Protein AF-0000000086526278 (afdb_homodimer)

Sequence (624 aa):
MSFQPAASYTIRLLAPSGYPHDPDAINRALERLSTAQHRIENIEATQRRFQRFGGTDGERAGDLNRLADPERPLPDIALAVRGGYGAARILHGLDYRGLERRLRDQPVALVGHSDFTALQLALYAKARIKTFGGPMLSADFGAETPSDFTMQHFWQTLTQPSTTIIAEAPQVQSVNVTGTLWGGNLAILTSLVGTPYMPDIEGGILFIEDVNEQPFRIERMIYQLHLSGLLARQQALVLGQFTGARPFEYDNGYDMQAMIDQVRAVIGIPVVTGLQFGHVPDLLTLPFGAQAQLVANAHGFRLTLSDYPHLGMSFQPAASYTIRLLAPSGYPHDPDAINRALERLSTAQHRIENIEATQRRFQRFGGTDGERAGDLNRLADPERPLPDIALAVRGGYGAARILHGLDYRGLERRLRDQPVALVGHSDFTALQLALYAKARIKTFGGPMLSADFGAETPSDFTMQHFWQTLTQPSTTIIAEAPQVQSVNVTGTLWGGNLAILTSLVGTPYMPDIEGGILFIEDVNEQPFRIERMIYQLHLSGLLARQQALVLGQFTGARPFEYDNGYDMQAMIDQVRAVIGIPVVTGLQFGHVPDLLTLPFGAQAQLVANAHGFRLTLSDYPHLG

Nearest PDB structures (foldseek):
  5z01-assembly1_A-2  TM=9.716E-01  e=5.808E-39  Escherichia coli K-12
  6uuk-assembly1_B  TM=9.639E-01  e=5.398E-36  Oxalobacter formigenes OXCC13
  6uuk-assembly1_A  TM=9.532E-01  e=1.422E-34  Oxalobacter formigenes OXCC13
  5z03-assembly1_B  TM=9.608E-01  e=5.449E-34  Escherichia coli K-12
  3g23-assembly1_B  TM=8.086E-01  e=6.237E-18  Novosphingobium aromaticivorans DSM 12444

pLDDT: mean 96.48, std 7.81, range [30.31, 98.94]

InterPro domains:
  IPR003507 Peptidase family S66 [PIRSF028757] (10-305)
  IPR003507 Peptidase family S66 [PTHR30237] (10-304)
  IPR027461 LD-carboxypeptidase A, C-terminal domain superfamily [G3DSA:3.50.30.60] (166-300)
  IPR027461 LD-carboxypeptidase A, C-terminal domain superfamily [SSF141986] (146-299)
  IPR027478 Murein tetrapeptide carboxypeptidase, N-terminal [G3DSA:3.40.50.10740] (6-161)
  IPR029062 Class I glutamine amidotransferase-like [SSF52317] (9-167)
  IPR040449 LD-carboxypeptidase, N-terminal [PF02016] (11-134)
  IPR040921 LD-carboxypeptidase, C-terminal [PF17676] (178-294)

Structure (mmCIF, N/CA/C/O backbone):
data_AF-0000000086526278-model_v1
#
loop_
_entity.id
_entity.type
_entity.pdbx_description
1 polymer 'Muramoyltetrapeptide carboxypeptidase'
#
loop_
_atom_site.group_PDB
_atom_site.id
_atom_site.type_symbol
_atom_site.label_atom_id
_atom_site.label_alt_id
_atom_site.label_comp_id
_atom_site.label_asym_id
_atom_site.label_entity_id
_atom_site.label_seq_id
_atom_site.pdbx_PDB_ins_code
_atom_site.Cartn_x
_atom_site.Cartn_y
_atom_site.Cartn_z
_atom_site.occupancy
_atom_site.B_iso_or_equiv
_atom_site.auth_seq_id
_atom_site.auth_comp_id
_atom_site.auth_asym_id
_atom_site.auth_atom_id
_atom_site.pdbx_PDB_model_num
ATOM 1 N N . MET A 1 1 ? -16.078 49.938 17.578 1 30.31 1 MET A N 1
ATOM 2 C CA . MET A 1 1 ? -16.031 48.5 17.531 1 30.31 1 MET A CA 1
ATOM 3 C C . MET A 1 1 ? -14.586 48 17.469 1 30.31 1 MET A C 1
ATOM 5 O O . MET A 1 1 ? -13.891 48.25 16.484 1 30.31 1 MET A O 1
ATOM 9 N N . SER A 1 2 ? -13.812 48.031 18.469 1 32.47 2 SER A N 1
ATOM 10 C CA . SER A 1 2 ? -12.375 47.812 18.594 1 32.47 2 SER A CA 1
ATOM 11 C C . SER A 1 2 ? -11.945 46.531 17.906 1 32.47 2 SER A C 1
ATOM 13 O O . SER A 1 2 ? -12.469 45.469 18.203 1 32.47 2 SER A O 1
ATOM 15 N N . PHE A 1 3 ? -11.711 46.562 16.578 1 41.97 3 PHE A N 1
ATOM 16 C CA . PHE A 1 3 ? -11.188 45.438 15.812 1 41.97 3 PHE A CA 1
ATOM 17 C C . PHE A 1 3 ? -10.07 44.719 16.578 1 41.97 3 PHE A C 1
ATOM 19 O O . PHE A 1 3 ? -9.023 45.312 16.844 1 41.97 3 PHE A O 1
ATOM 26 N N . GLN A 1 4 ? -10.383 44.094 17.594 1 44.22 4 GLN A N 1
ATOM 27 C CA . GLN A 1 4 ? -9.32 43.344 18.234 1 44.22 4 GLN A CA 1
ATOM 28 C C . GLN A 1 4 ? -8.328 42.781 17.203 1 44.22 4 GLN A C 1
ATOM 30 O O . GLN A 1 4 ? -8.727 42.125 16.25 1 44.22 4 GLN A O 1
ATOM 35 N N . PRO A 1 5 ? -7.18 43.469 17.141 1 53.28 5 PRO A N 1
ATOM 36 C CA . PRO A 1 5 ? -6.156 43.125 16.156 1 53.28 5 PRO A CA 1
ATOM 37 C C . PRO A 1 5 ? -6.008 41.625 15.938 1 53.28 5 PRO A C 1
ATOM 39 O O . PRO A 1 5 ? -6.203 40.844 16.875 1 53.28 5 PRO A O 1
ATOM 42 N N . ALA A 1 6 ? -6.445 41.156 14.766 1 64.81 6 ALA A N 1
ATOM 43 C CA . ALA A 1 6 ? -6.277 39.75 14.445 1 64.81 6 ALA A CA 1
ATOM 44 C C . ALA A 1 6 ? -4.953 39.219 14.992 1 64.81 6 ALA A C 1
ATOM 46 O O . ALA A 1 6 ? -3.924 39.875 14.898 1 64.81 6 ALA A O 1
ATOM 47 N N . ALA A 1 7 ? -4.949 38.344 16.016 1 84.88 7 ALA A N 1
ATOM 48 C CA . ALA A 1 7 ? -3.75 37.75 16.594 1 84.88 7 ALA A CA 1
ATOM 49 C C . ALA A 1 7 ? -2.723 37.438 15.508 1 84.88 7 ALA A C 1
ATOM 51 O O . ALA A 1 7 ? -3.082 37.062 14.391 1 84.88 7 ALA A O 1
ATOM 52 N N . SER A 1 8 ? -1.518 37.906 15.656 1 93.94 8 SER A N 1
ATOM 53 C CA . SER A 1 8 ? -0.375 37.625 14.797 1 93.94 8 SER A CA 1
ATOM 54 C C . SER A 1 8 ? 0.368 36.375 15.289 1 93.94 8 SER A C 1
ATOM 56 O O . SER A 1 8 ? 0.602 36.219 16.484 1 93.94 8 SER A O 1
ATOM 58 N N . TYR A 1 9 ? 0.594 35.469 14.398 1 97 9 TYR A N 1
ATOM 59 C CA . TYR A 1 9 ? 1.257 34.219 14.734 1 97 9 TYR A CA 1
ATOM 60 C C . TYR A 1 9 ? 2.562 34.062 13.961 1 97 9 TYR A C 1
ATOM 62 O O . TYR A 1 9 ? 2.717 34.625 12.875 1 97 9 TYR A O 1
ATOM 70 N N . THR A 1 10 ? 3.492 33.344 14.578 1 98.06 10 THR A N 1
ATOM 71 C CA . THR A 1 10 ? 4.691 32.875 13.875 1 98.06 10 THR A CA 1
ATOM 72 C C . THR A 1 10 ? 4.453 31.547 13.203 1 98.06 10 THR A C 1
ATOM 74 O O . THR A 1 10 ? 4.086 30.562 13.867 1 98.06 10 THR A O 1
ATOM 77 N N . ILE A 1 11 ? 4.641 31.516 11.859 1 98.56 11 ILE A N 1
ATOM 78 C CA . ILE A 1 11 ? 4.426 30.312 11.055 1 98.56 11 ILE A CA 1
ATOM 79 C C . ILE A 1 11 ? 5.754 29.859 10.453 1 98.56 11 ILE A C 1
ATOM 81 O O . ILE A 1 11 ? 6.379 30.594 9.688 1 98.56 11 ILE A O 1
ATOM 85 N N . ARG A 1 12 ? 6.199 28.719 10.828 1 98.75 12 ARG A N 1
ATOM 86 C CA . ARG A 1 12 ? 7.395 28.141 10.219 1 98.75 12 ARG A CA 1
ATOM 87 C C . ARG A 1 12 ? 7.023 27.109 9.156 1 98.75 12 ARG A C 1
ATOM 89 O O . ARG A 1 12 ? 6.25 26.188 9.414 1 98.75 12 ARG A O 1
ATOM 96 N N . LEU A 1 13 ? 7.582 27.219 7.953 1 98.81 13 LEU A N 1
ATOM 97 C CA . LEU A 1 13 ? 7.258 26.344 6.836 1 98.81 13 LEU A CA 1
ATOM 98 C C . LEU A 1 13 ? 8.109 25.078 6.871 1 98.81 13 LEU A C 1
ATOM 100 O O . LEU A 1 13 ? 9.305 25.141 7.191 1 98.81 13 LEU A O 1
ATOM 104 N N . LEU A 1 14 ? 7.52 23.953 6.613 1 98.62 14 LEU A N 1
ATOM 105 C CA . LEU A 1 14 ? 8.156 22.656 6.5 1 98.62 14 LEU A CA 1
ATOM 106 C C . LEU A 1 14 ? 7.949 22.062 5.105 1 98.62 14 LEU A C 1
ATOM 108 O O . LEU A 1 14 ? 6.848 22.125 4.559 1 98.62 14 LEU A O 1
ATOM 112 N N . ALA A 1 15 ? 8.992 21.453 4.504 1 98.56 15 ALA A N 1
ATOM 113 C CA . ALA A 1 15 ? 8.852 20.797 3.211 1 98.56 15 ALA A CA 1
ATOM 114 C C . ALA A 1 15 ? 9.32 19.344 3.291 1 98.56 15 ALA A C 1
ATOM 116 O O . ALA A 1 15 ? 10.312 18.969 2.654 1 98.56 15 ALA A O 1
ATOM 117 N N . PRO A 1 16 ? 8.578 18.531 3.975 1 98.38 16 PRO A N 1
ATOM 118 C CA . PRO A 1 16 ? 9.039 17.156 4.227 1 98.38 16 PRO A CA 1
ATOM 119 C C . PRO A 1 16 ? 8.883 16.25 3.008 1 98.38 16 PRO A C 1
ATOM 121 O O . PRO A 1 16 ? 9.414 15.133 2.994 1 98.38 16 PRO A O 1
ATOM 124 N N . SER A 1 17 ? 8.195 16.625 1.959 1 98.31 17 SER A N 1
ATOM 125 C CA . SER A 1 17 ? 7.832 15.75 0.851 1 98.31 17 SER A CA 1
ATOM 126 C C . SER A 1 17 ? 8.266 16.344 -0.486 1 98.31 17 SER A C 1
ATOM 128 O O . SER A 1 17 ? 9.461 16.562 -0.712 1 98.31 17 SER A O 1
ATOM 130 N N . GLY A 1 18 ? 7.352 16.609 -1.406 1 97.38 18 GLY A N 1
ATOM 131 C CA . GLY A 1 18 ? 7.68 17.109 -2.73 1 97.38 18 GLY A CA 1
ATOM 132 C C . GLY A 1 18 ? 7.918 18.609 -2.754 1 97.38 18 GLY A C 1
ATOM 133 O O . GLY A 1 18 ? 7.512 19.328 -1.835 1 97.38 18 GLY A O 1
ATOM 134 N N . TYR A 1 19 ? 8.609 19.062 -3.746 1 97.19 19 TYR A N 1
ATOM 135 C CA . TYR A 1 19 ? 8.781 20.5 -3.934 1 97.19 19 TYR A CA 1
ATOM 136 C C . TYR A 1 19 ? 7.516 21.125 -4.496 1 97.19 19 TYR A C 1
ATOM 138 O O . TYR A 1 19 ? 6.754 20.484 -5.219 1 97.19 19 TYR A O 1
ATOM 146 N N . PRO A 1 20 ? 7.207 22.406 -4.074 1 95.69 20 PRO A N 1
ATOM 147 C CA . PRO A 1 20 ? 6.059 23.078 -4.68 1 95.69 20 PRO A CA 1
ATOM 148 C C . PRO A 1 20 ? 6.273 23.406 -6.156 1 95.69 20 PRO A C 1
ATOM 150 O O . PRO A 1 20 ? 7.293 23.984 -6.523 1 95.69 20 PRO A O 1
ATOM 153 N N . HIS A 1 21 ? 5.367 23.047 -6.98 1 91.31 21 HIS A N 1
ATOM 154 C CA . HIS A 1 21 ? 5.59 23.141 -8.422 1 91.31 21 HIS A CA 1
ATOM 155 C C . HIS A 1 21 ? 5.07 24.453 -8.984 1 91.31 21 HIS A C 1
ATOM 157 O O . HIS A 1 21 ? 5.402 24.828 -10.109 1 91.31 21 HIS A O 1
ATOM 163 N N . ASP A 1 22 ? 4.266 25.25 -8.266 1 94.31 22 ASP A N 1
ATOM 164 C CA . ASP A 1 22 ? 3.676 26.5 -8.734 1 94.31 22 ASP A CA 1
ATOM 165 C C . ASP A 1 22 ? 4.18 27.688 -7.906 1 94.31 22 ASP A C 1
ATOM 167 O O . ASP A 1 22 ? 3.596 28.016 -6.879 1 94.31 22 ASP A O 1
ATOM 171 N N . PRO A 1 23 ? 5.141 28.359 -8.414 1 95.19 23 PRO A N 1
ATOM 172 C CA . PRO A 1 23 ? 5.68 29.5 -7.664 1 95.19 23 PRO A CA 1
ATOM 173 C C . PRO A 1 23 ? 4.633 30.578 -7.398 1 95.19 23 PRO A C 1
ATOM 175 O O . PRO A 1 23 ? 4.695 31.266 -6.375 1 95.19 23 PRO A O 1
ATOM 178 N N . ASP A 1 24 ? 3.686 30.688 -8.305 1 97.81 24 ASP A N 1
ATOM 179 C CA . ASP A 1 24 ? 2.643 31.688 -8.117 1 97.81 24 ASP A CA 1
ATOM 180 C C . ASP A 1 24 ? 1.773 31.359 -6.91 1 97.81 24 ASP A C 1
ATOM 182 O O . ASP A 1 24 ? 1.344 32.25 -6.184 1 97.81 24 ASP A O 1
ATOM 186 N N . ALA A 1 25 ? 1.492 30.125 -6.734 1 98.12 25 ALA A N 1
ATOM 187 C CA . ALA A 1 25 ? 0.732 29.703 -5.559 1 98.12 25 ALA A CA 1
ATOM 188 C C . ALA A 1 25 ? 1.486 30.031 -4.273 1 98.12 25 ALA A C 1
ATOM 190 O O . ALA A 1 25 ? 0.887 30.453 -3.289 1 98.12 25 ALA A O 1
ATOM 191 N N . ILE A 1 26 ? 2.781 29.781 -4.297 1 98.44 26 ILE A N 1
ATOM 192 C CA . ILE A 1 26 ? 3.613 30.078 -3.133 1 98.44 26 ILE A CA 1
ATOM 193 C C . ILE A 1 26 ? 3.58 31.578 -2.838 1 98.44 26 ILE A C 1
ATOM 195 O O . ILE A 1 26 ? 3.381 31.984 -1.692 1 98.44 26 ILE A O 1
ATOM 199 N N . ASN A 1 27 ? 3.76 32.344 -3.873 1 98.19 27 ASN A N 1
ATOM 200 C CA . ASN A 1 27 ? 3.762 33.781 -3.707 1 98.19 27 ASN A CA 1
ATOM 201 C C . ASN A 1 27 ? 2.428 34.281 -3.164 1 98.19 27 ASN A C 1
ATOM 203 O O . ASN A 1 27 ? 2.396 35.156 -2.289 1 98.19 27 ASN A O 1
ATOM 207 N N . ARG A 1 28 ? 1.338 33.781 -3.691 1 98.5 28 ARG A N 1
ATOM 208 C CA . ARG A 1 28 ? 0.019 34.156 -3.197 1 98.5 28 ARG A CA 1
ATOM 209 C C . ARG A 1 28 ? -0.125 33.812 -1.715 1 98.5 28 ARG A C 1
ATOM 211 O O . ARG A 1 28 ? -0.642 34.625 -0.941 1 98.5 28 ARG A O 1
ATOM 218 N N . ALA A 1 29 ? 0.323 32.688 -1.343 1 98.62 29 ALA A N 1
ATOM 219 C CA . ALA A 1 29 ? 0.213 32.25 0.044 1 98.62 29 ALA A CA 1
ATOM 220 C C . ALA A 1 29 ? 1.011 33.156 0.976 1 98.62 29 ALA A C 1
ATOM 222 O O . ALA A 1 29 ? 0.511 33.562 2.023 1 98.62 29 ALA A O 1
ATOM 223 N N . LEU A 1 30 ? 2.281 33.375 0.621 1 98.25 30 LEU A N 1
ATOM 224 C CA . LEU A 1 30 ? 3.148 34.219 1.441 1 98.25 30 LEU A CA 1
ATOM 225 C C . LEU A 1 30 ? 2.572 35.625 1.581 1 98.25 30 LEU A C 1
ATOM 227 O O . LEU A 1 30 ? 2.6 36.219 2.668 1 98.25 30 LEU A O 1
ATOM 231 N N . GLU A 1 31 ? 2.057 36.125 0.499 1 97.81 31 GLU A N 1
ATOM 232 C CA . GLU A 1 31 ? 1.439 37.469 0.522 1 97.81 31 GLU A CA 1
ATOM 233 C C . GLU A 1 31 ? 0.219 37.469 1.438 1 97.81 31 GLU A C 1
ATOM 235 O O . GLU A 1 31 ? 0.055 38.406 2.24 1 97.81 31 GLU A O 1
ATOM 240 N N . ARG A 1 32 ? -0.638 36.5 1.312 1 97.5 32 ARG A N 1
ATOM 241 C CA . ARG A 1 32 ? -1.854 36.438 2.113 1 97.5 32 ARG A CA 1
ATOM 242 C C . ARG A 1 32 ? -1.527 36.344 3.6 1 97.5 32 ARG A C 1
ATOM 244 O O . ARG A 1 32 ? -2.133 37.062 4.41 1 97.5 32 ARG A O 1
ATOM 251 N N . LEU A 1 33 ? -0.589 35.5 3.953 1 97.31 33 LEU A N 1
ATOM 252 C CA . LEU A 1 33 ? -0.225 35.312 5.352 1 97.31 33 LEU A CA 1
ATOM 253 C C . LEU A 1 33 ? 0.474 36.531 5.91 1 97.31 33 LEU A C 1
ATOM 255 O O . LEU A 1 33 ? 0.259 36.906 7.062 1 97.31 33 LEU A O 1
ATOM 259 N N . SER A 1 34 ? 1.279 37.156 5.062 1 95.94 34 SER A N 1
ATOM 260 C CA . SER A 1 34 ? 1.963 38.375 5.48 1 95.94 34 SER A CA 1
ATOM 261 C C . SER A 1 34 ? 0.977 39.531 5.668 1 95.94 34 SER A C 1
ATOM 263 O O . SER A 1 34 ? 1.103 40.312 6.609 1 95.94 34 SER A O 1
ATOM 265 N N . THR A 1 35 ? 0.074 39.656 4.77 1 95.56 35 THR A N 1
ATOM 266 C CA . THR A 1 35 ? -0.944 40.688 4.852 1 95.56 35 THR A CA 1
ATOM 267 C C . THR A 1 35 ? -1.772 40.531 6.125 1 95.56 35 THR A C 1
ATOM 269 O O . THR A 1 35 ? -2.189 41.531 6.727 1 95.56 35 THR A O 1
ATOM 272 N N . ALA A 1 36 ? -1.971 39.312 6.531 1 95.38 36 ALA A N 1
ATOM 273 C CA . ALA A 1 36 ? -2.688 39.031 7.773 1 95.38 36 ALA A CA 1
ATOM 274 C C . ALA A 1 36 ? -1.782 39.25 8.984 1 95.38 36 ALA A C 1
ATOM 276 O O . ALA A 1 36 ? -2.152 38.875 10.109 1 95.38 36 ALA A O 1
ATOM 277 N N . GLN A 1 37 ? -0.53 39.688 8.797 1 96.12 37 GLN A N 1
ATOM 278 C CA . GLN A 1 37 ? 0.428 40.125 9.805 1 96.12 37 GLN A CA 1
ATOM 279 C C . GLN A 1 37 ? 1.066 38.938 10.508 1 96.12 37 GLN A C 1
ATOM 281 O O . GLN A 1 37 ? 1.541 39.031 11.641 1 96.12 37 GLN A O 1
ATOM 286 N N . HIS A 1 38 ? 0.961 37.75 9.914 1 97.25 38 HIS A N 1
ATOM 287 C CA . HIS A 1 38 ? 1.716 36.594 10.422 1 97.25 38 HIS A CA 1
ATOM 288 C C . HIS A 1 38 ? 3.188 36.719 10.039 1 97.25 38 HIS A C 1
ATOM 290 O O . HIS A 1 38 ? 3.523 37.25 8.984 1 97.25 38 HIS A O 1
ATOM 296 N N . ARG A 1 39 ? 4.02 36.281 10.93 1 97.75 39 ARG A N 1
ATOM 297 C CA . ARG A 1 39 ? 5.445 36.188 10.641 1 97.75 39 ARG A CA 1
ATOM 298 C C . ARG A 1 39 ? 5.785 34.812 10.055 1 97.75 39 ARG A C 1
ATOM 300 O O . ARG A 1 39 ? 5.52 33.781 10.672 1 97.75 39 ARG A O 1
ATOM 307 N N . ILE A 1 40 ? 6.414 34.812 8.891 1 98.38 40 ILE A N 1
ATOM 308 C CA . ILE A 1 40 ? 6.699 33.562 8.203 1 98.38 40 ILE A CA 1
ATOM 309 C C . ILE A 1 40 ? 8.188 33.25 8.312 1 98.38 40 ILE A C 1
ATOM 311 O O . ILE A 1 40 ? 9.039 34.094 8.023 1 98.38 40 ILE A O 1
ATOM 315 N N . GLU A 1 41 ? 8.453 32.062 8.75 1 98.31 41 GLU A N 1
ATOM 316 C CA . GLU A 1 41 ? 9.828 31.578 8.891 1 98.31 41 GLU A CA 1
ATOM 317 C C . GLU A 1 41 ? 10.109 30.422 7.938 1 98.31 41 GLU A C 1
ATOM 319 O O . GLU A 1 41 ? 9.195 29.719 7.516 1 98.31 41 GLU A O 1
ATOM 324 N N . ASN A 1 42 ? 11.453 30.203 7.57 1 98.31 42 ASN A N 1
ATOM 325 C CA . ASN A 1 42 ? 11.977 29.125 6.754 1 98.31 42 ASN A CA 1
ATOM 326 C C . ASN A 1 42 ? 11.391 29.141 5.344 1 98.31 42 ASN A C 1
ATOM 328 O O . ASN A 1 42 ? 10.938 28.125 4.832 1 98.31 42 ASN A O 1
ATOM 332 N N . ILE A 1 43 ? 11.352 30.297 4.754 1 98.19 43 ILE A N 1
ATOM 333 C CA . ILE A 1 43 ? 10.852 30.516 3.402 1 98.19 43 ILE A CA 1
ATOM 334 C C . ILE A 1 43 ? 11.664 29.688 2.414 1 98.19 43 ILE A C 1
ATOM 336 O O . ILE A 1 43 ? 11.148 29.25 1.381 1 98.19 43 ILE A O 1
ATOM 340 N N . GLU A 1 44 ? 12.883 29.359 2.748 1 97.38 44 GLU A N 1
ATOM 341 C CA . GLU A 1 44 ? 13.773 28.562 1.904 1 97.38 44 GLU A CA 1
ATOM 342 C C . GLU A 1 44 ? 13.188 27.188 1.613 1 97.38 44 GLU A C 1
ATOM 344 O O . GLU A 1 44 ? 13.453 26.609 0.564 1 97.38 44 GLU A O 1
ATOM 349 N N . ALA A 1 45 ? 12.367 26.688 2.502 1 97.88 45 ALA A N 1
ATOM 350 C CA . ALA A 1 45 ? 11.719 25.406 2.316 1 97.88 45 ALA A CA 1
ATOM 351 C C . ALA A 1 45 ? 10.828 25.406 1.076 1 97.88 45 ALA A C 1
ATOM 353 O O . ALA A 1 45 ? 10.531 24.344 0.511 1 97.88 45 ALA A O 1
ATOM 354 N N . THR A 1 46 ? 10.391 26.562 0.622 1 97.94 46 THR A N 1
ATOM 355 C CA . THR A 1 46 ? 9.539 26.688 -0.558 1 97.94 46 THR A CA 1
ATOM 356 C C . THR A 1 46 ? 10.383 26.797 -1.825 1 97.94 46 THR A C 1
ATOM 358 O O . THR A 1 46 ? 9.859 26.703 -2.938 1 97.94 46 THR A O 1
ATOM 361 N N . GLN A 1 47 ? 11.734 26.891 -1.644 1 96.62 47 GLN A N 1
ATOM 362 C CA . GLN A 1 47 ? 12.594 27.203 -2.777 1 96.62 47 GLN A CA 1
ATOM 363 C C . GLN A 1 47 ? 13.516 26.031 -3.113 1 96.62 47 GLN A C 1
ATOM 365 O O . GLN A 1 47 ? 13.992 25.922 -4.242 1 96.62 47 GLN A O 1
ATOM 370 N N . ARG A 1 48 ? 13.758 25.172 -2.168 1 95.94 48 ARG A N 1
ATOM 371 C CA . ARG A 1 48 ? 14.664 24.047 -2.354 1 95.94 48 ARG A CA 1
ATOM 372 C C . ARG A 1 48 ? 14.039 22.984 -3.252 1 95.94 48 ARG A C 1
ATOM 374 O O . ARG A 1 48 ? 12.828 22.75 -3.191 1 95.94 48 ARG A O 1
ATOM 381 N N . ARG A 1 49 ? 14.906 22.391 -3.99 1 95.88 49 ARG A N 1
ATOM 382 C CA . ARG A 1 49 ? 14.5 21.281 -4.84 1 95.88 49 ARG A CA 1
ATOM 383 C C . ARG A 1 49 ? 15.617 20.25 -4.98 1 95.88 49 ARG A C 1
ATOM 385 O O . ARG A 1 49 ? 16.797 20.625 -5.117 1 95.88 49 ARG A O 1
ATOM 392 N N . PHE A 1 50 ? 15.336 19.078 -4.895 1 97.38 50 PHE A N 1
ATOM 393 C CA . PHE A 1 50 ? 16.188 17.938 -5.219 1 97.38 50 PHE A CA 1
ATOM 394 C C . PHE A 1 50 ? 15.367 16.828 -5.898 1 97.38 50 PHE A C 1
ATOM 396 O O . PHE A 1 50 ? 14.656 16.078 -5.23 1 97.38 50 PHE A O 1
ATOM 403 N N . GLN A 1 51 ? 15.484 16.75 -7.23 1 96.44 51 GLN A N 1
ATOM 404 C CA . GLN A 1 51 ? 14.578 15.914 -8.008 1 96.44 51 GLN A CA 1
ATOM 405 C C . GLN A 1 51 ? 13.125 16.297 -7.75 1 96.44 51 GLN A C 1
ATOM 407 O O . GLN A 1 51 ? 12.734 17.453 -7.918 1 96.44 51 GLN A O 1
ATOM 412 N N . ARG A 1 52 ? 12.328 15.352 -7.215 1 96.88 52 ARG A N 1
ATOM 413 C CA . ARG A 1 52 ? 10.914 15.648 -7.004 1 96.88 52 ARG A CA 1
ATOM 414 C C . ARG A 1 52 ? 10.664 16.109 -5.57 1 96.88 52 ARG A C 1
ATOM 416 O O . ARG A 1 52 ? 9.516 16.297 -5.168 1 96.88 52 ARG A O 1
ATOM 423 N N . PHE A 1 53 ? 11.688 16.297 -4.816 1 98.12 53 PHE A N 1
ATOM 424 C CA . PHE A 1 53 ? 11.57 16.531 -3.385 1 98.12 53 PHE A CA 1
ATOM 425 C C . PHE A 1 53 ? 11.867 18 -3.055 1 98.12 53 PHE A C 1
ATOM 427 O O . PHE A 1 53 ? 12.609 18.656 -3.775 1 98.12 53 PHE A O 1
ATOM 434 N N . GLY A 1 54 ? 11.219 18.422 -1.932 1 97.94 54 GLY A N 1
ATOM 435 C CA . GLY A 1 54 ? 11.461 19.781 -1.454 1 97.94 54 GLY A CA 1
ATOM 436 C C . GLY A 1 54 ? 12.859 19.984 -0.905 1 97.94 54 GLY A C 1
ATOM 437 O O . GLY A 1 54 ? 13.07 20.797 -0.011 1 97.94 54 GLY A O 1
ATOM 438 N N . GLY A 1 55 ? 13.859 19.281 -1.271 1 98.06 55 GLY A N 1
ATOM 439 C CA . GLY A 1 55 ? 15.25 19.281 -0.846 1 98.06 55 GLY A CA 1
ATOM 440 C C . GLY A 1 55 ? 15.805 17.891 -0.625 1 98.06 55 GLY A C 1
ATOM 441 O O . GLY A 1 55 ? 15.125 16.891 -0.872 1 98.06 55 GLY A O 1
ATOM 442 N N . THR A 1 56 ? 17.094 17.812 -0.239 1 97.88 56 THR A N 1
ATOM 443 C CA . THR A 1 56 ? 17.688 16.531 0.116 1 97.88 56 THR A CA 1
ATOM 444 C C . THR A 1 56 ? 17.016 15.945 1.345 1 97.88 56 THR A C 1
ATOM 446 O O . THR A 1 56 ? 16.297 16.641 2.066 1 97.88 56 THR A O 1
ATOM 449 N N . ASP A 1 57 ? 17.219 14.656 1.525 1 98.12 57 ASP A N 1
ATOM 450 C CA . ASP A 1 57 ? 16.641 14.016 2.701 1 98.12 57 ASP A CA 1
ATOM 451 C C . ASP A 1 57 ? 17.078 14.719 3.984 1 98.12 57 ASP A C 1
ATOM 453 O O . ASP A 1 57 ? 16.266 14.922 4.895 1 98.12 57 ASP A O 1
ATOM 457 N N . GLY A 1 58 ? 18.328 15.109 4.035 1 98.31 58 GLY A N 1
ATOM 458 C CA . GLY A 1 58 ? 18.859 15.812 5.195 1 98.31 58 GLY A CA 1
ATOM 459 C C . GLY A 1 58 ? 18.219 17.172 5.418 1 98.31 58 GLY A C 1
ATOM 460 O O . GLY A 1 58 ? 17.891 17.531 6.551 1 98.31 58 GLY A O 1
ATOM 461 N N . GLU A 1 59 ? 18.047 17.953 4.34 1 98.44 59 GLU A N 1
ATOM 462 C CA . GLU A 1 59 ? 17.406 19.25 4.426 1 98.44 59 GLU A CA 1
ATOM 463 C C . GLU A 1 59 ? 15.961 19.141 4.902 1 98.44 59 GLU A C 1
ATOM 465 O O . GLU A 1 59 ? 15.516 19.906 5.754 1 98.44 59 GLU A O 1
ATOM 470 N N . ARG A 1 60 ? 15.289 18.188 4.348 1 98.62 60 ARG A N 1
ATOM 471 C CA . ARG A 1 60 ? 13.875 18.016 4.684 1 98.62 60 ARG A CA 1
ATOM 472 C C . ARG A 1 60 ? 13.719 17.531 6.125 1 98.62 60 ARG A C 1
ATOM 474 O O . ARG A 1 60 ? 12.867 18.047 6.859 1 98.62 60 ARG A O 1
ATOM 481 N N . ALA A 1 61 ? 14.531 16.562 6.566 1 98.62 61 ALA A N 1
ATOM 482 C CA . ALA A 1 61 ? 14.531 16.156 7.973 1 98.62 61 ALA A CA 1
ATOM 483 C C . ALA A 1 61 ? 14.906 17.328 8.875 1 98.62 61 ALA A C 1
ATOM 485 O O . ALA A 1 61 ? 14.367 17.469 9.977 1 98.62 61 ALA A O 1
ATOM 486 N N . GLY A 1 62 ? 15.828 18.125 8.391 1 98.38 62 GLY A N 1
ATOM 487 C CA . GLY A 1 62 ? 16.297 19.281 9.133 1 98.38 62 GLY A CA 1
ATOM 488 C C . GLY A 1 62 ? 15.188 20.281 9.438 1 98.38 62 GLY A C 1
ATOM 489 O O . GLY A 1 62 ? 15.172 20.891 10.508 1 98.38 62 GLY A O 1
ATOM 490 N N . ASP A 1 63 ? 14.297 20.484 8.5 1 98.25 63 ASP A N 1
ATOM 491 C CA . ASP A 1 63 ? 13.164 21.375 8.727 1 98.25 63 ASP A CA 1
ATOM 492 C C . ASP A 1 63 ? 12.438 21.016 10.023 1 98.25 63 ASP A C 1
ATOM 494 O O . ASP A 1 63 ? 12.023 21.891 10.773 1 98.25 63 ASP A O 1
ATOM 498 N N . LEU A 1 64 ? 12.234 19.703 10.305 1 98.44 64 LEU A N 1
ATOM 499 C CA . LEU A 1 64 ? 11.523 19.234 11.484 1 98.44 64 LEU A CA 1
ATOM 500 C C . LEU A 1 64 ? 12.445 19.219 12.703 1 98.44 64 LEU A C 1
ATOM 502 O O . LEU A 1 64 ? 12.055 19.672 13.781 1 98.44 64 LEU A O 1
ATOM 506 N N . ASN A 1 65 ? 13.625 18.75 12.492 1 98.62 65 ASN A N 1
ATOM 507 C CA . ASN A 1 65 ? 14.555 18.578 13.609 1 98.62 65 ASN A CA 1
ATOM 508 C C . ASN A 1 65 ? 14.93 19.922 14.242 1 98.62 65 ASN A C 1
ATOM 510 O O . ASN A 1 65 ? 15.25 19.984 15.43 1 98.62 65 ASN A O 1
ATOM 514 N N . ARG A 1 66 ? 14.875 20.953 13.516 1 98.19 66 ARG A N 1
ATOM 515 C CA . ARG A 1 66 ? 15.172 22.266 14.055 1 98.19 66 ARG A CA 1
ATOM 516 C C . ARG A 1 66 ? 14.164 22.656 15.125 1 98.19 66 ARG A C 1
ATOM 518 O O . ARG A 1 66 ? 14.461 23.484 15.992 1 98.19 66 ARG A O 1
ATOM 525 N N . LEU A 1 67 ? 12.992 22.109 15.102 1 98.44 67 LEU A N 1
ATOM 526 C CA . LEU A 1 67 ? 12 22.359 16.141 1 98.44 67 LEU A CA 1
ATOM 527 C C . LEU A 1 67 ? 12.438 21.781 17.469 1 98.44 67 LEU A C 1
ATOM 529 O O . LEU A 1 67 ? 11.914 22.156 18.531 1 98.44 67 LEU A O 1
ATOM 533 N N . ALA A 1 68 ? 13.352 20.844 17.469 1 98.31 68 ALA A N 1
ATOM 534 C CA . ALA A 1 68 ? 13.844 20.203 18.688 1 98.31 68 ALA A CA 1
ATOM 535 C C . ALA A 1 68 ? 14.945 21.031 19.344 1 98.31 68 ALA A C 1
ATOM 537 O O . ALA A 1 68 ? 15.344 20.75 20.469 1 98.31 68 ALA A O 1
ATOM 538 N N . ASP A 1 69 ? 15.422 22.031 18.656 1 97.5 69 ASP A N 1
ATOM 539 C CA . ASP A 1 69 ? 16.516 22.859 19.141 1 97.5 69 ASP A CA 1
ATOM 540 C C . ASP A 1 69 ? 16.062 23.75 20.297 1 97.5 69 ASP A C 1
ATOM 542 O O . ASP A 1 69 ? 15.289 24.688 20.078 1 97.5 69 ASP A O 1
ATOM 546 N N . PRO A 1 70 ? 16.594 23.562 21.469 1 95.31 70 PRO A N 1
ATOM 547 C CA . PRO A 1 70 ? 16.125 24.328 22.625 1 95.31 70 PRO A CA 1
ATOM 548 C C . PRO A 1 70 ? 16.547 25.797 22.562 1 95.31 70 PRO A C 1
ATOM 550 O O . PRO A 1 70 ? 16 26.641 23.281 1 95.31 70 PRO A O 1
ATOM 553 N N . GLU A 1 71 ? 17.484 26.047 21.734 1 96.62 71 GLU A N 1
ATOM 554 C CA . GLU A 1 71 ? 17.984 27.422 21.641 1 96.62 71 GLU A CA 1
ATOM 555 C C . GLU A 1 71 ? 17.109 28.266 20.734 1 96.62 71 GLU A C 1
ATOM 557 O O . GLU A 1 71 ? 17.219 29.5 20.719 1 96.62 71 GLU A O 1
ATOM 562 N N . ARG A 1 72 ? 16.203 27.688 20.047 1 95.25 72 ARG A N 1
ATOM 563 C CA . ARG A 1 72 ? 15.344 28.406 19.109 1 95.25 72 ARG A CA 1
ATOM 564 C C . ARG A 1 72 ? 13.914 28.484 19.641 1 95.25 72 ARG A C 1
ATOM 566 O O . ARG A 1 72 ? 13.391 27.5 20.188 1 95.25 72 ARG A O 1
ATOM 573 N N . PRO A 1 73 ? 13.398 29.688 19.5 1 96.5 73 PRO A N 1
ATOM 574 C CA . PRO A 1 73 ? 11.992 29.766 19.891 1 96.5 73 PRO A CA 1
ATOM 575 C C . PRO A 1 73 ? 11.102 28.875 19.031 1 96.5 73 PRO A C 1
ATOM 577 O O . PRO A 1 73 ? 11.352 28.703 17.828 1 96.5 73 PRO A O 1
ATOM 580 N N . LEU A 1 74 ? 10.047 28.344 19.688 1 97.56 74 LEU A N 1
ATOM 581 C CA . LEU A 1 74 ? 9.062 27.562 18.938 1 97.56 74 LEU A CA 1
ATOM 582 C C . LEU A 1 74 ? 8.117 28.469 18.156 1 97.56 74 LEU A C 1
ATOM 584 O O . LEU A 1 74 ? 7.727 29.531 18.656 1 97.56 74 LEU A O 1
ATOM 588 N N . PRO A 1 75 ? 7.781 28.125 16.969 1 98.31 75 PRO A N 1
ATOM 589 C CA . PRO A 1 75 ? 6.691 28.828 16.281 1 98.31 75 PRO A CA 1
ATOM 590 C C . PRO A 1 75 ? 5.32 28.484 16.859 1 98.31 75 PRO A C 1
ATOM 592 O O . PRO A 1 75 ? 5.195 27.578 17.672 1 98.31 75 PRO A O 1
ATOM 595 N N . ASP A 1 76 ? 4.367 29.312 16.484 1 98.19 76 ASP A N 1
ATOM 596 C CA . ASP A 1 76 ? 2.988 28.953 16.812 1 98.19 76 ASP A CA 1
ATOM 597 C C . ASP A 1 76 ? 2.477 27.828 15.922 1 98.19 76 ASP A C 1
ATOM 599 O O . ASP A 1 76 ? 1.736 26.953 16.375 1 98.19 76 ASP A O 1
ATOM 603 N N . ILE A 1 77 ? 2.838 27.906 14.633 1 98.62 77 ILE A N 1
ATOM 604 C CA . ILE A 1 77 ? 2.377 26.953 13.625 1 98.62 77 ILE A CA 1
ATOM 605 C C . ILE A 1 77 ? 3.562 26.469 12.797 1 98.62 77 ILE A C 1
ATOM 607 O O . ILE A 1 77 ? 4.387 27.266 12.352 1 98.62 77 ILE A O 1
ATOM 611 N N . ALA A 1 78 ? 3.748 25.234 12.703 1 98.81 78 ALA A N 1
ATOM 612 C CA . ALA A 1 78 ? 4.594 24.625 11.688 1 98.81 78 ALA A CA 1
ATOM 613 C C . ALA A 1 78 ? 3.76 24.062 10.539 1 98.81 78 ALA A C 1
ATOM 615 O O . ALA A 1 78 ? 3.025 23.078 10.711 1 98.81 78 ALA A O 1
ATOM 616 N N . LEU A 1 79 ? 3.873 24.656 9.344 1 98.88 79 LEU A N 1
ATOM 617 C CA . LEU A 1 79 ? 2.949 24.438 8.234 1 98.88 79 LEU A CA 1
ATOM 618 C C . LEU A 1 79 ? 3.65 23.75 7.066 1 98.88 79 LEU A C 1
ATOM 620 O O . LEU A 1 79 ? 4.668 24.25 6.574 1 98.88 79 LEU A O 1
ATOM 624 N N . ALA A 1 80 ? 3.068 22.625 6.648 1 98.88 80 ALA A N 1
ATOM 625 C CA . ALA A 1 80 ? 3.627 21.922 5.492 1 98.88 80 ALA A CA 1
ATOM 626 C C . ALA A 1 80 ? 3.426 22.75 4.215 1 98.88 80 ALA A C 1
ATOM 628 O O . ALA A 1 80 ? 2.35 23.297 3.992 1 98.88 80 ALA A O 1
ATOM 629 N N . VAL A 1 81 ? 4.426 22.75 3.402 1 98.62 81 VAL A N 1
ATOM 630 C CA . VAL A 1 81 ? 4.395 23.5 2.152 1 98.62 81 VAL A CA 1
ATOM 631 C C . VAL A 1 81 ? 3.539 22.766 1.126 1 98.62 81 VAL A C 1
ATOM 633 O O . VAL A 1 81 ? 2.697 23.375 0.46 1 98.62 81 VAL A O 1
ATOM 636 N N . ARG A 1 82 ? 3.807 21.531 1.062 1 97 82 ARG A N 1
ATOM 637 C CA . ARG A 1 82 ? 3.135 20.672 0.087 1 97 82 ARG A CA 1
ATOM 638 C C . ARG A 1 82 ? 3.266 19.203 0.466 1 97 82 ARG A C 1
ATOM 640 O O . ARG A 1 82 ? 4.184 18.828 1.194 1 97 82 ARG A O 1
ATOM 647 N N . GLY A 1 83 ? 2.326 18.344 -0.061 1 96.12 83 GLY A N 1
ATOM 648 C CA . GLY A 1 83 ? 2.445 16.906 0.082 1 96.12 83 GLY A CA 1
ATOM 649 C C . GLY A 1 83 ? 3.293 16.266 -1.003 1 96.12 83 GLY A C 1
ATOM 650 O O . GLY A 1 83 ? 4.379 16.75 -1.316 1 96.12 83 GLY A O 1
ATOM 651 N N . GLY A 1 84 ? 2.73 15.203 -1.599 1 95.31 84 GLY A N 1
ATOM 652 C CA . GLY A 1 84 ? 3.461 14.438 -2.592 1 95.31 84 GLY A CA 1
ATOM 653 C C . GLY A 1 84 ? 4 13.125 -2.053 1 95.31 84 GLY A C 1
ATOM 654 O O . GLY A 1 84 ? 3.236 12.289 -1.567 1 95.31 84 GLY A O 1
ATOM 655 N N . TYR A 1 85 ? 5.293 13.062 -2.221 1 96.56 85 TYR A N 1
ATOM 656 C CA . TYR A 1 85 ? 6.008 11.891 -1.73 1 96.56 85 TYR A CA 1
ATOM 657 C C . TYR A 1 85 ? 7.383 12.273 -1.199 1 96.56 85 TYR A C 1
ATOM 659 O O . TYR A 1 85 ? 8.023 13.188 -1.727 1 96.56 85 TYR A O 1
ATOM 667 N N . GLY A 1 86 ? 7.707 11.562 -0.143 1 98.06 86 GLY A N 1
ATOM 668 C CA . GLY A 1 86 ? 9.078 11.719 0.318 1 98.06 86 GLY A CA 1
ATOM 669 C C . GLY A 1 86 ? 9.211 11.641 1.827 1 98.06 86 GLY A C 1
ATOM 670 O O . GLY A 1 86 ? 10.312 11.453 2.35 1 98.06 86 GLY A O 1
ATOM 671 N N . ALA A 1 87 ? 8.156 11.773 2.52 1 98.62 87 ALA A N 1
ATOM 672 C CA . ALA A 1 87 ? 8.195 11.82 3.98 1 98.62 87 ALA A CA 1
ATOM 673 C C . ALA A 1 87 ? 8.758 10.516 4.555 1 98.62 87 ALA A C 1
ATOM 675 O O . ALA A 1 87 ? 9.5 10.539 5.535 1 98.62 87 ALA A O 1
ATOM 676 N N . ALA A 1 88 ? 8.43 9.422 3.955 1 98 88 ALA A N 1
ATOM 677 C CA . ALA A 1 88 ? 8.875 8.125 4.441 1 98 88 ALA A CA 1
ATOM 678 C C . ALA A 1 88 ? 10.398 8.047 4.488 1 98 88 ALA A C 1
ATOM 680 O O . ALA A 1 88 ? 10.969 7.383 5.359 1 98 88 ALA A O 1
ATOM 681 N N . ARG A 1 89 ? 11.102 8.773 3.633 1 97.88 89 ARG A N 1
ATOM 682 C CA . ARG A 1 89 ? 12.555 8.742 3.488 1 97.88 89 ARG A CA 1
ATOM 683 C C . ARG A 1 89 ? 13.234 9.344 4.711 1 97.88 89 ARG A C 1
ATOM 685 O O . ARG A 1 89 ? 14.406 9.07 4.977 1 97.88 89 ARG A O 1
ATOM 692 N N . ILE A 1 90 ? 12.484 10.172 5.406 1 98.5 90 ILE A N 1
ATOM 693 C CA . ILE A 1 90 ? 13.203 10.969 6.395 1 98.5 90 ILE A CA 1
ATOM 694 C C . ILE A 1 90 ? 12.781 10.555 7.801 1 98.5 90 ILE A C 1
ATOM 696 O O . ILE A 1 90 ? 13.32 11.055 8.789 1 98.5 90 ILE A O 1
ATOM 700 N N . LEU A 1 91 ? 11.859 9.594 7.938 1 98.75 91 LEU A N 1
ATOM 701 C CA . LEU A 1 91 ? 11.32 9.211 9.242 1 98.75 91 LEU A CA 1
ATOM 702 C C . LEU A 1 91 ? 12.43 8.75 10.172 1 98.75 91 LEU A C 1
ATOM 704 O O . LEU A 1 91 ? 12.453 9.117 11.352 1 98.75 91 LEU A O 1
ATOM 708 N N . HIS A 1 92 ? 13.367 7.988 9.672 1 97.44 92 HIS A N 1
ATOM 709 C CA . HIS A 1 92 ? 14.422 7.41 10.5 1 97.44 92 HIS A CA 1
ATOM 710 C C . HIS A 1 92 ? 15.391 8.484 10.984 1 97.44 92 HIS A C 1
ATOM 712 O O . HIS A 1 92 ? 16.141 8.266 11.945 1 97.44 92 HIS A O 1
ATOM 718 N N . GLY A 1 93 ? 15.367 9.602 10.344 1 97.56 93 GLY A N 1
ATOM 719 C CA . GLY A 1 93 ? 16.344 10.641 10.641 1 97.56 93 GLY A CA 1
ATOM 720 C C . GLY A 1 93 ? 15.812 11.727 11.555 1 97.56 93 GLY A C 1
ATOM 721 O O . GLY A 1 93 ? 16.516 12.703 11.836 1 97.56 93 GLY A O 1
ATOM 722 N N . LEU A 1 94 ? 14.641 11.578 12.055 1 98.69 94 LEU A N 1
ATOM 723 C CA . LEU A 1 94 ? 14.062 12.617 12.891 1 98.69 94 LEU A CA 1
ATOM 724 C C . LEU A 1 94 ? 14.508 12.469 14.344 1 98.69 94 LEU A C 1
ATOM 726 O O . LEU A 1 94 ? 14.633 11.344 14.844 1 98.69 94 LEU A O 1
ATOM 730 N N . ASP A 1 95 ? 14.711 13.547 15.039 1 98.69 95 ASP A N 1
ATOM 731 C CA . ASP A 1 95 ? 15.07 13.586 16.453 1 98.69 95 ASP A CA 1
ATOM 732 C C . ASP A 1 95 ? 13.836 13.477 17.344 1 98.69 95 ASP A C 1
ATOM 734 O O . ASP A 1 95 ? 13.477 14.43 18.031 1 98.69 95 ASP A O 1
ATOM 738 N N . TYR A 1 96 ? 13.312 12.266 17.469 1 98.75 96 TYR A N 1
ATOM 739 C CA . TYR A 1 96 ? 12.039 12.055 18.141 1 98.75 96 TYR A CA 1
ATOM 740 C C . TYR A 1 96 ? 12.133 12.445 19.609 1 98.75 96 TYR A C 1
ATOM 742 O O . TYR A 1 96 ? 11.195 13.008 20.172 1 98.75 96 TYR A O 1
ATOM 750 N N . ARG A 1 97 ? 13.258 12.125 20.25 1 98.5 97 ARG A N 1
ATOM 751 C CA . ARG A 1 97 ? 13.422 12.492 21.656 1 98.5 97 ARG A CA 1
ATOM 752 C C . ARG A 1 97 ? 13.445 14 21.828 1 98.5 97 ARG A C 1
ATOM 754 O O . ARG A 1 97 ? 12.789 14.531 22.734 1 98.5 97 ARG A O 1
ATOM 761 N N . GLY A 1 98 ? 14.219 14.656 20.984 1 98.75 98 GLY A N 1
ATOM 762 C CA . GLY A 1 98 ? 14.234 16.109 21.031 1 98.75 98 GLY A CA 1
ATOM 763 C C . GLY A 1 98 ? 12.891 16.734 20.719 1 98.75 98 GLY A C 1
ATOM 764 O O . GLY A 1 98 ? 12.461 17.688 21.375 1 98.75 98 GLY A O 1
ATOM 765 N N . LEU A 1 99 ? 12.25 16.219 19.688 1 98.81 99 LEU A N 1
ATOM 766 C CA . LEU A 1 99 ? 10.938 16.719 19.312 1 98.81 99 LEU A CA 1
ATOM 767 C C . LEU A 1 99 ? 9.922 16.516 20.422 1 98.81 99 LEU A C 1
ATOM 769 O O . LEU A 1 99 ? 9.102 17.391 20.703 1 98.81 99 LEU A O 1
ATOM 773 N N . GLU A 1 100 ? 10 15.352 21.047 1 98.62 100 GLU A N 1
ATOM 774 C CA . GLU A 1 100 ? 9.109 15.07 22.172 1 98.62 100 GLU A CA 1
ATOM 775 C C . GLU A 1 100 ? 9.289 16.094 23.281 1 98.62 100 GLU A C 1
ATOM 777 O O . GLU A 1 100 ? 8.312 16.672 23.766 1 98.62 100 GLU A O 1
ATOM 782 N N . ARG A 1 101 ? 10.492 16.328 23.609 1 97.94 101 ARG A N 1
ATOM 783 C CA . ARG A 1 101 ? 10.82 17.25 24.703 1 97.94 101 ARG A CA 1
ATOM 784 C C . ARG A 1 101 ? 10.328 18.656 24.391 1 97.94 101 ARG A C 1
ATOM 786 O O . ARG A 1 101 ? 9.852 19.359 25.281 1 97.94 101 ARG A O 1
ATOM 793 N N . ARG A 1 102 ? 10.359 19 23.188 1 97.75 102 ARG A N 1
ATOM 794 C CA . ARG A 1 102 ? 10.133 20.391 22.797 1 97.75 102 ARG A CA 1
ATOM 795 C C . ARG A 1 102 ? 8.672 20.625 22.453 1 97.75 102 ARG A C 1
ATOM 797 O O . ARG A 1 102 ? 8.164 21.734 22.641 1 97.75 102 ARG A O 1
ATOM 804 N N . LEU A 1 103 ? 8.023 19.578 21.953 1 97.81 103 LEU A N 1
ATOM 805 C CA . LEU A 1 103 ? 6.746 19.844 21.297 1 97.81 103 LEU A CA 1
ATOM 806 C C . LEU A 1 103 ? 5.602 19.203 22.094 1 97.81 103 LEU A C 1
ATOM 808 O O . LEU A 1 103 ? 4.457 19.656 22 1 97.81 103 LEU A O 1
ATOM 812 N N . ARG A 1 104 ? 5.879 18.141 22.812 1 94.81 104 ARG A N 1
ATOM 813 C CA . ARG A 1 104 ? 4.785 17.453 23.5 1 94.81 104 ARG A CA 1
ATOM 814 C C . ARG A 1 104 ? 4.102 18.391 24.5 1 94.81 104 ARG A C 1
ATOM 816 O O . ARG A 1 104 ? 4.766 19.016 25.312 1 94.81 104 ARG A O 1
ATOM 823 N N . ASP A 1 105 ? 2.746 18.594 24.406 1 87.31 105 ASP A N 1
ATOM 824 C CA . ASP A 1 105 ? 1.897 19.375 25.297 1 87.31 105 ASP A CA 1
ATOM 825 C C . ASP A 1 105 ? 2.193 20.859 25.156 1 87.31 105 ASP A C 1
ATOM 827 O O . ASP A 1 105 ? 1.949 21.641 26.094 1 87.31 105 ASP A O 1
ATOM 831 N N . GLN A 1 106 ? 2.867 21.25 24.141 1 94.31 106 GLN A N 1
ATOM 832 C CA . GLN A 1 106 ? 3.07 22.656 23.812 1 94.31 106 GLN A CA 1
ATOM 833 C C . GLN A 1 106 ? 2.023 23.141 22.828 1 94.31 106 GLN A C 1
ATOM 835 O O . GLN A 1 106 ? 1.486 22.359 22.031 1 94.31 106 GLN A O 1
ATOM 840 N N . PRO A 1 107 ? 1.703 24.422 22.953 1 96 107 PRO A N 1
ATOM 841 C CA . PRO A 1 107 ? 0.706 24.984 22.047 1 96 107 PRO A CA 1
ATOM 842 C C . PRO A 1 107 ? 1.278 25.312 20.656 1 96 107 PRO A C 1
ATOM 844 O O . PRO A 1 107 ? 1.216 26.453 20.203 1 96 107 PRO A O 1
ATOM 847 N N . VAL A 1 108 ? 1.863 24.359 20 1 97.75 108 VAL A N 1
ATOM 848 C CA . VAL A 1 108 ? 2.395 24.438 18.641 1 97.75 108 VAL A CA 1
ATOM 849 C C . VAL A 1 108 ? 1.575 23.547 17.719 1 97.75 108 VAL A C 1
ATOM 851 O O . VAL A 1 108 ? 1.365 22.359 18 1 97.75 108 VAL A O 1
ATOM 854 N N . ALA A 1 109 ? 1.09 24.141 16.672 1 98.31 109 ALA A N 1
ATOM 855 C CA . ALA A 1 109 ? 0.287 23.375 15.711 1 98.31 109 ALA A CA 1
ATOM 856 C C . ALA A 1 109 ? 1.132 22.906 14.531 1 98.31 109 ALA A C 1
ATOM 858 O O . ALA A 1 109 ? 1.586 23.734 13.727 1 98.31 109 ALA A O 1
ATOM 859 N N . LEU A 1 110 ? 1.416 21.625 14.43 1 98.75 110 LEU A N 1
ATOM 860 C CA . LEU A 1 110 ? 1.987 21.062 13.219 1 98.75 110 LEU A CA 1
ATOM 861 C C . LEU A 1 110 ? 0.889 20.641 12.242 1 98.75 110 LEU A C 1
ATOM 863 O O . LEU A 1 110 ? 0.066 19.781 12.562 1 98.75 110 LEU A O 1
ATOM 867 N N . VAL A 1 111 ? 0.888 21.203 11.023 1 98.81 111 VAL A N 1
ATOM 868 C CA . VAL A 1 111 ? -0.291 21.094 10.164 1 98.81 111 VAL A CA 1
ATOM 869 C C . VAL A 1 111 ? 0.119 20.609 8.781 1 98.81 111 VAL A C 1
ATOM 871 O O . VAL A 1 111 ? 1.083 21.125 8.195 1 98.81 111 VAL A O 1
ATOM 874 N N . GLY A 1 112 ? -0.567 19.703 8.273 1 98.69 112 GLY A N 1
ATOM 875 C CA . GLY A 1 112 ? -0.455 19.203 6.914 1 98.69 112 GLY A CA 1
ATOM 876 C C . GLY A 1 112 ? -1.436 18.078 6.605 1 98.69 112 GLY A C 1
ATOM 877 O O . GLY A 1 112 ? -2.277 17.734 7.438 1 98.69 112 GLY A O 1
ATOM 878 N N . HIS A 1 113 ? -1.443 17.547 5.469 1 98.44 113 HIS A N 1
ATOM 879 C CA . HIS A 1 113 ? -2.201 16.359 5.09 1 98.44 113 HIS A CA 1
ATOM 880 C C . HIS A 1 113 ? -1.502 15.594 3.971 1 98.44 113 HIS A C 1
ATOM 882 O O . HIS A 1 113 ? -0.359 15.898 3.623 1 98.44 113 HIS A O 1
ATOM 888 N N . SER A 1 114 ? -2.152 14.602 3.389 1 98.44 114 SER A N 1
ATOM 889 C CA . SER A 1 114 ? -1.566 13.797 2.324 1 98.44 114 SER A CA 1
ATOM 890 C C . SER A 1 114 ? -0.317 13.062 2.807 1 98.44 114 SER A C 1
ATOM 892 O O . SER A 1 114 ? -0.36 12.344 3.805 1 98.44 114 SER A O 1
ATOM 894 N N . ASP A 1 115 ? 0.847 13.383 2.131 1 98.69 115 ASP A N 1
ATOM 895 C CA . ASP A 1 115 ? 2.076 12.688 2.498 1 98.69 115 ASP A CA 1
ATOM 896 C C . ASP A 1 115 ? 2.48 13.008 3.936 1 98.69 115 ASP A C 1
ATOM 898 O O . ASP A 1 115 ? 3.203 12.234 4.566 1 98.69 115 ASP A O 1
ATOM 902 N N . PHE A 1 116 ? 2.008 14.195 4.473 1 98.75 116 PHE A N 1
ATOM 903 C CA . PHE A 1 116 ? 2.283 14.625 5.84 1 98.75 116 PHE A CA 1
ATOM 904 C C . PHE A 1 116 ? 1.767 13.602 6.844 1 98.75 116 PHE A C 1
ATOM 906 O O . PHE A 1 116 ? 2.244 13.539 7.98 1 98.75 116 PHE A O 1
ATOM 913 N N . THR A 1 117 ? 0.845 12.727 6.445 1 98.94 117 THR A N 1
ATOM 914 C CA . THR A 1 117 ? 0.288 11.672 7.277 1 98.94 117 THR A CA 1
ATOM 915 C C . THR A 1 117 ? 1.396 10.781 7.84 1 98.94 117 THR A C 1
ATOM 917 O O . THR A 1 117 ? 1.313 10.328 8.984 1 98.94 117 THR A O 1
ATOM 920 N N . ALA A 1 118 ? 2.412 10.547 7.066 1 98.94 118 ALA A N 1
ATOM 921 C CA . ALA A 1 118 ? 3.525 9.727 7.531 1 98.94 118 ALA A CA 1
ATOM 922 C C . ALA A 1 118 ? 4.18 10.336 8.766 1 98.94 118 ALA A C 1
ATOM 924 O O . ALA A 1 118 ? 4.496 9.625 9.727 1 98.94 118 ALA A O 1
ATOM 925 N N . LEU A 1 119 ? 4.371 11.641 8.727 1 98.88 119 LEU A N 1
ATOM 926 C CA . LEU A 1 119 ? 4.969 12.352 9.852 1 98.88 119 LEU A CA 1
ATOM 927 C C . LEU A 1 119 ? 4.031 12.344 11.055 1 98.88 119 LEU A C 1
ATOM 929 O O . LEU A 1 119 ? 4.477 12.188 12.195 1 98.88 119 LEU A O 1
ATOM 933 N N . GLN A 1 120 ? 2.734 12.547 10.805 1 98.88 120 GLN A N 1
ATOM 934 C CA . GLN A 1 120 ? 1.76 12.531 11.891 1 98.88 120 GLN A CA 1
ATOM 935 C C . GLN A 1 120 ? 1.777 11.203 12.633 1 98.88 120 GLN A C 1
ATOM 937 O O . GLN A 1 120 ? 1.809 11.164 13.859 1 98.88 120 GLN A O 1
ATOM 942 N N . LEU A 1 121 ? 1.806 10.117 11.852 1 98.94 121 LEU A N 1
ATOM 943 C CA . LEU A 1 121 ? 1.858 8.781 12.438 1 98.94 121 LEU A CA 1
ATOM 944 C C . LEU A 1 121 ? 3.143 8.586 13.234 1 98.94 121 LEU A C 1
ATOM 946 O O . LEU A 1 121 ? 3.1 8.164 14.391 1 98.94 121 LEU A O 1
ATOM 950 N N . ALA A 1 122 ? 4.219 8.938 12.656 1 98.94 122 ALA A N 1
ATOM 951 C CA . ALA A 1 122 ? 5.523 8.711 13.273 1 98.94 122 ALA A CA 1
ATOM 952 C C . ALA A 1 122 ? 5.68 9.531 14.555 1 98.94 122 ALA A C 1
ATOM 954 O O . ALA A 1 122 ? 6.145 9.016 15.578 1 98.94 122 ALA A O 1
ATOM 955 N N . LEU A 1 123 ? 5.309 10.805 14.469 1 98.88 123 LEU A N 1
ATOM 956 C CA . LEU A 1 123 ? 5.43 11.688 15.625 1 98.88 123 LEU A CA 1
ATOM 957 C C . LEU A 1 123 ? 4.562 11.203 16.781 1 98.88 123 LEU A C 1
ATOM 959 O O . LEU A 1 123 ? 4.969 11.273 17.938 1 98.88 123 LEU A O 1
ATOM 963 N N . TYR A 1 124 ? 3.373 10.75 16.469 1 98.81 124 TYR A N 1
ATOM 964 C CA . TYR A 1 124 ? 2.512 10.234 17.516 1 98.81 124 TYR A CA 1
ATOM 965 C C . TYR A 1 124 ? 3.053 8.922 18.062 1 98.81 124 TYR A C 1
ATOM 967 O O . TYR A 1 124 ? 3.059 8.703 19.281 1 98.81 124 TYR A O 1
ATOM 975 N N . ALA A 1 125 ? 3.502 8.031 17.203 1 98.81 125 ALA A N 1
ATOM 976 C CA . ALA A 1 125 ? 3.99 6.711 17.578 1 98.81 125 ALA A CA 1
ATOM 977 C C . ALA A 1 125 ? 5.234 6.816 18.453 1 98.81 125 ALA A C 1
ATOM 979 O O . ALA A 1 125 ? 5.375 6.086 19.438 1 98.81 125 ALA A O 1
ATOM 980 N N . LYS A 1 126 ? 6.098 7.75 18.141 1 98.69 126 LYS A N 1
ATOM 981 C CA . LYS A 1 126 ? 7.43 7.754 18.734 1 98.69 126 LYS A CA 1
ATOM 982 C C . LYS A 1 126 ? 7.535 8.812 19.828 1 98.69 126 LYS A C 1
ATOM 984 O O . LYS A 1 126 ? 8.398 8.719 20.703 1 98.69 126 LYS A O 1
ATOM 989 N N . ALA A 1 127 ? 6.629 9.797 19.734 1 98.38 127 ALA A N 1
ATOM 990 C CA . ALA A 1 127 ? 6.836 10.93 20.641 1 98.38 127 ALA A CA 1
ATOM 991 C C . ALA A 1 127 ? 5.512 11.414 21.219 1 98.38 127 ALA A C 1
ATOM 993 O O . ALA A 1 127 ? 5.48 12.375 22 1 98.38 127 ALA A O 1
ATOM 994 N N . ARG A 1 128 ? 4.426 10.82 20.891 1 97.69 128 ARG A N 1
ATOM 995 C CA . ARG A 1 128 ? 3.09 11.164 21.359 1 97.69 128 ARG A CA 1
ATOM 996 C C . ARG A 1 128 ? 2.787 12.641 21.109 1 97.69 128 ARG A C 1
ATOM 998 O O . ARG A 1 128 ? 2.174 13.305 21.938 1 97.69 128 ARG A O 1
ATOM 1005 N N . ILE A 1 129 ? 3.33 13.109 20.047 1 98.62 129 ILE A N 1
ATOM 1006 C CA . ILE A 1 129 ? 3.051 14.477 19.625 1 98.62 129 ILE A CA 1
ATOM 1007 C C . ILE A 1 129 ? 1.771 14.508 18.781 1 98.62 129 ILE A C 1
ATOM 1009 O O . ILE A 1 129 ? 1.639 13.766 17.812 1 98.62 129 ILE A O 1
ATOM 1013 N N . LYS A 1 130 ? 0.815 15.32 19.234 1 98.62 130 LYS A N 1
ATOM 1014 C CA . LYS A 1 130 ? -0.407 15.547 18.469 1 98.62 130 LYS A CA 1
ATOM 1015 C C . LYS A 1 130 ? -0.167 16.531 17.344 1 98.62 130 LYS A C 1
ATOM 1017 O O . LYS A 1 130 ? 0.658 17.453 17.469 1 98.62 130 LYS A O 1
ATOM 1022 N N . THR A 1 131 ? -0.782 16.344 16.234 1 98.75 131 THR A N 1
ATOM 1023 C CA . THR A 1 131 ? -0.665 17.172 15.039 1 98.75 131 THR A CA 1
ATOM 1024 C C . THR A 1 131 ? -2.041 17.484 14.453 1 98.75 131 THR A C 1
ATOM 1026 O O . THR A 1 131 ? -3.064 17.203 15.078 1 98.75 131 THR A O 1
ATOM 1029 N N . PHE A 1 132 ? -2.049 18.141 13.25 1 98.81 132 PHE A N 1
ATOM 1030 C CA . PHE A 1 132 ? -3.314 18.516 12.641 1 98.81 132 PHE A CA 1
ATOM 1031 C C . PHE A 1 132 ? -3.328 18.172 11.156 1 98.81 132 PHE A C 1
ATOM 1033 O O . PHE A 1 132 ? -2.424 18.547 10.414 1 98.81 132 PHE A O 1
ATOM 1040 N N . GLY A 1 133 ? -4.309 17.297 10.812 1 98.88 133 GLY A N 1
ATOM 1041 C CA . GLY A 1 133 ? -4.637 17.281 9.398 1 98.88 133 GLY A CA 1
ATOM 1042 C C . GLY A 1 133 ? -5.348 18.531 8.93 1 98.88 133 GLY A C 1
ATOM 1043 O O . GLY A 1 133 ? -6.387 18.906 9.477 1 98.88 133 GLY A O 1
ATOM 1044 N N . GLY A 1 134 ? -4.836 19.188 7.945 1 98.75 134 GLY A N 1
ATOM 1045 C CA . GLY A 1 134 ? -5.438 20.453 7.543 1 98.75 134 GLY A CA 1
ATOM 1046 C C . GLY A 1 134 ? -4.797 21.062 6.309 1 98.75 134 GLY A C 1
ATOM 1047 O O . GLY A 1 134 ? -4.09 20.359 5.574 1 98.75 134 GLY A O 1
ATOM 1048 N N . PRO A 1 135 ? -5.109 22.359 6.035 1 98.62 135 PRO A N 1
ATOM 1049 C CA . PRO A 1 135 ? -4.641 23 4.809 1 98.62 135 PRO A CA 1
ATOM 1050 C C . PRO A 1 135 ? -3.123 23.172 4.773 1 98.62 135 PRO A C 1
ATOM 1052 O O . PRO A 1 135 ? -2.486 23.281 5.824 1 98.62 135 PRO A O 1
ATOM 1055 N N . MET A 1 136 ? -2.613 23.203 3.584 1 98.5 136 MET A N 1
ATOM 1056 C CA . MET A 1 136 ? -1.181 23.391 3.377 1 98.5 136 MET A CA 1
ATOM 1057 C C . MET A 1 136 ? -0.912 24.703 2.639 1 98.5 136 MET A C 1
ATOM 1059 O O . MET A 1 136 ? -1.842 25.344 2.154 1 98.5 136 MET A O 1
ATOM 1063 N N . LEU A 1 137 ? 0.33 25.094 2.602 1 98.62 137 LEU A N 1
ATOM 1064 C CA . LEU A 1 137 ? 0.708 26.406 2.076 1 98.62 137 LEU A CA 1
ATOM 1065 C C . LEU A 1 137 ? 0.326 26.531 0.604 1 98.62 137 LEU A C 1
ATOM 1067 O O . LEU A 1 137 ? -0.423 27.438 0.228 1 98.62 137 LEU A O 1
ATOM 1071 N N . SER A 1 138 ? 0.801 25.609 -0.208 1 97.38 138 SER A N 1
ATOM 1072 C CA . SER A 1 138 ? 0.703 25.75 -1.658 1 97.38 138 SER A CA 1
ATOM 1073 C C . SER A 1 138 ? -0.736 25.578 -2.133 1 97.38 138 SER A C 1
ATOM 1075 O O . SER A 1 138 ? -1.308 26.484 -2.744 1 97.38 138 SER A O 1
ATOM 1077 N N . ALA A 1 139 ? -1.385 24.516 -1.788 1 95.94 139 ALA A N 1
ATOM 1078 C CA . ALA A 1 139 ? -2.664 24.141 -2.383 1 95.94 139 ALA A CA 1
ATOM 1079 C C . ALA A 1 139 ? -3.812 24.922 -1.766 1 95.94 139 ALA A C 1
ATOM 1081 O O . ALA A 1 139 ? -4.805 25.219 -2.436 1 95.94 139 ALA A O 1
ATOM 1082 N N . ASP A 1 140 ? -3.689 25.281 -0.533 1 97.56 140 ASP A N 1
ATOM 1083 C CA . ASP A 1 140 ? -4.832 25.859 0.169 1 97.56 140 ASP A CA 1
ATOM 1084 C C . ASP A 1 140 ? -4.641 27.359 0.397 1 97.56 140 ASP A C 1
ATOM 1086 O O . ASP A 1 140 ? -5.352 28.172 -0.19 1 97.56 140 ASP A O 1
ATOM 1090 N N . PHE A 1 141 ? -3.615 27.75 1.123 1 98.19 141 PHE A N 1
ATOM 1091 C CA . PHE A 1 141 ? -3.348 29.172 1.341 1 98.19 141 PHE A CA 1
ATOM 1092 C C . PHE A 1 141 ? -2.951 29.859 0.038 1 98.19 141 PHE A C 1
ATOM 1094 O O . PHE A 1 141 ? -3.18 31.062 -0.136 1 98.19 141 PHE A O 1
ATOM 1101 N N . GLY A 1 142 ? -2.385 29.094 -0.859 1 98.31 142 GLY A N 1
ATOM 1102 C CA . GLY A 1 142 ? -1.909 29.625 -2.127 1 98.31 142 GLY A CA 1
ATOM 1103 C C . GLY A 1 142 ? -2.936 29.516 -3.24 1 98.31 142 GLY A C 1
ATOM 1104 O O . GLY A 1 142 ? -2.652 29.875 -4.387 1 98.31 142 GLY A O 1
ATOM 1105 N N . ALA A 1 143 ? -4.109 28.984 -2.92 1 97.81 143 ALA A N 1
ATOM 1106 C CA . ALA A 1 143 ? -5.152 28.859 -3.934 1 97.81 143 ALA A CA 1
ATOM 1107 C C . ALA A 1 143 ? -5.504 30.234 -4.516 1 97.81 143 ALA A C 1
ATOM 1109 O O . ALA A 1 143 ? -5.469 31.234 -3.812 1 97.81 143 ALA A O 1
ATOM 1110 N N . GLU A 1 144 ? -5.848 30.266 -5.848 1 97.38 144 GLU A N 1
ATOM 1111 C CA . GLU A 1 144 ? -6.285 31.516 -6.453 1 97.38 144 GLU A CA 1
ATOM 1112 C C . GLU A 1 144 ? -7.445 32.125 -5.676 1 97.38 144 GLU A C 1
ATOM 1114 O O . GLU A 1 144 ? -7.453 33.344 -5.406 1 97.38 144 GLU A O 1
ATOM 1119 N N . THR A 1 145 ? -8.383 31.266 -5.355 1 97.06 145 THR A N 1
ATOM 1120 C CA . THR A 1 145 ? -9.492 31.609 -4.48 1 97.06 145 THR A CA 1
ATOM 1121 C C . THR A 1 145 ? -9.578 30.656 -3.297 1 97.06 145 THR A C 1
ATOM 1123 O O . THR A 1 145 ? -10.211 29.594 -3.389 1 97.06 145 THR A O 1
ATOM 1126 N N . PRO A 1 146 ? -8.961 31.047 -2.188 1 96.5 146 PRO A N 1
ATOM 1127 C CA . PRO A 1 146 ? -9.008 30.156 -1.02 1 96.5 146 PRO A CA 1
ATOM 1128 C C . PRO A 1 146 ? -10.438 29.891 -0.539 1 96.5 146 PRO A C 1
ATOM 1130 O O . PRO A 1 146 ? -11.281 30.797 -0.593 1 96.5 146 PRO A O 1
ATOM 1133 N N . SER A 1 147 ? -10.727 28.688 -0.125 1 98.12 147 SER A N 1
ATOM 1134 C CA . SER A 1 147 ? -12.023 28.344 0.459 1 98.12 147 SER A CA 1
ATOM 1135 C C . SER A 1 147 ? -12.242 29.062 1.782 1 98.12 147 SER A C 1
ATOM 1137 O O . SER A 1 147 ? -11.477 28.891 2.73 1 98.12 147 SER A O 1
ATOM 1139 N N . ASP A 1 148 ? -13.305 29.797 1.885 1 98 148 ASP A N 1
ATOM 1140 C CA . ASP A 1 148 ? -13.672 30.469 3.133 1 98 148 ASP A CA 1
ATOM 1141 C C . ASP A 1 148 ? -13.914 29.438 4.246 1 98 148 ASP A C 1
ATOM 1143 O O . ASP A 1 148 ? -13.523 29.672 5.395 1 98 148 ASP A O 1
ATOM 1147 N N . PHE A 1 149 ? -14.539 28.422 3.857 1 98.12 149 PHE A N 1
ATOM 1148 C CA . PHE A 1 149 ? -14.805 27.359 4.805 1 98.12 149 PHE A CA 1
ATOM 1149 C C . PHE A 1 149 ? -13.508 26.828 5.402 1 98.12 149 PHE A C 1
ATOM 1151 O O . PHE A 1 149 ? -13.383 26.703 6.621 1 98.12 149 PHE A O 1
ATOM 1158 N N . THR A 1 150 ? -12.555 26.484 4.551 1 98.56 150 THR A N 1
ATOM 1159 C CA . THR A 1 150 ? -11.281 25.906 4.961 1 98.56 150 THR A CA 1
ATOM 1160 C C . THR A 1 150 ? -10.523 26.875 5.871 1 98.56 150 THR A C 1
ATOM 1162 O O . THR A 1 150 ? -10.031 26.469 6.93 1 98.56 150 THR A O 1
ATOM 1165 N N . MET A 1 151 ? -10.469 28.156 5.484 1 97.75 151 MET A N 1
ATOM 1166 C CA . MET A 1 151 ? -9.719 29.156 6.25 1 97.75 151 MET A CA 1
ATOM 1167 C C . MET A 1 151 ? -10.375 29.391 7.609 1 97.75 151 MET A C 1
ATOM 1169 O O . MET A 1 151 ? -9.688 29.438 8.633 1 97.75 151 MET A O 1
ATOM 1173 N N . GLN A 1 152 ? -11.633 29.5 7.613 1 97.56 152 GLN A N 1
ATOM 1174 C CA . GLN A 1 152 ? -12.352 29.75 8.859 1 97.56 152 GLN A CA 1
ATOM 1175 C C . GLN A 1 152 ? -12.203 28.578 9.82 1 97.56 152 GLN A C 1
ATOM 1177 O O . GLN A 1 152 ? -11.93 28.766 11.008 1 97.56 152 GLN A O 1
ATOM 1182 N N . HIS A 1 153 ? -12.43 27.406 9.305 1 98.06 153 HIS A N 1
ATOM 1183 C CA . HIS A 1 153 ? -12.352 26.219 10.156 1 98.06 153 HIS A CA 1
ATOM 1184 C C . HIS A 1 153 ? -10.938 26.031 10.703 1 98.06 153 HIS A C 1
ATOM 1186 O O . HIS A 1 153 ? -10.766 25.578 11.836 1 98.06 153 HIS A O 1
ATOM 1192 N N . PHE A 1 154 ? -9.961 26.359 9.891 1 98.44 154 PHE A N 1
ATOM 1193 C CA . PHE A 1 154 ? -8.562 26.25 10.281 1 98.44 154 PHE A CA 1
ATOM 1194 C C . PHE A 1 154 ? -8.281 27.109 11.516 1 98.44 154 PHE A C 1
ATOM 1196 O O . PHE A 1 154 ? -7.84 26.609 12.547 1 98.44 154 PHE A O 1
ATOM 1203 N N . TRP A 1 155 ? -8.578 28.344 11.414 1 97.5 155 TRP A N 1
ATOM 1204 C CA . TRP A 1 155 ? -8.273 29.281 12.492 1 97.5 155 TRP A CA 1
ATOM 1205 C C . TRP A 1 155 ? -9.141 29 13.719 1 97.5 155 TRP A C 1
ATOM 1207 O O . TRP A 1 155 ? -8.656 29.062 14.852 1 97.5 155 TRP A O 1
ATOM 1217 N N . GLN A 1 156 ? -10.367 28.641 13.461 1 97.31 156 GLN A N 1
ATOM 1218 C CA . GLN A 1 156 ? -11.25 28.312 14.57 1 97.31 156 GLN A CA 1
ATOM 1219 C C . GLN A 1 156 ? -10.719 27.109 15.359 1 97.31 156 GLN A C 1
ATOM 1221 O O . GLN A 1 156 ? -10.672 27.141 16.594 1 97.31 156 GLN A O 1
ATOM 1226 N N . THR A 1 157 ? -10.328 26.062 14.695 1 98.25 157 THR A N 1
ATOM 1227 C CA . THR A 1 157 ? -9.844 24.859 15.344 1 98.25 157 THR A CA 1
ATOM 1228 C C . THR A 1 157 ? -8.555 25.125 16.109 1 98.25 157 THR A C 1
ATOM 1230 O O . THR A 1 157 ? -8.383 24.672 17.234 1 98.25 157 THR A O 1
ATOM 1233 N N . LEU A 1 158 ? -7.648 25.906 15.508 1 98 158 LEU A N 1
ATOM 1234 C CA . LEU A 1 158 ? -6.336 26.125 16.109 1 98 158 LEU A CA 1
ATOM 1235 C C . LEU A 1 158 ? -6.441 27.031 17.328 1 98 158 LEU A C 1
ATOM 1237 O O . LEU A 1 158 ? -5.562 27.016 18.203 1 98 158 LEU A O 1
ATOM 1241 N N . THR A 1 159 ? -7.496 27.859 17.438 1 97.19 159 THR A N 1
ATOM 1242 C CA . THR A 1 159 ? -7.512 28.875 18.469 1 97.19 159 THR A CA 1
ATOM 1243 C C . THR A 1 159 ? -8.523 28.531 19.562 1 97.19 159 THR A C 1
ATOM 1245 O O . THR A 1 159 ? -8.672 29.266 20.531 1 97.19 159 THR A O 1
ATOM 1248 N N . GLN A 1 160 ? -9.297 27.484 19.406 1 97.31 160 GLN A N 1
ATOM 1249 C CA . GLN A 1 160 ? -10.297 27.078 20.391 1 97.31 160 GLN A CA 1
ATOM 1250 C C . GLN A 1 160 ? -9.93 25.734 21.016 1 97.31 160 GLN A C 1
ATOM 1252 O O . GLN A 1 160 ? -9.312 24.891 20.359 1 97.31 160 GLN A O 1
ATOM 1257 N N . PRO A 1 161 ? -10.305 25.516 22.297 1 97.19 161 PRO A N 1
ATOM 1258 C CA . PRO A 1 161 ? -9.945 24.281 22.984 1 97.19 161 PRO A CA 1
ATOM 1259 C C . PRO A 1 161 ? -10.766 23.078 22.516 1 97.19 161 PRO A C 1
ATOM 1261 O O . PRO A 1 161 ? -10.43 21.938 22.844 1 97.19 161 PRO A O 1
ATOM 1264 N N . SER A 1 162 ? -11.883 23.391 21.812 1 98.19 162 SER A N 1
ATOM 1265 C CA . SER A 1 162 ? -12.75 22.344 21.297 1 98.19 162 SER A CA 1
ATOM 1266 C C . SER A 1 162 ? -13.383 22.734 19.969 1 98.19 162 SER A C 1
ATOM 1268 O O . SER A 1 162 ? -13.5 23.938 19.656 1 98.19 162 SER A O 1
ATOM 1270 N N . THR A 1 163 ? -13.648 21.797 19.172 1 98.06 163 THR A N 1
ATOM 1271 C CA . THR A 1 163 ? -14.359 22.016 17.922 1 98.06 163 THR A CA 1
ATOM 1272 C C . THR A 1 163 ? -15.391 20.906 17.688 1 98.06 163 THR A C 1
ATOM 1274 O O . THR A 1 163 ? -15.188 19.766 18.094 1 98.06 163 THR A O 1
ATOM 1277 N N . THR A 1 164 ? -16.5 21.266 17.125 1 98.62 164 THR A N 1
ATOM 1278 C CA . THR A 1 164 ? -17.562 20.328 16.797 1 98.62 164 THR A CA 1
ATOM 1279 C C . THR A 1 164 ? -17.891 20.375 15.305 1 98.62 164 THR A C 1
ATOM 1281 O O . THR A 1 164 ? -18.125 21.453 14.75 1 98.62 164 THR A O 1
ATOM 1284 N N . ILE A 1 165 ? -17.875 19.266 14.664 1 98.38 165 ILE A N 1
ATOM 1285 C CA . ILE A 1 165 ? -18.219 19.109 13.258 1 98.38 165 ILE A CA 1
ATOM 1286 C C . ILE A 1 165 ? -19.594 18.438 13.141 1 98.38 165 ILE A C 1
ATOM 1288 O O . ILE A 1 165 ? -19.828 17.391 13.742 1 98.38 165 ILE A O 1
ATOM 1292 N N . ILE A 1 166 ? -20.438 19.062 12.469 1 98 166 ILE A N 1
ATOM 1293 C CA . ILE A 1 166 ? -21.766 18.516 12.211 1 98 166 ILE A CA 1
ATOM 1294 C C . ILE A 1 166 ? -21.953 18.281 10.711 1 98 166 ILE A C 1
ATOM 1296 O O . ILE A 1 166 ? -21.719 19.188 9.914 1 98 166 ILE A O 1
ATOM 1300 N N . ALA A 1 167 ? -22.266 17.109 10.328 1 97.06 167 ALA A N 1
ATOM 1301 C CA . ALA A 1 167 ? -22.531 16.781 8.93 1 97.06 167 ALA A CA 1
ATOM 1302 C C . ALA A 1 167 ? -23.938 16.234 8.766 1 97.06 167 ALA A C 1
ATOM 1304 O O . ALA A 1 167 ? -24.359 15.336 9.508 1 97.06 167 ALA A O 1
ATOM 1305 N N . GLU A 1 168 ? -24.625 16.828 7.758 1 95.19 168 GLU A N 1
ATOM 1306 C CA . GLU A 1 168 ? -25.938 16.312 7.395 1 95.19 168 GLU A CA 1
ATOM 1307 C C . GLU A 1 168 ? -25.828 15.242 6.32 1 95.19 168 GLU A C 1
ATOM 1309 O O . GLU A 1 168 ? -26.359 15.398 5.219 1 95.19 168 GLU A O 1
ATOM 1314 N N . ALA A 1 169 ? -25.156 14.203 6.586 1 93.44 169 ALA A N 1
ATOM 1315 C CA . ALA A 1 169 ? -24.953 13.031 5.738 1 93.44 169 ALA A CA 1
ATOM 1316 C C . ALA A 1 169 ? -25.562 11.781 6.371 1 93.44 169 ALA A C 1
ATOM 1318 O O . ALA A 1 169 ? -24.938 11.156 7.238 1 93.44 169 ALA A O 1
ATOM 1319 N N . PRO A 1 170 ? -26.719 11.391 5.918 1 95.75 170 PRO A N 1
ATOM 1320 C CA . PRO A 1 170 ? -27.391 10.258 6.551 1 95.75 170 PRO A CA 1
ATOM 1321 C C . PRO A 1 170 ? -26.5 9.023 6.652 1 95.75 170 PRO A C 1
ATOM 1323 O O . PRO A 1 170 ? -25.797 8.68 5.695 1 95.75 170 PRO A O 1
ATOM 1326 N N . GLN A 1 171 ? -26.547 8.406 7.844 1 97.31 171 GLN A N 1
ATOM 1327 C CA . GLN A 1 171 ? -25.719 7.234 8.102 1 97.31 171 GLN A CA 1
ATOM 1328 C C . GLN A 1 171 ? -26.578 5.969 8.156 1 97.31 171 GLN A C 1
ATOM 1330 O O . GLN A 1 171 ? -27.688 5.988 8.68 1 97.31 171 GLN A O 1
ATOM 1335 N N . VAL A 1 172 ? -26.047 4.902 7.621 1 95.75 172 VAL A N 1
ATOM 1336 C CA . VAL A 1 172 ? -26.719 3.611 7.609 1 95.75 172 VAL A CA 1
ATOM 1337 C C . VAL A 1 172 ? -26.594 2.953 8.984 1 95.75 172 VAL A C 1
ATOM 1339 O O . VAL A 1 172 ? -27.484 2.201 9.398 1 95.75 172 VAL A O 1
ATOM 1342 N N . GLN A 1 173 ? -25.531 3.254 9.688 1 96.69 173 GLN A N 1
ATOM 1343 C CA . GLN A 1 173 ? -25.266 2.68 11 1 96.69 173 GLN A CA 1
ATOM 1344 C C . GLN A 1 173 ? -25.281 3.756 12.086 1 96.69 173 GLN A C 1
ATOM 1346 O O . GLN A 1 173 ? -24.812 4.875 11.859 1 96.69 173 GLN A O 1
ATOM 1351 N N . SER A 1 174 ? -25.844 3.41 13.242 1 97.5 174 SER A N 1
ATOM 1352 C CA . SER A 1 174 ? -25.781 4.309 14.383 1 97.5 174 SER A CA 1
ATOM 1353 C C . SER A 1 174 ? -24.469 4.137 15.156 1 97.5 174 SER A C 1
ATOM 1355 O O . SER A 1 174 ? -24 3.012 15.336 1 97.5 174 SER A O 1
ATOM 1357 N N . VAL A 1 175 ? -23.938 5.207 15.547 1 98.5 175 VAL A N 1
ATOM 1358 C CA . VAL A 1 175 ? -22.672 5.207 16.25 1 98.5 175 VAL A CA 1
ATOM 1359 C C . VAL A 1 175 ? -22.766 6.137 17.469 1 98.5 175 VAL A C 1
ATOM 1361 O O . VAL A 1 175 ? -23.375 7.199 17.391 1 98.5 175 VAL A O 1
ATOM 1364 N N . ASN A 1 176 ? -22.312 5.793 18.609 1 98.81 176 ASN A N 1
ATOM 1365 C CA . ASN A 1 176 ? -22.078 6.598 19.812 1 98.81 176 ASN A CA 1
ATOM 1366 C C . ASN A 1 176 ? -20.828 6.129 20.547 1 98.81 176 ASN A C 1
ATOM 1368 O O . ASN A 1 176 ? -20.906 5.254 21.406 1 98.81 176 ASN A O 1
ATOM 1372 N N . VAL A 1 177 ? -19.688 6.727 20.172 1 98.88 177 VAL A N 1
ATOM 1373 C CA . VAL A 1 177 ? -18.422 6.211 20.688 1 98.88 177 VAL A CA 1
ATOM 1374 C C . VAL A 1 177 ? -17.484 7.371 21.016 1 98.88 177 VAL A C 1
ATOM 1376 O O . VAL A 1 177 ? -17.688 8.492 20.531 1 98.88 177 VAL A O 1
ATOM 1379 N N . THR A 1 178 ? -16.562 7.137 21.875 1 98.75 178 THR A N 1
ATOM 1380 C CA . THR A 1 178 ? -15.477 8.039 22.219 1 98.75 178 THR A CA 1
ATOM 1381 C C . THR A 1 178 ? -14.125 7.348 22.047 1 98.75 178 THR A C 1
ATOM 1383 O O . THR A 1 178 ? -14.008 6.145 22.297 1 98.75 178 THR A O 1
ATOM 1386 N N . GLY A 1 179 ? -13.156 8.109 21.594 1 98.75 179 GLY A N 1
ATOM 1387 C CA . GLY A 1 179 ? -11.812 7.566 21.422 1 98.75 179 GLY A CA 1
ATOM 1388 C C . GLY A 1 179 ? -10.836 8.578 20.844 1 98.75 179 GLY A C 1
ATOM 1389 O O . GLY A 1 179 ? -11.195 9.719 20.578 1 98.75 179 GLY A O 1
ATOM 1390 N N . THR A 1 180 ? -9.602 8.188 20.688 1 98.88 180 THR A N 1
ATOM 1391 C CA . THR A 1 180 ? -8.562 9.023 20.094 1 98.88 180 THR A CA 1
ATOM 1392 C C . THR A 1 180 ? -8.781 9.172 18.594 1 98.88 180 THR A C 1
ATOM 1394 O O . THR A 1 180 ? -8.906 8.172 17.875 1 98.88 180 THR A O 1
ATOM 1397 N N . LEU A 1 181 ? -8.898 10.391 18.094 1 98.94 181 LEU A N 1
ATOM 1398 C CA . LEU A 1 181 ? -8.984 10.625 16.656 1 98.94 181 LEU A CA 1
ATOM 1399 C C . LEU A 1 181 ? -7.621 10.477 15.992 1 98.94 181 LEU A C 1
ATOM 1401 O O . LEU A 1 181 ? -6.641 11.078 16.438 1 98.94 181 LEU A O 1
ATOM 1405 N N . TRP A 1 182 ? -7.586 9.688 14.992 1 98.94 182 TRP A N 1
ATOM 1406 C CA . TRP A 1 182 ? -6.34 9.547 14.242 1 98.94 182 TRP A CA 1
ATOM 1407 C C . TRP A 1 182 ? -6.617 9.117 12.805 1 98.94 182 TRP A C 1
ATOM 1409 O O . TRP A 1 182 ? -7.75 8.766 12.461 1 98.94 182 TRP A O 1
ATOM 1419 N N . GLY A 1 183 ? -5.656 9.227 11.914 1 98.81 183 GLY A N 1
ATOM 1420 C CA . GLY A 1 183 ? -5.848 8.812 10.531 1 98.81 183 GLY A CA 1
ATOM 1421 C C . GLY A 1 183 ? -5.16 9.727 9.531 1 98.81 183 GLY A C 1
ATOM 1422 O O . GLY A 1 183 ? -4.055 10.211 9.789 1 98.81 183 GLY A O 1
ATOM 1423 N N . GLY A 1 184 ? -5.711 9.883 8.391 1 98.81 184 GLY A N 1
ATOM 1424 C CA . GLY A 1 184 ? -5.141 10.672 7.312 1 98.81 184 GLY A CA 1
ATOM 1425 C C . GLY A 1 184 ? -5.254 10 5.957 1 98.81 184 GLY A C 1
ATOM 1426 O O . GLY A 1 184 ? -6.273 9.375 5.648 1 98.81 184 GLY A O 1
ATOM 1427 N N . ASN A 1 185 ? -4.297 10.289 5.117 1 98.88 185 ASN A N 1
ATOM 1428 C CA . ASN A 1 185 ? -4.285 9.695 3.785 1 98.88 185 ASN A CA 1
ATOM 1429 C C . ASN A 1 185 ? -4.121 8.18 3.855 1 98.88 185 ASN A C 1
ATOM 1431 O O . ASN A 1 185 ? -3.178 7.676 4.465 1 98.88 185 ASN A O 1
ATOM 1435 N N . LEU A 1 186 ? -4.98 7.496 3.189 1 98.88 186 LEU A N 1
ATOM 1436 C CA . LEU A 1 186 ? -5.086 6.047 3.316 1 98.88 186 LEU A CA 1
ATOM 1437 C C . LEU A 1 186 ? -3.84 5.359 2.762 1 98.88 186 LEU A C 1
ATOM 1439 O O . LEU A 1 186 ? -3.277 4.469 3.402 1 98.88 186 LEU A O 1
ATOM 1443 N N . ALA A 1 187 ? -3.387 5.75 1.627 1 98.69 187 ALA A N 1
ATOM 1444 C CA . ALA A 1 187 ? -2.217 5.133 1.006 1 98.69 187 ALA A CA 1
ATOM 1445 C C . ALA A 1 187 ? -0.98 5.293 1.886 1 98.69 187 ALA A C 1
ATOM 1447 O O . ALA A 1 187 ? -0.213 4.344 2.066 1 98.69 187 ALA A O 1
ATOM 1448 N N . ILE A 1 188 ? -0.849 6.465 2.416 1 98.81 188 ILE A N 1
ATOM 1449 C CA . ILE A 1 188 ? 0.298 6.738 3.275 1 98.81 188 ILE A CA 1
ATOM 1450 C C . ILE A 1 188 ? 0.16 5.953 4.582 1 98.81 188 ILE A C 1
ATOM 1452 O O . ILE A 1 188 ? 1.123 5.344 5.051 1 98.81 188 ILE A O 1
ATOM 1456 N N . LEU A 1 189 ? -1.022 5.992 5.133 1 98.81 189 LEU A N 1
ATOM 1457 C CA . LEU A 1 189 ? -1.293 5.281 6.375 1 98.81 189 LEU A CA 1
ATOM 1458 C C . LEU A 1 189 ? -0.962 3.799 6.238 1 98.81 189 LEU A C 1
ATOM 1460 O O . LEU A 1 189 ? -0.235 3.242 7.066 1 98.81 189 LEU A O 1
ATOM 1464 N N . THR A 1 190 ? -1.412 3.176 5.176 1 98.69 190 THR A N 1
ATOM 1465 C CA . THR A 1 190 ? -1.213 1.743 4.98 1 98.69 190 THR A CA 1
ATOM 1466 C C . THR A 1 190 ? 0.256 1.434 4.707 1 98.69 190 THR A C 1
ATOM 1468 O O . THR A 1 190 ? 0.737 0.345 5.027 1 98.69 190 THR A O 1
ATOM 1471 N N . SER A 1 191 ? 0.994 2.385 4.164 1 98.69 191 SER A N 1
ATOM 1472 C CA . SER A 1 191 ? 2.404 2.18 3.854 1 98.69 191 SER A CA 1
ATOM 1473 C C . SER A 1 191 ? 3.242 2.086 5.125 1 98.69 191 SER A C 1
ATOM 1475 O O . SER A 1 191 ? 4.406 1.683 5.078 1 98.69 191 SER A O 1
ATOM 1477 N N . LEU A 1 192 ? 2.67 2.383 6.254 1 98.88 192 LEU A N 1
ATOM 1478 C CA . LEU A 1 192 ? 3.443 2.328 7.488 1 98.88 192 LEU A CA 1
ATOM 1479 C C . LEU A 1 192 ? 2.969 1.182 8.375 1 98.88 192 LEU A C 1
ATOM 1481 O O . LEU A 1 192 ? 3.471 1.003 9.492 1 98.88 192 LEU A O 1
ATOM 1485 N N . VAL A 1 193 ? 1.989 0.408 7.934 1 98.81 193 VAL A N 1
ATOM 1486 C CA . VAL A 1 193 ? 1.579 -0.786 8.664 1 98.81 193 VAL A CA 1
ATOM 1487 C C . VAL A 1 193 ? 2.773 -1.722 8.844 1 98.81 193 VAL A C 1
ATOM 1489 O O . VAL A 1 193 ? 3.535 -1.947 7.898 1 98.81 193 VAL A O 1
ATOM 1492 N N . GLY A 1 194 ? 2.971 -2.221 9.969 1 98.5 194 GLY A N 1
ATOM 1493 C CA . GLY A 1 194 ? 4.043 -3.16 10.258 1 98.5 194 GLY A CA 1
ATOM 1494 C C . GLY A 1 194 ? 5.352 -2.48 10.625 1 98.5 194 GLY A C 1
ATOM 1495 O O . GLY A 1 194 ? 6.316 -3.145 11 1 98.5 194 GLY A O 1
ATOM 1496 N N . THR A 1 195 ? 5.426 -1.188 10.523 1 98.69 195 THR A N 1
ATOM 1497 C CA . THR A 1 195 ? 6.633 -0.438 10.852 1 98.69 195 THR A CA 1
ATOM 1498 C C . THR A 1 195 ? 6.543 0.146 12.258 1 98.69 195 THR A C 1
ATOM 1500 O O . THR A 1 195 ? 5.453 0.235 12.828 1 98.69 195 THR A O 1
ATOM 1503 N N . PRO A 1 196 ? 7.652 0.556 12.828 1 98.56 196 PRO A N 1
ATOM 1504 C CA . PRO A 1 196 ? 7.629 1.166 14.156 1 98.56 196 PRO A CA 1
ATOM 1505 C C . PRO A 1 196 ? 6.977 2.547 14.164 1 98.56 196 PRO A C 1
ATOM 1507 O O . PRO A 1 196 ? 6.797 3.143 15.227 1 98.56 196 PRO A O 1
ATOM 1510 N N . TYR A 1 197 ? 6.562 3.059 13.039 1 98.88 197 TYR A N 1
ATOM 1511 C CA . TYR A 1 197 ? 6.008 4.402 12.938 1 98.88 197 TYR A CA 1
ATOM 1512 C C . TYR A 1 197 ? 4.484 4.367 12.93 1 98.88 197 TYR A C 1
ATOM 1514 O O . TYR A 1 197 ? 3.834 5.414 12.844 1 98.88 197 TYR A O 1
ATOM 1522 N N . MET A 1 198 ? 3.906 3.191 12.945 1 98.81 198 MET A N 1
ATOM 1523 C CA . MET A 1 198 ? 2.467 3.023 13.133 1 98.81 198 MET A CA 1
ATOM 1524 C C . MET A 1 198 ? 2.094 3.111 14.609 1 98.81 198 MET A C 1
ATOM 1526 O O . MET A 1 198 ? 2.555 2.307 15.422 1 98.81 198 MET A O 1
ATOM 1530 N N . PRO A 1 199 ? 1.277 4.086 14.961 1 98.5 199 PRO A N 1
ATOM 1531 C CA . PRO A 1 199 ? 0.941 4.191 16.375 1 98.5 199 PRO A CA 1
ATOM 1532 C C . PRO A 1 199 ? 0.061 3.043 16.859 1 98.5 199 PRO A C 1
ATOM 1534 O O . PRO A 1 199 ? -0.767 2.531 16.109 1 98.5 199 PRO A O 1
ATOM 1537 N N . ASP A 1 200 ? 0.268 2.648 18.094 1 97.56 200 ASP A N 1
ATOM 1538 C CA . ASP A 1 200 ? -0.556 1.646 18.766 1 97.56 200 ASP A CA 1
ATOM 1539 C C . ASP A 1 200 ? -1.737 2.297 19.484 1 97.56 200 ASP A C 1
ATOM 1541 O O . ASP A 1 200 ? -1.658 2.602 20.672 1 97.56 200 ASP A O 1
ATOM 1545 N N . ILE A 1 201 ? -2.824 2.469 18.766 1 98.25 201 ILE A N 1
ATOM 1546 C CA . ILE A 1 201 ? -3.998 3.158 19.297 1 98.25 201 ILE A CA 1
ATOM 1547 C C . ILE A 1 201 ? -5.129 2.156 19.516 1 98.25 201 ILE A C 1
ATOM 1549 O O . ILE A 1 201 ? -5.594 1.521 18.562 1 98.25 201 ILE A O 1
ATOM 1553 N N . GLU A 1 202 ? -5.527 1.982 20.734 1 98.19 202 GLU A N 1
ATOM 1554 C CA . GLU A 1 202 ? -6.676 1.165 21.109 1 98.19 202 GLU A CA 1
ATOM 1555 C C . GLU A 1 202 ? -7.926 2.021 21.297 1 98.19 202 GLU A C 1
ATOM 1557 O O . GLU A 1 202 ? -7.867 3.096 21.891 1 98.19 202 GLU A O 1
ATOM 1562 N N . GLY A 1 203 ? -9 1.517 20.75 1 98.56 203 GLY A N 1
ATOM 1563 C CA . GLY A 1 203 ? -10.266 2.211 20.922 1 98.56 203 GLY A CA 1
ATOM 1564 C C . GLY A 1 203 ? -10.312 3.547 20.203 1 98.56 203 GLY A C 1
ATOM 1565 O O . GLY A 1 203 ? -10.914 4.504 20.703 1 98.56 203 GLY A O 1
ATOM 1566 N N . GLY A 1 204 ? -9.625 3.701 19.156 1 98.81 204 GLY A N 1
ATOM 1567 C CA . GLY A 1 204 ? -9.555 4.961 18.438 1 98.81 204 GLY A CA 1
ATOM 1568 C C . GLY A 1 204 ? -10.688 5.137 17.438 1 98.81 204 GLY A C 1
ATOM 1569 O O . GLY A 1 204 ? -11.523 4.242 17.281 1 98.81 204 GLY A O 1
ATOM 1570 N N . ILE A 1 205 ? -10.828 6.273 16.891 1 98.94 205 ILE A N 1
ATOM 1571 C CA . ILE A 1 205 ? -11.672 6.637 15.766 1 98.94 205 ILE A CA 1
ATOM 1572 C C . ILE A 1 205 ? -10.805 7.012 14.562 1 98.94 205 ILE A C 1
ATOM 1574 O O . ILE A 1 205 ? -10.156 8.055 14.562 1 98.94 205 ILE A O 1
ATOM 1578 N N . LEU A 1 206 ? -10.797 6.117 13.594 1 98.94 206 LEU A N 1
ATOM 1579 C CA . LEU A 1 206 ? -9.898 6.246 12.453 1 98.94 206 LEU A CA 1
ATOM 1580 C C . LEU A 1 206 ? -10.586 6.961 11.297 1 98.94 206 LEU A C 1
ATOM 1582 O O . LEU A 1 206 ? -11.664 6.547 10.859 1 98.94 206 LEU A O 1
ATOM 1586 N N . PHE A 1 207 ? -10.016 8.078 10.859 1 98.94 207 PHE A N 1
ATOM 1587 C CA . PHE A 1 207 ? -10.523 8.703 9.648 1 98.94 207 PHE A CA 1
ATOM 1588 C C . PHE A 1 207 ? -9.555 8.523 8.492 1 98.94 207 PHE A C 1
ATOM 1590 O O . PHE A 1 207 ? -8.336 8.539 8.688 1 98.94 207 PHE A O 1
ATOM 1597 N N . ILE A 1 208 ? -10.086 8.273 7.289 1 98.94 208 ILE A N 1
ATOM 1598 C CA . ILE A 1 208 ? -9.219 8.047 6.137 1 98.94 208 ILE A CA 1
ATOM 1599 C C . ILE A 1 208 ? -9.758 8.812 4.93 1 98.94 208 ILE A C 1
ATOM 1601 O O . ILE A 1 208 ? -10.961 9.07 4.836 1 98.94 208 ILE A O 1
ATOM 1605 N N . GLU A 1 209 ? -8.922 9.188 4.074 1 98.81 209 GLU A N 1
ATOM 1606 C CA . GLU A 1 209 ? -9.18 9.797 2.771 1 98.81 209 GLU A CA 1
ATOM 1607 C C . GLU A 1 209 ? -8.102 9.406 1.763 1 98.81 209 GLU A C 1
ATOM 1609 O O . GLU A 1 209 ? -7.031 8.914 2.145 1 98.81 209 GLU A O 1
ATOM 1614 N N . ASP A 1 210 ? -8.445 9.609 0.518 1 98.44 210 ASP A N 1
ATOM 1615 C CA . ASP A 1 210 ? -7.414 9.398 -0.492 1 98.44 210 ASP A CA 1
ATOM 1616 C C . ASP A 1 210 ? -7.742 10.148 -1.78 1 98.44 210 ASP A C 1
ATOM 1618 O O . ASP A 1 210 ? -8.836 10.695 -1.924 1 98.44 210 ASP A O 1
ATOM 1622 N N . VAL A 1 211 ? -6.719 10.266 -2.643 1 97.56 211 VAL A N 1
ATOM 1623 C CA . VAL A 1 211 ? -6.879 10.914 -3.938 1 97.56 211 VAL A CA 1
ATOM 1624 C C . VAL A 1 211 ? -6.246 10.055 -5.031 1 97.56 211 VAL A C 1
ATOM 1626 O O . VAL A 1 211 ? -5.191 9.453 -4.824 1 97.56 211 VAL A O 1
ATOM 1629 N N . ASN A 1 212 ? -6.898 9.961 -6.184 1 94.69 212 ASN A N 1
ATOM 1630 C CA . ASN A 1 212 ? -6.398 9.273 -7.371 1 94.69 212 ASN A CA 1
ATOM 1631 C C . ASN A 1 212 ? -6.23 7.777 -7.125 1 94.69 212 ASN A C 1
ATOM 1633 O O . ASN A 1 212 ? -5.242 7.18 -7.555 1 94.69 212 ASN A O 1
ATOM 1637 N N . GLU A 1 213 ? -7.09 7.195 -6.352 1 95.81 213 GLU A N 1
ATOM 1638 C CA . GLU A 1 213 ? -7.145 5.758 -6.113 1 95.81 213 GLU A CA 1
ATOM 1639 C C . GLU A 1 213 ? -8.484 5.176 -6.555 1 95.81 213 GLU A C 1
ATOM 1641 O O . GLU A 1 213 ? -9.539 5.746 -6.273 1 95.81 213 GLU A O 1
ATOM 1646 N N . GLN A 1 214 ? -8.383 4.09 -7.25 1 95.62 214 GLN A N 1
ATOM 1647 C CA . GLN A 1 214 ? -9.594 3.373 -7.645 1 95.62 214 GLN A CA 1
ATOM 1648 C C . GLN A 1 214 ? -10.227 2.666 -6.449 1 95.62 214 GLN A C 1
ATOM 1650 O O . GLN A 1 214 ? -9.539 2.303 -5.496 1 95.62 214 GLN A O 1
ATOM 1655 N N . PRO A 1 215 ? -11.555 2.404 -6.543 1 97 215 PRO A N 1
ATOM 1656 C CA . PRO A 1 215 ? -12.25 1.766 -5.426 1 97 215 PRO A CA 1
ATOM 1657 C C . PRO A 1 215 ? -11.609 0.444 -5.008 1 97 215 PRO A C 1
ATOM 1659 O O . PRO A 1 215 ? -11.516 0.149 -3.814 1 97 215 PRO A O 1
ATOM 1662 N N . PHE A 1 216 ? -11.125 -0.35 -5.973 1 96.94 216 PHE A N 1
ATOM 1663 C CA . PHE A 1 216 ? -10.555 -1.64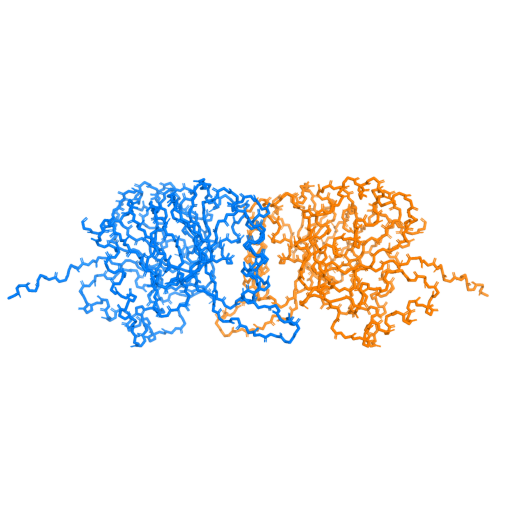4 -5.613 1 96.94 216 PHE A CA 1
ATOM 1664 C C . PHE A 1 216 ? -9.242 -1.468 -4.867 1 96.94 216 PHE A C 1
ATOM 1666 O O . PHE A 1 216 ? -8.906 -2.268 -3.99 1 96.94 216 PHE A O 1
ATOM 1673 N N . ARG A 1 217 ? -8.445 -0.45 -5.23 1 97.56 217 ARG A N 1
ATOM 1674 C CA . ARG A 1 217 ? -7.223 -0.16 -4.492 1 97.56 217 ARG A CA 1
ATOM 1675 C C . ARG A 1 217 ? -7.535 0.311 -3.076 1 97.56 217 ARG A C 1
ATOM 1677 O O . ARG A 1 217 ? -6.836 -0.051 -2.129 1 97.56 217 ARG A O 1
ATOM 1684 N N . ILE A 1 218 ? -8.539 1.153 -2.977 1 98.38 218 ILE A N 1
ATOM 1685 C CA . ILE A 1 218 ? -8.992 1.621 -1.669 1 98.38 218 ILE A CA 1
ATOM 1686 C C . ILE A 1 218 ? -9.398 0.429 -0.805 1 98.38 218 ILE A C 1
ATOM 1688 O O . ILE A 1 218 ? -8.984 0.326 0.353 1 98.38 218 ILE A O 1
ATOM 1692 N N . GLU A 1 219 ? -10.18 -0.456 -1.379 1 98.5 219 GLU A N 1
ATOM 1693 C CA . GLU A 1 219 ? -10.594 -1.652 -0.65 1 98.5 219 GLU A CA 1
ATOM 1694 C C . GLU A 1 219 ? -9.383 -2.471 -0.205 1 98.5 219 GLU A C 1
ATOM 1696 O O . GLU A 1 219 ? -9.336 -2.945 0.932 1 98.5 219 GLU A O 1
ATOM 1701 N N . ARG A 1 220 ? -8.461 -2.66 -1.101 1 98.62 220 ARG A N 1
ATOM 1702 C CA . ARG A 1 220 ? -7.258 -3.42 -0.778 1 98.62 220 ARG A CA 1
ATOM 1703 C C . ARG A 1 220 ? -6.551 -2.838 0.442 1 98.62 220 ARG A C 1
ATOM 1705 O O . ARG A 1 220 ? -6.121 -3.58 1.329 1 98.62 220 ARG A O 1
ATOM 1712 N N . MET A 1 221 ? -6.445 -1.548 0.447 1 98.81 221 MET A N 1
ATOM 1713 C CA . MET A 1 221 ? -5.781 -0.884 1.566 1 98.81 221 MET A CA 1
ATOM 1714 C C . MET A 1 221 ? -6.59 -1.046 2.85 1 98.81 221 MET A C 1
ATOM 1716 O O . MET A 1 221 ? -6.027 -1.312 3.914 1 98.81 221 MET A O 1
ATOM 1720 N N . ILE A 1 222 ? -7.906 -0.925 2.771 1 98.88 222 ILE A N 1
ATOM 1721 C CA . ILE A 1 222 ? -8.758 -1.108 3.945 1 98.88 222 ILE A CA 1
ATOM 1722 C C . ILE A 1 222 ? -8.664 -2.555 4.426 1 98.88 222 ILE A C 1
ATOM 1724 O O . ILE A 1 222 ? -8.656 -2.816 5.629 1 98.88 222 ILE A O 1
ATOM 1728 N N . TYR A 1 223 ? -8.57 -3.506 3.518 1 98.81 223 TYR A N 1
ATOM 1729 C CA . TYR A 1 223 ? -8.43 -4.91 3.887 1 98.81 223 TYR A CA 1
ATOM 1730 C C . TYR A 1 223 ? -7.117 -5.148 4.629 1 98.81 223 TYR A C 1
ATOM 1732 O O . TYR A 1 223 ? -7.051 -5.98 5.531 1 98.81 223 TYR A O 1
ATOM 1740 N N . GLN A 1 224 ? -6.062 -4.445 4.199 1 98.81 224 GLN A N 1
ATOM 1741 C CA . GLN A 1 224 ? -4.832 -4.574 4.969 1 98.81 224 GLN A CA 1
ATOM 1742 C C . GLN A 1 224 ? -5.043 -4.152 6.422 1 98.81 224 GLN A C 1
ATOM 1744 O O . GLN A 1 224 ? -4.605 -4.84 7.344 1 98.81 224 GLN A O 1
ATOM 1749 N N . LEU A 1 225 ? -5.68 -3.012 6.598 1 98.88 225 LEU A N 1
ATOM 1750 C CA . LEU A 1 225 ? -5.965 -2.525 7.941 1 98.88 225 LEU A CA 1
ATOM 1751 C C . LEU A 1 225 ? -6.832 -3.52 8.711 1 98.88 225 LEU A C 1
ATOM 1753 O O . LEU A 1 225 ? -6.637 -3.725 9.906 1 98.88 225 LEU A O 1
ATOM 1757 N N . HIS A 1 226 ? -7.781 -4.125 8.031 1 98.75 226 HIS A N 1
ATOM 1758 C CA . HIS A 1 226 ? -8.68 -5.102 8.633 1 98.75 226 HIS A CA 1
ATOM 1759 C C . HIS A 1 226 ? -7.938 -6.379 9.016 1 98.75 226 HIS A C 1
ATOM 1761 O O . HIS A 1 226 ? -7.984 -6.809 10.164 1 98.75 226 HIS A O 1
ATOM 1767 N N . LEU A 1 227 ? -7.203 -6.922 8.078 1 98.56 227 LEU A N 1
ATOM 1768 C CA . LEU A 1 227 ? -6.555 -8.219 8.25 1 98.56 227 LEU A CA 1
ATOM 1769 C C . LEU A 1 227 ? -5.391 -8.117 9.227 1 98.56 227 LEU A C 1
ATOM 1771 O O . LEU A 1 227 ? -5.02 -9.102 9.867 1 98.56 227 LEU A O 1
ATOM 1775 N N . SER A 1 228 ? -4.793 -6.938 9.383 1 98.31 228 SER A N 1
ATOM 1776 C CA . SER A 1 228 ? -3.703 -6.738 10.328 1 98.31 228 SER A CA 1
ATOM 1777 C C . SER A 1 228 ? -4.227 -6.613 11.758 1 98.31 228 SER A C 1
ATOM 1779 O O . SER A 1 228 ? -3.443 -6.582 12.711 1 98.31 228 SER A O 1
ATOM 1781 N N . GLY A 1 229 ? -5.559 -6.465 11.914 1 98.19 229 GLY A N 1
ATOM 1782 C CA . GLY A 1 229 ? -6.152 -6.32 13.234 1 98.19 229 GLY A CA 1
ATOM 1783 C C . GLY A 1 229 ? -6.25 -4.879 13.695 1 98.19 229 GLY A C 1
ATOM 1784 O O . GLY A 1 229 ? -6.816 -4.594 14.75 1 98.19 229 GLY A O 1
ATOM 1785 N N . LEU A 1 230 ? -5.762 -3.969 12.922 1 98.5 230 LEU A N 1
ATOM 1786 C CA . LEU A 1 230 ? -5.75 -2.559 13.289 1 98.5 230 LEU A CA 1
ATOM 1787 C C . LEU A 1 230 ? -7.172 -2.018 13.414 1 98.5 230 LEU A C 1
ATOM 1789 O O . LEU A 1 230 ? -7.484 -1.283 14.352 1 98.5 230 LEU A O 1
ATOM 1793 N N . LEU A 1 231 ? -8.047 -2.391 12.461 1 98.56 231 LEU A N 1
ATOM 1794 C CA . LEU A 1 231 ? -9.414 -1.874 12.477 1 98.56 231 LEU A CA 1
ATOM 1795 C C . LEU A 1 231 ? -10.195 -2.453 13.648 1 98.56 231 LEU A C 1
ATOM 1797 O O . LEU A 1 231 ? -11.008 -1.754 14.266 1 98.56 231 LEU A O 1
ATOM 1801 N N . ALA A 1 232 ? -9.953 -3.713 13.953 1 98.12 232 ALA A N 1
ATOM 1802 C CA . ALA A 1 232 ? -10.688 -4.387 15.023 1 98.12 232 ALA A CA 1
ATOM 1803 C C . ALA A 1 232 ? -10.461 -3.689 16.359 1 98.12 232 ALA A C 1
ATOM 1805 O O . ALA A 1 232 ? -11.281 -3.805 17.281 1 98.12 232 ALA A O 1
ATOM 1806 N N . ARG A 1 233 ? -9.383 -2.982 16.469 1 98.31 233 ARG A N 1
ATOM 1807 C CA . ARG A 1 233 ? -9.023 -2.309 17.719 1 98.31 233 ARG A CA 1
ATOM 1808 C C . ARG A 1 233 ? -9.641 -0.916 17.781 1 98.31 233 ARG A C 1
ATOM 1810 O O . ARG A 1 233 ? -9.453 -0.196 18.766 1 98.31 233 ARG A O 1
ATOM 1817 N N . GLN A 1 234 ? -10.328 -0.478 16.766 1 98.75 234 GLN A N 1
ATOM 1818 C CA . GLN A 1 234 ? -10.906 0.861 16.703 1 98.75 234 GLN A CA 1
ATOM 1819 C C . GLN A 1 234 ? -12.398 0.827 17 1 98.75 234 GLN A C 1
ATOM 1821 O O . GLN A 1 234 ? -13.023 -0.233 16.938 1 98.75 234 GLN A O 1
ATOM 1826 N N . GLN A 1 235 ? -12.953 2.016 17.297 1 98.69 235 GLN A N 1
ATOM 1827 C CA . GLN A 1 235 ? -14.375 2.146 17.609 1 98.69 235 GLN A CA 1
ATOM 1828 C C . GLN A 1 235 ? -15.18 2.455 16.359 1 98.69 235 GLN A C 1
ATOM 1830 O O . GLN A 1 235 ? -16.375 2.131 16.281 1 98.69 235 GLN A O 1
ATOM 1835 N N . ALA A 1 236 ? -14.578 3.066 15.406 1 98.88 236 ALA A N 1
ATOM 1836 C CA . ALA A 1 236 ? -15.258 3.461 14.18 1 98.88 236 ALA A CA 1
ATOM 1837 C C . ALA A 1 236 ? -14.258 3.814 13.086 1 98.88 236 ALA A C 1
ATOM 1839 O O . ALA A 1 236 ? -13.117 4.168 13.367 1 98.88 236 ALA A O 1
ATOM 1840 N N . LEU A 1 237 ? -14.695 3.611 11.898 1 98.88 237 LEU A N 1
ATOM 1841 C CA . LEU A 1 237 ? -14.008 4.082 10.695 1 98.88 237 LEU A CA 1
ATOM 1842 C C . LEU A 1 237 ? -14.789 5.211 10.031 1 98.88 237 LEU A C 1
ATOM 1844 O O . LEU A 1 237 ? -15.961 5.051 9.695 1 98.88 237 LEU A O 1
ATOM 1848 N N . VAL A 1 238 ? -14.172 6.375 9.914 1 98.94 238 VAL A N 1
ATOM 1849 C CA . VAL A 1 238 ? -14.82 7.539 9.32 1 98.94 238 VAL A CA 1
ATOM 1850 C C . VAL A 1 238 ? -14.211 7.828 7.953 1 98.94 238 VAL A C 1
ATOM 1852 O O . VAL A 1 238 ? -13.008 8.078 7.844 1 98.94 238 VAL A O 1
ATOM 1855 N N . LEU A 1 239 ? -15.031 7.777 6.941 1 98.75 239 LEU A N 1
ATOM 1856 C CA . LEU A 1 239 ? -14.555 7.969 5.574 1 98.75 239 LEU A CA 1
ATOM 1857 C C . LEU A 1 239 ? -14.664 9.43 5.16 1 98.75 239 LEU A C 1
ATOM 1859 O O . LEU A 1 239 ? -15.758 10.008 5.18 1 98.75 239 LEU A O 1
ATOM 1863 N N . GLY A 1 240 ? -13.492 10.023 4.844 1 98.56 240 GLY A N 1
ATOM 1864 C CA . GLY A 1 240 ? -13.469 11.344 4.238 1 98.56 240 GLY A CA 1
ATOM 1865 C C . GLY A 1 240 ? -13.758 11.32 2.748 1 98.56 240 GLY A C 1
ATOM 1866 O O . GLY A 1 240 ? -14.664 10.617 2.295 1 98.56 240 GLY A O 1
ATOM 1867 N N . GLN A 1 241 ? -13.078 12.18 2.053 1 98.12 241 GLN A N 1
ATOM 1868 C CA . GLN A 1 241 ? -13.312 12.312 0.618 1 98.12 241 GLN A CA 1
ATOM 1869 C C . GLN A 1 241 ? -12.32 11.461 -0.177 1 98.12 241 GLN A C 1
ATOM 1871 O O . GLN A 1 241 ? -11.133 11.43 0.133 1 98.12 241 GLN A O 1
ATOM 1876 N N . PHE A 1 242 ? -12.828 10.711 -1.085 1 97.88 242 PHE A N 1
ATOM 1877 C CA . PHE A 1 242 ? -12.055 9.977 -2.08 1 97.88 242 PHE A CA 1
ATOM 1878 C C . PHE A 1 242 ? -12.258 10.562 -3.469 1 97.88 242 PHE A C 1
ATOM 1880 O O . PHE A 1 242 ? -13.367 10.531 -4.008 1 97.88 242 PHE A O 1
ATOM 1887 N N . THR A 1 243 ? -11.195 11.094 -4.004 1 96.19 243 THR A N 1
ATOM 1888 C CA . THR A 1 243 ? -11.328 11.867 -5.234 1 96.19 243 THR A CA 1
ATOM 1889 C C . THR A 1 243 ? -10.414 11.32 -6.324 1 96.19 243 THR A C 1
ATOM 1891 O O . THR A 1 243 ? -9.469 10.578 -6.035 1 96.19 243 THR A O 1
ATOM 1894 N N . GLY A 1 244 ? -10.734 11.555 -7.551 1 93.75 244 GLY A N 1
ATOM 1895 C CA . GLY A 1 244 ? -9.836 11.305 -8.664 1 93.75 244 GLY A CA 1
ATOM 1896 C C . GLY A 1 244 ? -9.977 9.914 -9.25 1 93.75 244 GLY A C 1
ATOM 1897 O O . GLY A 1 244 ? -9.242 9.539 -10.172 1 93.75 244 GLY A O 1
ATOM 1898 N N . ALA A 1 245 ? -10.875 9.102 -8.719 1 90.12 245 ALA A N 1
ATOM 1899 C CA . ALA A 1 245 ? -11.102 7.781 -9.297 1 90.12 245 ALA A CA 1
ATOM 1900 C C . ALA A 1 245 ? -11.805 7.891 -10.648 1 90.12 245 ALA A C 1
ATOM 1902 O O . ALA A 1 245 ? -12.617 8.797 -10.867 1 90.12 245 ALA A O 1
ATOM 1903 N N . ARG A 1 246 ? -11.391 7.012 -11.609 1 87.06 246 ARG A N 1
ATOM 1904 C CA . ARG A 1 246 ? -12.047 6.941 -12.906 1 87.06 246 ARG A CA 1
ATOM 1905 C C . ARG A 1 246 ? -12.742 5.594 -13.094 1 87.06 246 ARG A C 1
ATOM 1907 O O . ARG A 1 246 ? -12.156 4.543 -12.828 1 87.06 246 ARG A O 1
ATOM 1914 N N . PRO A 1 247 ? -13.992 5.652 -13.523 1 84 247 PRO A N 1
ATOM 1915 C CA . PRO A 1 247 ? -14.68 4.383 -13.758 1 84 247 PRO A CA 1
ATOM 1916 C C . PRO A 1 247 ? -14.117 3.617 -14.953 1 84 247 PRO A C 1
ATOM 1918 O O . PRO A 1 247 ? -13.688 4.23 -15.938 1 84 247 PRO A O 1
ATOM 1921 N N . PHE A 1 248 ? -14.062 2.291 -14.82 1 87.75 248 PHE A N 1
ATOM 1922 C CA . PHE A 1 248 ? -13.695 1.413 -15.922 1 87.75 248 PHE A CA 1
ATOM 1923 C C . PHE A 1 248 ? -14.789 0.387 -16.188 1 87.75 248 PHE A C 1
ATOM 1925 O O . PHE A 1 248 ? -15.477 -0.047 -15.266 1 87.75 248 PHE A O 1
ATOM 1932 N N . GLU A 1 249 ? -14.93 0.029 -17.453 1 88.12 249 GLU A N 1
ATOM 1933 C CA . GLU A 1 249 ? -15.914 -0.979 -17.828 1 88.12 249 GLU A CA 1
ATOM 1934 C C . GLU A 1 249 ? -15.672 -2.293 -17.094 1 88.12 249 GLU A C 1
ATOM 1936 O O . GLU A 1 249 ? -16.625 -2.977 -16.703 1 88.12 249 GLU A O 1
ATOM 1941 N N . TYR A 1 250 ? -14.547 -2.57 -16.891 1 91.19 250 TYR A N 1
ATOM 1942 C CA . TYR A 1 250 ? -14.148 -3.822 -16.25 1 91.19 250 TYR A CA 1
ATOM 1943 C C . TYR A 1 250 ? -14.688 -3.902 -14.828 1 91.19 250 TYR A C 1
ATOM 1945 O O . TYR A 1 250 ? -14.797 -4.992 -14.258 1 91.19 250 TYR A O 1
ATOM 1953 N N . ASP A 1 251 ? -14.945 -2.783 -14.273 1 92.44 251 ASP A N 1
ATOM 1954 C CA . ASP A 1 251 ? -15.422 -2.777 -12.891 1 92.44 251 ASP A CA 1
ATOM 1955 C C . ASP A 1 251 ? -16.781 -3.453 -12.773 1 92.44 251 ASP A C 1
ATOM 1957 O O . ASP A 1 251 ? -17.141 -3.971 -11.711 1 92.44 251 ASP A O 1
ATOM 1961 N N . ASN A 1 252 ? -17.547 -3.396 -13.891 1 94.38 252 ASN A N 1
ATOM 1962 C CA . ASN A 1 252 ? -18.797 -4.145 -13.984 1 94.38 252 ASN A CA 1
ATOM 1963 C C . ASN A 1 252 ? -19.672 -3.936 -12.75 1 94.38 252 ASN A C 1
ATOM 1965 O O . ASN A 1 252 ? -20.062 -4.902 -12.094 1 94.38 252 ASN A O 1
ATOM 1969 N N . GLY A 1 253 ? -19.922 -2.707 -12.367 1 93.5 253 GLY A N 1
ATOM 1970 C CA . GLY A 1 253 ? -20.812 -2.375 -11.273 1 93.5 253 GLY A CA 1
ATOM 1971 C C . GLY A 1 253 ? -20.109 -2.186 -9.945 1 93.5 253 GLY A C 1
ATOM 1972 O O . GLY A 1 253 ? -20.688 -1.676 -8.992 1 93.5 253 GLY A O 1
ATOM 1973 N N . TYR A 1 254 ? -18.891 -2.627 -9.852 1 96.31 254 TYR A N 1
ATOM 1974 C CA . TYR A 1 254 ? -18.125 -2.375 -8.648 1 96.31 254 TYR A CA 1
ATOM 1975 C C . TYR A 1 254 ? -17.672 -0.92 -8.578 1 96.31 254 TYR A C 1
ATOM 1977 O O . TYR A 1 254 ? -16.797 -0.498 -9.336 1 96.31 254 TYR A O 1
ATOM 1985 N N . ASP A 1 255 ? -18.281 -0.155 -7.73 1 96 255 ASP A N 1
ATOM 1986 C CA . ASP A 1 255 ? -17.953 1.255 -7.543 1 96 255 ASP A CA 1
ATOM 1987 C C . ASP A 1 255 ? -17.688 1.566 -6.07 1 96 255 ASP A C 1
ATOM 1989 O O . ASP A 1 255 ? -17.562 0.654 -5.25 1 96 255 ASP A O 1
ATOM 1993 N N . MET A 1 256 ? -17.594 2.812 -5.758 1 96.5 256 MET A N 1
ATOM 1994 C CA . MET A 1 256 ? -17.266 3.238 -4.398 1 96.5 256 MET A CA 1
ATOM 1995 C C . MET A 1 256 ? -18.312 2.762 -3.406 1 96.5 256 MET A C 1
ATOM 1997 O O . MET A 1 256 ? -17.984 2.305 -2.312 1 96.5 256 MET A O 1
ATOM 2001 N N . GLN A 1 257 ? -19.562 2.912 -3.779 1 96.44 257 GLN A N 1
ATOM 2002 C CA . GLN A 1 257 ? -20.641 2.486 -2.893 1 96.44 257 GLN A CA 1
ATOM 2003 C C . GLN A 1 257 ? -20.578 0.983 -2.635 1 96.44 257 GLN A C 1
ATOM 2005 O O . GLN A 1 257 ? -20.766 0.534 -1.501 1 96.44 257 GLN A O 1
ATOM 2010 N N . ALA A 1 258 ? -20.375 0.213 -3.736 1 96.94 258 ALA A N 1
ATOM 2011 C CA . ALA A 1 258 ? -20.219 -1.231 -3.582 1 96.94 258 ALA A CA 1
ATOM 2012 C C . ALA A 1 258 ? -19.062 -1.562 -2.652 1 96.94 258 ALA A C 1
ATOM 2014 O O . ALA A 1 258 ? -19.156 -2.473 -1.825 1 96.94 258 ALA A O 1
ATOM 2015 N N . MET A 1 259 ? -17.984 -0.853 -2.842 1 97.62 259 MET A N 1
ATOM 2016 C CA . MET A 1 259 ? -16.828 -1.027 -1.987 1 97.62 259 MET A CA 1
ATOM 2017 C C . MET A 1 259 ? -17.156 -0.732 -0.531 1 97.62 259 MET A C 1
ATOM 2019 O O . MET A 1 259 ? -16.812 -1.511 0.361 1 97.62 259 MET A O 1
ATOM 2023 N N . ILE A 1 260 ? -17.859 0.325 -0.224 1 98.19 260 ILE A N 1
ATOM 2024 C CA . ILE A 1 260 ? -18.219 0.722 1.132 1 98.19 260 ILE A CA 1
ATOM 2025 C C . ILE A 1 260 ? -19.125 -0.336 1.751 1 98.19 260 ILE A C 1
ATOM 2027 O O . ILE A 1 260 ? -18.953 -0.708 2.914 1 98.19 260 ILE A O 1
ATOM 2031 N N . ASP A 1 261 ? -20.062 -0.819 0.964 1 97.88 261 ASP A N 1
ATOM 2032 C CA . ASP A 1 261 ? -20.969 -1.854 1.451 1 97.88 261 ASP A CA 1
ATOM 2033 C C . ASP A 1 261 ? -20.203 -3.119 1.831 1 97.88 261 ASP A C 1
ATOM 2035 O O . ASP A 1 261 ? -20.5 -3.746 2.852 1 97.88 261 ASP A O 1
ATOM 2039 N N . GLN A 1 262 ? -19.297 -3.48 0.983 1 97.81 262 GLN A N 1
ATOM 2040 C CA . GLN A 1 262 ? -18.453 -4.637 1.263 1 97.81 262 GLN A CA 1
ATOM 2041 C C . GLN A 1 262 ? -17.656 -4.445 2.553 1 97.81 262 GLN A C 1
ATOM 2043 O O . GLN A 1 262 ? -17.609 -5.34 3.398 1 97.81 262 GLN A O 1
ATOM 2048 N N . VAL A 1 263 ? -17.031 -3.312 2.723 1 98.06 263 VAL A N 1
ATOM 2049 C CA . VAL A 1 263 ? -16.219 -3 3.898 1 98.06 263 VAL A CA 1
ATOM 2050 C C . VAL A 1 263 ? -17.094 -3.031 5.148 1 98.06 263 VAL A C 1
ATOM 2052 O O . VAL A 1 263 ? -16.734 -3.633 6.16 1 98.06 263 VAL A O 1
ATOM 2055 N N . ARG A 1 264 ? -18.281 -2.447 5.07 1 97.94 264 ARG A N 1
ATOM 2056 C CA . ARG A 1 264 ? -19.219 -2.451 6.191 1 97.94 264 ARG A CA 1
ATOM 2057 C C . ARG A 1 264 ? -19.531 -3.875 6.633 1 97.94 264 ARG A C 1
ATOM 2059 O O . ARG A 1 264 ? -19.672 -4.141 7.828 1 97.94 264 ARG A O 1
ATOM 2066 N N . ALA A 1 265 ? -19.578 -4.727 5.688 1 97.12 265 ALA A N 1
ATOM 2067 C CA . ALA A 1 265 ? -20.016 -6.098 5.945 1 97.12 265 ALA A CA 1
ATOM 2068 C C . ALA A 1 265 ? -18.922 -6.91 6.613 1 97.12 265 ALA A C 1
ATOM 2070 O O . ALA A 1 265 ? -19.188 -7.891 7.305 1 97.12 265 ALA A O 1
ATOM 2071 N N . VAL A 1 266 ? -17.672 -6.441 6.535 1 97 266 VAL A N 1
ATOM 2072 C CA . VAL A 1 266 ? -16.641 -7.414 6.871 1 97 266 VAL A CA 1
ATOM 2073 C C . VAL A 1 266 ? -15.781 -6.879 8.016 1 97 266 VAL A C 1
ATOM 2075 O O . VAL A 1 266 ? -15.188 -7.656 8.766 1 97 266 VAL A O 1
ATOM 2078 N N . ILE A 1 267 ? -15.664 -5.582 8.297 1 97.69 267 ILE A N 1
ATOM 2079 C CA . ILE A 1 267 ? -14.594 -5.078 9.141 1 97.69 267 ILE A CA 1
ATOM 2080 C C . ILE A 1 267 ? -15.023 -5.113 10.609 1 97.69 267 ILE A C 1
ATOM 2082 O O . ILE A 1 267 ? -14.195 -4.996 11.508 1 97.69 267 ILE A O 1
ATOM 2086 N N . GLY A 1 268 ? -16.344 -5.199 10.914 1 97.38 268 GLY A N 1
ATOM 2087 C CA . GLY A 1 268 ? -16.828 -5.469 12.258 1 97.38 268 GLY A CA 1
ATOM 2088 C C . GLY A 1 268 ? -16.984 -4.215 13.094 1 97.38 268 GLY A C 1
ATOM 2089 O O . GLY A 1 268 ? -17.375 -4.289 14.266 1 97.38 268 GLY A O 1
ATOM 2090 N N . ILE A 1 269 ? -16.656 -3.043 12.656 1 98.44 269 ILE A N 1
ATOM 2091 C CA . ILE A 1 269 ? -16.875 -1.771 13.336 1 98.44 269 ILE A CA 1
ATOM 2092 C C . ILE A 1 269 ? -17.703 -0.849 12.445 1 98.44 269 ILE A C 1
ATOM 2094 O O . ILE A 1 269 ? -17.75 -1.022 11.227 1 98.44 269 ILE A O 1
ATOM 2098 N N . PRO A 1 270 ? -18.359 0.151 13.039 1 98.56 270 PRO A N 1
ATOM 2099 C CA . PRO A 1 270 ? -19.188 1.022 12.211 1 98.56 270 PRO A CA 1
ATOM 2100 C C . PRO A 1 270 ? -18.375 1.892 11.258 1 98.56 270 PRO A C 1
ATOM 2102 O O . PRO A 1 270 ? -17.281 2.344 11.617 1 98.56 270 PRO A O 1
ATOM 2105 N N . VAL A 1 271 ? -18.969 2.072 10.109 1 98.75 271 VAL A N 1
ATOM 2106 C CA . VAL A 1 271 ? -18.375 2.939 9.094 1 98.75 271 VAL A CA 1
ATOM 2107 C C . VAL A 1 271 ? -19.266 4.176 8.906 1 98.75 271 VAL A C 1
ATOM 2109 O O . VAL A 1 271 ? -20.453 4.059 8.594 1 98.75 271 VAL A O 1
ATOM 2112 N N . VAL A 1 272 ? -18.688 5.348 9.141 1 98.75 272 VAL A N 1
ATOM 2113 C CA . VAL A 1 272 ? -19.359 6.629 8.945 1 98.75 272 VAL A CA 1
ATOM 2114 C C . VAL A 1 272 ? -18.828 7.309 7.691 1 98.75 272 VAL A C 1
ATOM 2116 O O . VAL A 1 272 ? -17.625 7.281 7.426 1 98.75 272 VAL A O 1
ATOM 2119 N N . THR A 1 273 ? -19.703 7.879 6.918 1 98.31 273 THR A N 1
ATOM 2120 C CA . THR A 1 273 ? -19.312 8.508 5.66 1 98.31 273 THR A CA 1
ATOM 2121 C C . THR A 1 273 ? -19.609 10.008 5.688 1 98.31 273 THR A C 1
ATOM 2123 O O . THR A 1 273 ? -20.344 10.484 6.547 1 98.31 273 THR A O 1
ATOM 2126 N N . GLY A 1 274 ? -18.922 10.711 4.828 1 97.62 274 GLY A N 1
ATOM 2127 C CA . GLY A 1 274 ? -19.312 12.094 4.598 1 97.62 274 GLY A CA 1
ATOM 2128 C C . GLY A 1 274 ? -18.406 13.086 5.297 1 97.62 274 GLY A C 1
ATOM 2129 O O . GLY A 1 274 ? -18.688 14.289 5.316 1 97.62 274 GLY A O 1
ATOM 2130 N N . LEU A 1 275 ? -17.312 12.641 5.91 1 98.38 275 LEU A N 1
ATOM 2131 C CA . LEU A 1 275 ? -16.375 13.555 6.543 1 98.38 275 LEU A CA 1
ATOM 2132 C C . LEU A 1 275 ? -15.742 14.477 5.512 1 98.38 275 LEU A C 1
ATOM 2134 O O . LEU A 1 275 ? -15.203 14.016 4.504 1 98.38 275 LEU A O 1
ATOM 2138 N N . GLN A 1 276 ? -15.82 15.758 5.684 1 98.06 276 GLN A N 1
ATOM 2139 C CA . GLN A 1 276 ? -15.305 16.734 4.734 1 98.06 276 GLN A CA 1
ATOM 2140 C C . GLN A 1 276 ? -13.797 16.922 4.891 1 98.06 276 GLN A C 1
ATOM 2142 O O . GLN A 1 276 ? -13.32 18.031 5.129 1 98.06 276 GLN A O 1
ATOM 2147 N N . PHE A 1 277 ? -13.078 15.914 4.695 1 98.56 277 PHE A N 1
ATOM 2148 C CA . PHE A 1 277 ? -11.617 15.867 4.785 1 98.56 277 PHE A CA 1
ATOM 2149 C C . PHE A 1 277 ? -11.031 15.07 3.627 1 98.56 277 PHE A C 1
ATOM 2151 O O . PHE A 1 277 ? -11.477 13.961 3.338 1 98.56 277 PHE A O 1
ATOM 2158 N N . GLY A 1 278 ? -10.07 15.578 2.977 1 96.75 278 GLY A N 1
ATOM 2159 C CA . GLY A 1 278 ? -9.414 15.008 1.809 1 96.75 278 GLY A CA 1
ATOM 2160 C C . GLY A 1 278 ? -8.828 16.062 0.882 1 96.75 278 GLY A C 1
ATOM 2161 O O . GLY A 1 278 ? -8.484 17.156 1.318 1 96.75 278 GLY A O 1
ATOM 2162 N N . HIS A 1 279 ? -8.594 15.688 -0.336 1 96.5 279 HIS A N 1
ATOM 2163 C CA . HIS A 1 279 ? -8.094 16.625 -1.336 1 96.5 279 HIS A CA 1
ATOM 2164 C C . HIS A 1 279 ? -9.234 17.375 -2 1 96.5 279 HIS A C 1
ATOM 2166 O O . HIS A 1 279 ? -9.523 17.172 -3.182 1 96.5 279 HIS A O 1
ATOM 2172 N N . VAL A 1 280 ? -9.844 18.25 -1.23 1 96.19 280 VAL A N 1
ATOM 2173 C CA . VAL A 1 280 ? -11 19.031 -1.639 1 96.19 280 VAL A CA 1
ATOM 2174 C C . VAL A 1 280 ? -10.844 20.469 -1.179 1 96.19 280 VAL A C 1
ATOM 2176 O O . VAL A 1 280 ? -10.102 20.75 -0.231 1 96.19 280 VAL A O 1
ATOM 2179 N N . PRO A 1 281 ? -11.508 21.406 -1.825 1 95.62 281 PRO A N 1
ATOM 2180 C CA . PRO A 1 281 ? -11.367 22.812 -1.433 1 95.62 281 PRO A CA 1
ATOM 2181 C C . PRO A 1 281 ? -11.875 23.078 -0.017 1 95.62 281 PRO A C 1
ATOM 2183 O O . PRO A 1 281 ? -11.211 23.781 0.756 1 95.62 281 PRO A O 1
ATOM 2186 N N . ASP A 1 282 ? -13.078 22.547 0.297 1 97.69 282 ASP A N 1
ATOM 2187 C CA . ASP A 1 282 ? -13.609 22.672 1.653 1 97.69 282 ASP A CA 1
ATOM 2188 C C . ASP A 1 282 ? -13.047 21.578 2.559 1 97.69 282 ASP A C 1
ATOM 2190 O O . ASP A 1 282 ? -13.602 20.469 2.617 1 97.69 282 ASP A O 1
ATOM 2194 N N . LEU A 1 283 ? -12.031 21.938 3.262 1 98.44 283 LEU A N 1
ATOM 2195 C CA . LEU A 1 283 ? -11.234 20.984 4.031 1 98.44 283 LEU A CA 1
ATOM 2196 C C . LEU A 1 283 ? -11.32 21.281 5.523 1 98.44 283 LEU A C 1
ATOM 2198 O O . LEU A 1 283 ? -11.023 22.406 5.953 1 98.44 283 LEU A O 1
ATOM 2202 N N . LEU A 1 284 ? -11.75 20.281 6.27 1 98.75 284 LEU A N 1
ATOM 2203 C CA . LEU A 1 284 ? -11.742 20.391 7.723 1 98.75 284 LEU A CA 1
ATOM 2204 C C . LEU A 1 284 ? -10.32 20.359 8.266 1 98.75 284 LEU A C 1
ATOM 2206 O O . LEU A 1 284 ? -9.422 19.797 7.637 1 98.75 284 LEU A O 1
ATOM 2210 N N . THR A 1 285 ? -10.047 21 9.336 1 98.81 285 THR A N 1
ATOM 2211 C CA . THR A 1 285 ? -8.852 20.812 10.148 1 98.81 285 THR A CA 1
ATOM 2212 C C . THR A 1 285 ? -9.117 19.812 11.266 1 98.81 285 THR A C 1
ATOM 2214 O O . THR A 1 285 ? -9.984 20.031 12.117 1 98.81 285 THR A O 1
ATOM 2217 N N . LEU A 1 286 ? -8.414 18.672 11.281 1 98.94 286 LEU A N 1
ATOM 2218 C CA . LEU A 1 286 ? -8.672 17.594 12.227 1 98.94 286 LEU A CA 1
ATOM 2219 C C . LEU A 1 286 ? -7.48 17.391 13.156 1 98.94 286 LEU A C 1
ATOM 2221 O O . LEU A 1 286 ? -6.391 17.031 12.695 1 98.94 286 LEU A O 1
ATOM 2225 N N . PRO A 1 287 ? -7.656 17.578 14.461 1 98.81 287 PRO A N 1
ATOM 2226 C CA . PRO A 1 287 ? -6.551 17.344 15.391 1 98.81 287 PRO A CA 1
ATOM 2227 C C . PRO A 1 287 ? -6.25 15.859 15.578 1 98.81 287 PRO A C 1
ATOM 2229 O O . PRO A 1 287 ? -7.004 15.156 16.266 1 98.81 287 PRO A O 1
ATOM 2232 N N . PHE A 1 288 ? -5.184 15.414 15.008 1 98.75 288 PHE A N 1
ATOM 2233 C CA . PHE A 1 288 ? -4.688 14.047 15.148 1 98.75 288 PHE A CA 1
ATOM 2234 C C . PHE A 1 288 ? -4.211 13.789 16.562 1 98.75 288 PHE A C 1
ATOM 2236 O O . PHE A 1 288 ? -3.314 14.469 17.062 1 98.75 288 PHE A O 1
ATOM 2243 N N . GLY A 1 289 ? -4.781 12.812 17.234 1 98.56 289 GLY A N 1
ATOM 2244 C CA . GLY A 1 289 ? -4.438 12.477 18.609 1 98.56 289 GLY A CA 1
ATOM 2245 C C . GLY A 1 289 ? -5.395 13.062 19.625 1 98.56 289 GLY A C 1
ATOM 2246 O O . GLY A 1 289 ? -5.285 12.789 20.828 1 98.56 289 GLY A O 1
ATOM 2247 N N . ALA A 1 290 ? -6.336 13.844 19.172 1 98.62 290 ALA A N 1
ATOM 2248 C CA . ALA A 1 290 ? -7.309 14.477 20.062 1 98.62 290 ALA A CA 1
ATOM 2249 C C . ALA A 1 290 ? -8.297 13.453 20.609 1 98.62 290 ALA A C 1
ATOM 2251 O O . ALA A 1 290 ? -8.43 12.352 20.062 1 98.62 290 ALA A O 1
ATOM 2252 N N . GLN A 1 291 ? -8.977 13.859 21.688 1 98.75 291 GLN A N 1
ATOM 2253 C CA . GLN A 1 291 ? -10.148 13.117 22.125 1 98.75 291 GLN A CA 1
ATOM 2254 C C . GLN A 1 291 ? -11.367 13.43 21.266 1 98.75 291 GLN A C 1
ATOM 2256 O O . GLN A 1 291 ? -11.648 14.594 20.984 1 98.75 291 GLN A O 1
ATOM 2261 N N . ALA A 1 292 ? -12.039 12.375 20.859 1 98.88 292 ALA A N 1
ATOM 2262 C CA . ALA A 1 292 ? -13.164 12.539 19.953 1 98.88 292 ALA A CA 1
ATOM 2263 C C . ALA A 1 292 ? -14.414 11.844 20.484 1 98.88 292 ALA A C 1
ATOM 2265 O O . ALA A 1 292 ? -14.328 10.742 21.047 1 98.88 292 ALA A O 1
ATOM 2266 N N . GLN A 1 293 ? -15.5 12.516 20.391 1 98.88 293 GLN A N 1
ATOM 2267 C CA . GLN A 1 293 ? -16.828 11.922 20.547 1 98.88 293 GLN A CA 1
ATOM 2268 C C . GLN A 1 293 ? -17.594 11.922 19.219 1 98.88 293 GLN A C 1
ATOM 2270 O O . GLN A 1 293 ? -17.797 12.969 18.625 1 98.88 293 GLN A O 1
ATOM 2275 N N . LEU A 1 294 ? -17.938 10.734 18.75 1 98.88 294 LEU A N 1
ATOM 2276 C CA . LEU A 1 294 ? -18.625 10.562 17.484 1 98.88 294 LEU A CA 1
ATOM 2277 C C . LEU A 1 294 ? -20.031 10.008 17.688 1 98.88 294 LEU A C 1
ATOM 2279 O O . LEU A 1 294 ? -20.203 8.938 18.266 1 98.88 294 LEU A O 1
ATOM 2283 N N . VAL A 1 295 ? -20.984 10.781 17.312 1 98.88 295 VAL A N 1
ATOM 2284 C CA . VAL A 1 295 ? -22.391 10.359 17.312 1 98.88 295 VAL A CA 1
ATOM 2285 C C . VAL A 1 295 ? -22.938 10.406 15.891 1 98.88 295 VAL A C 1
ATOM 2287 O O . VAL A 1 295 ? -22.891 11.453 15.234 1 98.88 295 VAL A O 1
ATOM 2290 N N . ALA A 1 296 ? -23.375 9.297 15.391 1 98.62 296 ALA A N 1
ATOM 2291 C CA . ALA A 1 296 ? -23.906 9.211 14.031 1 98.62 296 ALA A CA 1
ATOM 2292 C C . ALA A 1 296 ? -25.266 8.523 14.023 1 98.62 296 ALA A C 1
ATOM 2294 O O . ALA A 1 296 ? -25.516 7.594 14.797 1 98.62 296 ALA A O 1
ATOM 2295 N N . ASN A 1 297 ? -26.156 8.93 13.188 1 98 297 ASN A N 1
ATOM 2296 C CA . ASN A 1 297 ? -27.484 8.352 13 1 98 297 ASN A CA 1
ATOM 2297 C C . ASN A 1 297 ? -28.031 8.641 11.609 1 98 297 ASN A C 1
ATOM 2299 O O . ASN A 1 297 ? -27.281 9.031 10.711 1 98 297 ASN A O 1
ATOM 2303 N N . ALA A 1 298 ? -29.297 8.398 11.406 1 97.25 298 ALA A N 1
ATOM 2304 C CA . ALA A 1 298 ? -29.938 8.508 10.094 1 97.25 298 ALA A CA 1
ATOM 2305 C C . ALA A 1 298 ? -29.953 9.961 9.617 1 97.25 298 ALA A C 1
ATOM 2307 O O . ALA A 1 298 ? -30.156 10.234 8.43 1 97.25 298 ALA A O 1
ATOM 2308 N N . HIS A 1 299 ? -29.703 10.93 10.461 1 97.12 299 HIS A N 1
ATOM 2309 C CA . HIS A 1 299 ? -29.75 12.336 10.086 1 97.12 299 HIS A CA 1
ATOM 2310 C C . HIS A 1 299 ? -28.359 12.875 9.797 1 97.12 299 HIS A C 1
ATOM 2312 O O . HIS A 1 299 ? -28.219 13.977 9.258 1 97.12 299 HIS A O 1
ATOM 2318 N N . GLY A 1 300 ? -27.359 12.141 10.188 1 98.12 300 GLY A N 1
ATOM 2319 C CA . GLY A 1 300 ? -25.984 12.586 9.992 1 98.12 300 GLY A CA 1
ATOM 2320 C C . GLY A 1 300 ? -25.078 12.227 11.156 1 98.12 300 GLY A C 1
ATOM 2321 O O . GLY A 1 300 ? -25.266 11.195 11.805 1 98.12 300 GLY A O 1
ATOM 2322 N N . PHE A 1 301 ? -24.031 12.992 11.312 1 98.56 301 PHE A N 1
ATOM 2323 C CA . PHE A 1 301 ? -23.172 12.695 12.445 1 98.56 301 PHE A CA 1
ATOM 2324 C C . PHE A 1 301 ? -22.641 13.984 13.07 1 98.56 301 PHE A C 1
ATOM 2326 O O . PHE A 1 301 ? -22.703 15.055 12.461 1 98.56 301 PHE A O 1
ATOM 2333 N N . ARG A 1 302 ? -22.281 13.891 14.312 1 98.75 302 ARG A N 1
ATOM 2334 C CA . ARG A 1 302 ? -21.625 14.914 15.117 1 98.75 302 ARG A CA 1
ATOM 2335 C C . ARG A 1 302 ? -20.297 14.406 15.68 1 98.75 302 ARG A C 1
ATOM 2337 O O . ARG A 1 302 ? -20.25 13.32 16.266 1 98.75 302 ARG A O 1
ATOM 2344 N N . LEU A 1 303 ? -19.219 15.094 15.367 1 98.88 303 LEU A N 1
ATOM 2345 C CA . LEU A 1 303 ? -17.891 14.789 15.859 1 98.88 303 LEU A CA 1
ATOM 2346 C C . LEU A 1 303 ? -17.344 15.938 16.703 1 98.88 303 LEU A C 1
ATOM 2348 O O . LEU A 1 303 ? -17.109 17.031 16.188 1 98.88 303 LEU A O 1
ATOM 2352 N N . THR A 1 304 ? -17.203 15.719 17.984 1 98.94 304 THR A N 1
ATOM 2353 C CA . THR A 1 304 ? -16.672 16.719 18.891 1 98.94 304 THR A CA 1
ATOM 2354 C C . THR A 1 304 ? -15.234 16.375 19.297 1 98.94 304 THR A C 1
ATOM 2356 O O . THR A 1 304 ? -14.961 15.258 19.75 1 98.94 304 THR A O 1
ATOM 2359 N N . LEU A 1 305 ? -14.367 17.312 19.109 1 98.81 305 LEU A N 1
ATOM 2360 C CA . LEU A 1 305 ? -12.945 17.109 19.344 1 98.81 305 LEU A CA 1
ATOM 2361 C C . LEU A 1 305 ? -12.438 18 20.469 1 98.81 305 LEU A C 1
ATOM 2363 O O . LEU A 1 305 ? -12.836 19.172 20.562 1 98.81 305 LEU A O 1
ATOM 2367 N N . SER A 1 306 ? -11.656 17.438 21.344 1 98.5 306 SER A N 1
ATOM 2368 C CA . SER A 1 306 ? -11.055 18.172 22.453 1 98.5 306 SER A CA 1
ATOM 2369 C C . SER A 1 306 ? -9.688 17.594 22.828 1 98.5 306 SER A C 1
ATOM 2371 O O . SER A 1 306 ? -9.211 16.656 22.172 1 98.5 306 SER A O 1
ATOM 2373 N N . ASP A 1 307 ? -9.016 18.219 23.766 1 97.81 307 ASP A N 1
ATOM 2374 C CA . ASP A 1 307 ? -7.738 17.75 24.297 1 97.81 307 ASP A CA 1
ATOM 2375 C C . ASP A 1 307 ? -6.66 17.75 23.219 1 97.81 307 ASP A C 1
ATOM 2377 O O . ASP A 1 307 ? -6.023 16.719 22.969 1 97.81 307 ASP A O 1
ATOM 2381 N N . TYR A 1 308 ? -6.559 18.781 22.469 1 97.75 308 TYR A N 1
ATOM 2382 C CA . TYR A 1 308 ? -5.5 19.031 21.5 1 97.75 308 TYR A CA 1
ATOM 2383 C C . TYR A 1 308 ? -4.879 20.406 21.703 1 97.75 308 TYR A C 1
ATOM 2385 O O . TYR A 1 308 ? -5.484 21.281 22.328 1 97.75 308 TYR A O 1
ATOM 2393 N N . PRO A 1 309 ? -3.633 20.578 21.25 1 96.56 309 PRO A N 1
ATOM 2394 C CA . PRO A 1 309 ? -3.002 21.891 21.406 1 96.56 309 PRO A CA 1
ATOM 2395 C C . PRO A 1 309 ? -3.77 23 20.703 1 96.56 309 PRO A C 1
ATOM 2397 O O . PRO A 1 309 ? -4.297 22.797 19.594 1 96.56 309 PRO A O 1
ATOM 2400 N N . HIS A 1 310 ? -3.857 24.172 21.344 1 95.44 310 HIS A N 1
ATOM 2401 C CA . HIS A 1 310 ? -4.508 25.328 20.719 1 95.44 310 HIS A CA 1
ATOM 2402 C C . HIS A 1 310 ? -3.77 26.625 21.031 1 95.44 310 HIS A C 1
ATOM 2404 O O . HIS A 1 310 ? -3.088 26.719 22.062 1 95.44 310 HIS A O 1
ATOM 2410 N N . LEU A 1 311 ? -3.688 27.672 20.141 1 94.12 311 LEU A N 1
ATOM 2411 C CA . LEU A 1 311 ? -2.92 28.906 20.188 1 94.12 311 LEU A CA 1
ATOM 2412 C C . LEU A 1 311 ? -3.545 29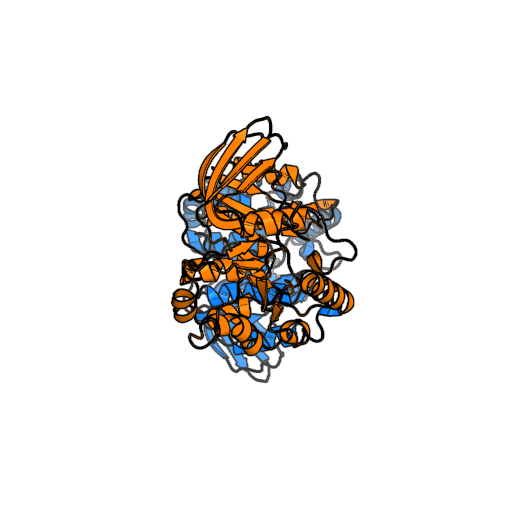.906 21.156 1 94.12 311 LEU A C 1
ATOM 2414 O O . LEU A 1 311 ? -2.934 30.922 21.5 1 94.12 311 LEU A O 1
ATOM 2418 N N . GLY A 1 312 ? -4.594 29.703 22 1 77.19 312 GLY A N 1
ATOM 2419 C CA . GLY A 1 312 ? -5.238 30.656 22.906 1 77.19 312 GLY A CA 1
ATOM 2420 C C . GLY A 1 312 ? -5.176 30.234 24.359 1 77.19 312 GLY A C 1
ATOM 2421 O O . GLY A 1 312 ? -4.859 29.078 24.656 1 77.19 312 GLY A O 1
ATOM 2422 N N . MET B 1 1 ? 12.375 -42.031 -34.188 1 30.38 1 MET B N 1
ATOM 2423 C CA . MET B 1 1 ? 12.547 -41.094 -33.062 1 30.38 1 MET B CA 1
ATOM 2424 C C . MET B 1 1 ? 11.281 -41.031 -32.219 1 30.38 1 MET B C 1
ATOM 2426 O O . MET B 1 1 ? 10.234 -40.594 -32.688 1 30.38 1 MET B O 1
ATOM 2430 N N . SER B 1 2 ? 10.945 -42 -31.453 1 33 2 SER B N 1
ATOM 2431 C CA . SER B 1 2 ? 9.719 -42.219 -30.688 1 33 2 SER B CA 1
ATOM 2432 C C . SER B 1 2 ? 9.289 -40.969 -29.938 1 33 2 SER B C 1
ATOM 2434 O O . SER B 1 2 ? 10.062 -40.406 -29.156 1 33 2 SER B O 1
ATOM 2436 N N . PHE B 1 3 ? 8.562 -40.062 -30.562 1 42.72 3 PHE B N 1
ATOM 2437 C CA . PHE B 1 3 ? 7.98 -38.906 -29.922 1 42.72 3 PHE B CA 1
ATOM 2438 C C . PHE B 1 3 ? 7.418 -39.25 -28.547 1 42.72 3 PHE B C 1
ATOM 2440 O O . PHE B 1 3 ? 6.441 -40 -28.453 1 42.72 3 PHE B O 1
ATOM 2447 N N . GLN B 1 4 ? 8.211 -39.562 -27.656 1 44.56 4 GLN B N 1
ATOM 2448 C CA . GLN B 1 4 ? 7.648 -39.781 -26.328 1 44.56 4 GLN B CA 1
ATOM 2449 C C . GLN B 1 4 ? 6.457 -38.844 -26.078 1 44.56 4 GLN B C 1
ATOM 2451 O O . GLN B 1 4 ? 6.559 -37.656 -26.266 1 44.56 4 GLN B O 1
ATOM 2456 N N . PRO B 1 5 ? 5.273 -39.469 -26.188 1 52.88 5 PRO B N 1
ATOM 2457 C CA . PRO B 1 5 ? 4.023 -38.719 -26.062 1 52.88 5 PRO B CA 1
ATOM 2458 C C . PRO B 1 5 ? 4.086 -37.625 -24.984 1 52.88 5 PRO B C 1
ATOM 2460 O O . PRO B 1 5 ? 4.773 -37.812 -23.984 1 52.88 5 PRO B O 1
ATOM 2463 N N . ALA B 1 6 ? 4.094 -36.375 -25.422 1 64.69 6 ALA B N 1
ATOM 2464 C CA . ALA B 1 6 ? 4.078 -35.281 -24.453 1 64.69 6 ALA B CA 1
ATOM 2465 C C . ALA B 1 6 ? 3.207 -35.594 -23.25 1 64.69 6 ALA B C 1
ATOM 2467 O O . ALA B 1 6 ? 2.121 -36.188 -23.406 1 64.69 6 ALA B O 1
ATOM 2468 N N . ALA B 1 7 ? 3.789 -35.844 -22.047 1 84.69 7 ALA B N 1
ATOM 2469 C CA . ALA B 1 7 ? 3.055 -36.125 -20.828 1 84.69 7 ALA B CA 1
ATOM 2470 C C . ALA B 1 7 ? 1.758 -35.312 -20.766 1 84.69 7 ALA B C 1
ATOM 2472 O O . ALA B 1 7 ? 1.704 -34.188 -21.219 1 84.69 7 ALA B O 1
ATOM 2473 N N . SER B 1 8 ? 0.652 -36 -20.562 1 94 8 SER B N 1
ATOM 2474 C CA . SER B 1 8 ? -0.656 -35.375 -20.344 1 94 8 SER B CA 1
ATOM 2475 C C . SER B 1 8 ? -0.886 -35.094 -18.859 1 94 8 SER B C 1
ATOM 2477 O O . SER B 1 8 ? -0.583 -35.938 -18.016 1 94 8 SER B O 1
ATOM 2479 N N . TYR B 1 9 ? -1.283 -33.906 -18.578 1 97 9 TYR B N 1
ATOM 2480 C CA . TYR B 1 9 ? -1.499 -33.469 -17.203 1 97 9 TYR B CA 1
ATOM 2481 C C . TYR B 1 9 ? -2.949 -33.062 -16.969 1 97 9 TYR B C 1
ATOM 2483 O O . TYR B 1 9 ? -3.633 -32.625 -17.906 1 97 9 TYR B O 1
ATOM 2491 N N . THR B 1 10 ? -3.395 -33.219 -15.742 1 98.06 10 THR B N 1
ATOM 2492 C CA . THR B 1 10 ? -4.664 -32.656 -15.305 1 98.06 10 THR B CA 1
ATOM 2493 C C . THR B 1 10 ? -4.457 -31.234 -14.766 1 98.06 10 THR B C 1
ATOM 2495 O O . THR B 1 10 ? -3.676 -31.031 -13.828 1 98.06 10 THR B O 1
ATOM 2498 N N . ILE B 1 11 ? -5.156 -30.266 -15.398 1 98.56 11 ILE B N 1
ATOM 2499 C CA . ILE B 1 11 ? -5.055 -28.859 -15.023 1 98.56 11 ILE B CA 1
ATOM 2500 C C . ILE B 1 11 ? -6.395 -28.375 -14.477 1 98.56 11 ILE B C 1
ATOM 2502 O O . ILE B 1 11 ? -7.402 -28.391 -15.18 1 98.56 11 ILE B O 1
ATOM 2506 N N . ARG B 1 12 ? -6.422 -28 -13.242 1 98.75 12 ARG B N 1
ATOM 2507 C CA . ARG B 1 12 ? -7.621 -27.406 -12.664 1 98.75 12 ARG B CA 1
ATOM 2508 C C . ARG B 1 12 ? -7.52 -25.891 -12.617 1 98.75 12 ARG B C 1
ATOM 2510 O O . ARG B 1 12 ? -6.543 -25.344 -12.102 1 98.75 12 ARG B O 1
ATOM 2517 N N . LEU B 1 13 ? -8.523 -25.188 -13.125 1 98.81 13 LEU B N 1
ATOM 2518 C CA . LEU B 1 13 ? -8.508 -23.734 -13.203 1 98.81 13 LEU B CA 1
ATOM 2519 C C . LEU B 1 13 ? -9.016 -23.109 -11.906 1 98.81 13 LEU B C 1
ATOM 2521 O O . LEU B 1 13 ? -9.961 -23.609 -11.297 1 98.81 13 LEU B O 1
ATOM 2525 N N . LEU B 1 14 ? -8.375 -22.078 -11.445 1 98.62 14 LEU B N 1
ATOM 2526 C CA . LEU B 1 14 ? -8.727 -21.281 -10.281 1 98.62 14 LEU B CA 1
ATOM 2527 C C . LEU B 1 14 ? -8.992 -19.828 -10.672 1 98.62 14 LEU B C 1
ATOM 2529 O O . LEU B 1 14 ? -8.234 -19.25 -11.453 1 98.62 14 LEU B O 1
ATOM 2533 N N . ALA B 1 15 ? -10.047 -19.188 -10.141 1 98.56 15 ALA B N 1
ATOM 2534 C CA . ALA B 1 15 ? -10.312 -17.781 -10.398 1 98.56 15 ALA B CA 1
ATOM 2535 C C . ALA B 1 15 ? -10.43 -17 -9.094 1 98.56 15 ALA B C 1
ATOM 2537 O O . ALA B 1 15 ? -11.492 -16.484 -8.758 1 98.56 15 ALA B O 1
ATOM 2538 N N . PRO B 1 16 ? -9.336 -16.828 -8.406 1 98.38 16 PRO B N 1
ATOM 2539 C CA . PRO B 1 16 ? -9.391 -16.234 -7.074 1 98.38 16 PRO B CA 1
ATOM 2540 C C . PRO B 1 16 ? -9.562 -14.719 -7.117 1 98.38 16 PRO B C 1
ATOM 2542 O O . PRO B 1 16 ? -9.828 -14.094 -6.09 1 98.38 16 PRO B O 1
ATOM 2545 N N . SER B 1 17 ? -9.43 -14.047 -8.25 1 98.31 17 SER B N 1
ATOM 2546 C CA . SER B 1 17 ? -9.375 -12.594 -8.344 1 98.31 17 SER B CA 1
ATOM 2547 C C . SER B 1 17 ? -10.414 -12.062 -9.32 1 98.31 17 SER B C 1
ATOM 2549 O O . SER B 1 17 ? -11.617 -12.266 -9.125 1 98.31 17 SER B O 1
ATOM 2551 N N . GLY B 1 18 ? -10.016 -11.383 -10.375 1 97.38 18 GLY B N 1
ATOM 2552 C CA . GLY B 1 18 ? -10.938 -10.789 -11.336 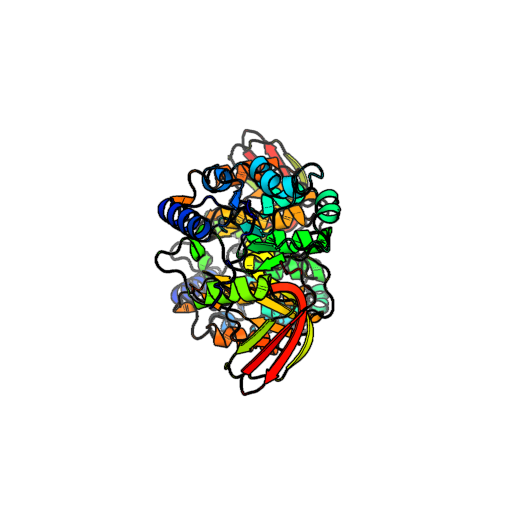1 97.38 18 GLY B CA 1
ATOM 2553 C C . GLY B 1 18 ? -11.453 -11.781 -12.359 1 97.38 18 GLY B C 1
ATOM 2554 O O . GLY B 1 18 ? -10.859 -12.836 -12.562 1 97.38 18 GLY B O 1
ATOM 2555 N N . TYR B 1 19 ? -12.562 -11.461 -12.945 1 97.19 19 TYR B N 1
ATOM 2556 C CA . TYR B 1 19 ? -13.07 -12.281 -14.039 1 97.19 19 TYR B CA 1
ATOM 2557 C C . TYR B 1 19 ? -12.289 -12.023 -15.32 1 97.19 19 TYR B C 1
ATOM 2559 O O . TYR B 1 19 ? -11.773 -10.922 -15.531 1 97.19 19 TYR B O 1
ATOM 2567 N N . PRO B 1 20 ? -12.086 -13.102 -16.156 1 95.69 20 PRO B N 1
ATOM 2568 C CA . PRO B 1 20 ? -11.43 -12.867 -17.453 1 95.69 20 PRO B CA 1
ATOM 2569 C C . PRO B 1 20 ? -12.281 -12.016 -18.391 1 95.69 20 PRO B C 1
ATOM 2571 O O . PRO B 1 20 ? -13.453 -12.32 -18.625 1 95.69 20 PRO B O 1
ATOM 2574 N N . HIS B 1 21 ? -11.727 -11 -18.938 1 91.38 21 HIS B N 1
ATOM 2575 C CA . HIS B 1 21 ? -12.523 -10.031 -19.672 1 91.38 21 HIS B CA 1
ATOM 2576 C C . HIS B 1 21 ? -12.531 -10.359 -21.172 1 91.38 21 HIS B C 1
ATOM 2578 O O . HIS B 1 21 ? -13.352 -9.82 -21.922 1 91.38 21 HIS B O 1
ATOM 2584 N N . ASP B 1 22 ? -11.68 -11.227 -21.703 1 94.25 22 ASP B N 1
ATOM 2585 C CA . ASP B 1 22 ? -11.57 -11.57 -23.109 1 94.25 22 ASP B CA 1
ATOM 2586 C C . ASP B 1 22 ? -11.922 -13.039 -23.344 1 94.25 22 ASP B C 1
ATOM 2588 O O . ASP B 1 22 ? -11.055 -13.906 -23.297 1 94.25 22 ASP B O 1
ATOM 2592 N N . PRO B 1 23 ? -13.117 -13.289 -23.734 1 95.19 23 PRO B N 1
ATOM 2593 C CA . PRO B 1 23 ? -13.516 -14.68 -23.969 1 95.19 23 PRO B CA 1
ATOM 2594 C C . PRO B 1 23 ? -12.68 -15.367 -25.031 1 95.19 23 PRO B C 1
ATOM 2596 O O . PRO B 1 23 ? -12.461 -16.578 -24.969 1 95.19 23 PRO B O 1
ATOM 2599 N N . ASP B 1 24 ? -12.203 -14.578 -25.984 1 97.81 24 ASP B N 1
ATOM 2600 C CA . ASP B 1 24 ? -11.391 -15.156 -27.047 1 97.81 24 ASP B CA 1
ATOM 2601 C C . ASP B 1 24 ? -10.062 -15.672 -26.5 1 97.81 24 ASP B C 1
ATOM 2603 O O . ASP B 1 24 ? -9.555 -16.703 -26.938 1 97.81 24 ASP B O 1
ATOM 2607 N N . ALA B 1 25 ? -9.508 -14.961 -25.609 1 98.12 25 ALA B N 1
ATOM 2608 C CA . ALA B 1 25 ? -8.273 -15.406 -24.969 1 98.12 25 ALA B CA 1
ATOM 2609 C C . ALA B 1 25 ? -8.5 -16.719 -24.219 1 98.12 25 ALA B C 1
ATOM 2611 O O . ALA B 1 25 ? -7.648 -17.609 -24.25 1 98.12 25 ALA B O 1
ATOM 2612 N N . ILE B 1 26 ? -9.617 -16.797 -23.531 1 98.44 26 ILE B N 1
ATOM 2613 C CA . ILE B 1 26 ? -9.953 -18.016 -22.797 1 98.44 26 ILE B CA 1
ATOM 2614 C C . ILE B 1 26 ? -10.094 -19.188 -23.75 1 98.44 26 ILE B C 1
ATOM 2616 O O . ILE B 1 26 ? -9.531 -20.25 -23.531 1 98.44 26 ILE B O 1
ATOM 2620 N N . ASN B 1 27 ? -10.812 -18.938 -24.797 1 98.19 27 ASN B N 1
ATOM 2621 C CA . ASN B 1 27 ? -11.031 -20 -25.781 1 98.19 27 ASN B CA 1
ATOM 2622 C C . ASN B 1 27 ? -9.719 -20.469 -26.406 1 98.19 27 ASN B C 1
ATOM 2624 O O . ASN B 1 27 ? -9.508 -21.672 -26.578 1 98.19 27 ASN B O 1
ATOM 2628 N N . ARG B 1 28 ? -8.852 -19.531 -26.75 1 98.5 28 ARG B N 1
ATOM 2629 C CA . ARG B 1 28 ? -7.547 -19.891 -27.281 1 98.5 28 ARG B CA 1
ATOM 2630 C C . ARG B 1 28 ? -6.762 -20.75 -26.297 1 98.5 28 ARG B C 1
ATOM 2632 O O . ARG B 1 28 ? -6.145 -21.734 -26.688 1 98.5 28 ARG B O 1
ATOM 2639 N N . ALA B 1 29 ? -6.793 -20.375 -25.078 1 98.62 29 ALA B N 1
ATOM 2640 C CA . ALA B 1 29 ? -6.055 -21.094 -24.047 1 98.62 29 ALA B CA 1
ATOM 2641 C C . ALA B 1 29 ? -6.57 -22.531 -23.906 1 98.62 29 ALA B C 1
ATOM 2643 O O . ALA B 1 29 ? -5.781 -23.484 -23.844 1 98.62 29 ALA B O 1
ATOM 2644 N N . LEU B 1 30 ? -7.898 -22.672 -23.766 1 98.25 30 LEU B N 1
ATOM 2645 C CA . LEU B 1 30 ? -8.508 -23.984 -23.594 1 98.25 30 LEU B CA 1
ATOM 2646 C C . LEU B 1 30 ? -8.211 -24.875 -24.797 1 98.25 30 LEU B C 1
ATOM 2648 O O . LEU B 1 30 ? -7.906 -26.062 -24.641 1 98.25 30 LEU B O 1
ATOM 2652 N N . GLU B 1 31 ? -8.273 -24.297 -25.953 1 97.81 31 GLU B N 1
ATOM 2653 C CA . GLU B 1 31 ? -7.969 -25.047 -27.172 1 97.81 31 GLU B CA 1
ATOM 2654 C C . GLU B 1 31 ? -6.512 -25.5 -27.188 1 97.81 31 GLU B C 1
ATOM 2656 O O . GLU B 1 31 ? -6.223 -26.656 -27.5 1 97.81 31 GLU B O 1
ATOM 2661 N N . ARG B 1 32 ? -5.609 -24.625 -26.875 1 97.44 32 ARG B N 1
ATOM 2662 C CA . ARG B 1 32 ? -4.184 -24.922 -26.859 1 97.44 32 ARG B CA 1
ATOM 2663 C C . ARG B 1 32 ? -3.869 -26.047 -25.875 1 97.44 32 ARG B C 1
ATOM 2665 O O . ARG B 1 32 ? -3.141 -26.984 -26.219 1 97.44 32 ARG B O 1
ATOM 2672 N N . LEU B 1 33 ? -4.402 -25.953 -24.688 1 97.25 33 LEU B N 1
ATOM 2673 C CA . LEU B 1 33 ? -4.133 -26.938 -23.641 1 97.25 33 LEU B CA 1
ATOM 2674 C C . LEU B 1 33 ? -4.773 -28.266 -23.984 1 97.25 33 LEU B C 1
ATOM 2676 O O . LEU B 1 33 ? -4.195 -29.328 -23.734 1 97.25 33 LEU B O 1
ATOM 2680 N N . SER B 1 34 ? -5.953 -28.188 -24.578 1 95.81 34 SER B N 1
ATOM 2681 C CA . SER B 1 34 ? -6.633 -29.406 -24.984 1 95.81 34 SER B CA 1
ATOM 2682 C C . SER B 1 34 ? -5.895 -30.094 -26.141 1 95.81 34 SER B C 1
ATOM 2684 O O . SER B 1 34 ? -5.785 -31.328 -26.156 1 95.81 34 SER B O 1
ATOM 2686 N N . THR B 1 35 ? -5.469 -29.328 -27.062 1 95.31 35 THR B N 1
ATOM 2687 C CA . THR B 1 35 ? -4.723 -29.875 -28.203 1 95.31 35 THR B CA 1
ATOM 2688 C C . THR B 1 35 ? -3.443 -30.562 -27.734 1 95.31 35 THR B C 1
ATOM 2690 O O . THR B 1 35 ? -3.023 -31.562 -28.312 1 95.31 35 THR B O 1
ATOM 2693 N N . ALA B 1 36 ? -2.875 -30.047 -26.688 1 95.25 36 ALA B N 1
ATOM 2694 C CA . ALA B 1 36 ? -1.684 -30.656 -26.094 1 95.25 36 ALA B CA 1
ATOM 2695 C C . ALA B 1 36 ? -2.051 -31.859 -25.219 1 95.25 36 ALA B C 1
ATOM 2697 O O . ALA B 1 36 ? -1.205 -32.375 -24.5 1 95.25 36 ALA B O 1
ATOM 2698 N N . GLN B 1 37 ? -3.336 -32.25 -25.172 1 96 37 GLN B N 1
ATOM 2699 C CA . GLN B 1 37 ? -3.877 -33.438 -24.562 1 96 37 GLN B CA 1
ATOM 2700 C C . GLN B 1 37 ? -3.938 -33.312 -23.047 1 96 37 GLN B C 1
ATOM 2702 O O . GLN B 1 37 ? -3.928 -34.344 -22.328 1 96 37 GLN B O 1
ATOM 2707 N N . HIS B 1 38 ? -3.85 -32.125 -22.547 1 97.19 38 HIS B N 1
ATOM 2708 C CA . HIS B 1 38 ? -4.102 -31.906 -21.125 1 97.19 38 HIS B CA 1
ATOM 2709 C C . HIS B 1 38 ? -5.594 -31.953 -20.812 1 97.19 38 HIS B C 1
ATOM 2711 O O . HIS B 1 38 ? -6.422 -31.578 -21.641 1 97.19 38 HIS B O 1
ATOM 2717 N N . ARG B 1 39 ? -5.902 -32.5 -19.688 1 97.69 39 ARG B N 1
ATOM 2718 C CA . ARG B 1 39 ? -7.273 -32.5 -19.188 1 97.69 39 ARG B CA 1
ATOM 2719 C C . ARG B 1 39 ? -7.551 -31.25 -18.359 1 97.69 39 ARG B C 1
ATOM 2721 O O . ARG B 1 39 ? -6.859 -31 -17.359 1 97.69 39 ARG B O 1
ATOM 2728 N N . ILE B 1 40 ? -8.57 -30.516 -18.734 1 98.38 40 ILE B N 1
ATOM 2729 C CA . ILE B 1 40 ? -8.859 -29.25 -18.047 1 98.38 40 ILE B CA 1
ATOM 2730 C C . ILE B 1 40 ? -10.086 -29.422 -17.156 1 98.38 40 ILE B C 1
ATOM 2732 O O . ILE B 1 40 ? -11.125 -29.906 -17.609 1 98.38 40 ILE B O 1
ATOM 2736 N N . GLU B 1 41 ? -9.922 -29.031 -15.93 1 98.31 41 GLU B N 1
ATOM 2737 C CA . GLU B 1 41 ? -11 -29.094 -14.953 1 98.31 41 GLU B CA 1
ATOM 2738 C C . GLU B 1 41 ? -11.414 -27.703 -14.492 1 98.31 41 GLU B C 1
ATOM 2740 O O . GLU B 1 41 ? -10.625 -26.766 -14.57 1 98.31 41 GLU B O 1
ATOM 2745 N N . ASN B 1 42 ? -12.719 -27.562 -13.992 1 98.25 42 ASN B N 1
ATOM 2746 C CA . ASN B 1 42 ? -13.305 -26.344 -13.414 1 98.25 42 ASN B CA 1
ATOM 2747 C C . ASN B 1 42 ? -13.352 -25.203 -14.43 1 98.25 42 ASN B C 1
ATOM 2749 O O . ASN B 1 42 ? -12.945 -24.078 -14.125 1 98.25 42 ASN B O 1
ATOM 2753 N N . ILE B 1 43 ? -13.781 -25.5 -15.617 1 98.12 43 ILE B N 1
ATOM 2754 C CA . ILE B 1 43 ? -13.906 -24.547 -16.703 1 98.12 43 ILE B CA 1
ATOM 2755 C C . ILE B 1 43 ? -14.875 -23.438 -16.297 1 98.12 43 ILE B C 1
ATOM 2757 O O . ILE B 1 43 ? -14.734 -22.281 -16.734 1 98.12 43 ILE B O 1
ATOM 2761 N N . GLU B 1 44 ? -15.773 -23.703 -15.383 1 97.31 44 GLU B N 1
ATOM 2762 C CA . GLU B 1 44 ? -16.75 -22.734 -14.898 1 97.31 44 GLU B CA 1
ATOM 2763 C C . GLU B 1 44 ? -16.078 -21.531 -14.266 1 97.31 44 GLU B C 1
ATOM 2765 O O . GLU B 1 44 ? -16.625 -20.422 -14.281 1 97.31 44 GLU B O 1
ATOM 2770 N N . ALA B 1 45 ? -14.883 -21.719 -13.75 1 97.88 45 ALA B N 1
ATOM 2771 C CA . ALA B 1 45 ? -14.125 -20.625 -13.156 1 97.88 45 ALA B CA 1
ATOM 2772 C C . ALA B 1 45 ? -13.82 -19.531 -14.18 1 97.88 45 ALA B C 1
ATOM 2774 O O . ALA B 1 45 ? -13.578 -18.375 -13.82 1 97.88 45 ALA B O 1
ATOM 2775 N N . THR B 1 46 ? -13.852 -19.859 -15.469 1 97.94 46 THR B N 1
ATOM 2776 C CA . THR B 1 46 ? -13.578 -18.891 -16.531 1 97.94 46 THR B CA 1
ATOM 2777 C C . THR B 1 46 ? -14.867 -18.188 -16.953 1 97.94 46 THR B C 1
ATOM 2779 O O . THR B 1 46 ? -14.82 -17.203 -17.703 1 97.94 46 THR B O 1
ATOM 2782 N N . GLN B 1 47 ? -16.016 -18.641 -16.375 1 96.56 47 GLN B N 1
ATOM 2783 C CA . GLN B 1 47 ? -17.312 -18.172 -16.875 1 96.56 47 GLN B CA 1
ATOM 2784 C C . GLN B 1 47 ? -18.047 -17.359 -15.828 1 96.56 47 GLN B C 1
ATOM 2786 O O . GLN B 1 47 ? -18.906 -16.531 -16.156 1 96.56 47 GLN B O 1
ATOM 2791 N N . ARG B 1 48 ? -17.719 -17.547 -14.586 1 95.88 48 ARG B N 1
ATOM 2792 C CA . ARG B 1 48 ? -18.375 -16.859 -13.492 1 95.88 48 ARG B CA 1
ATOM 2793 C C . ARG B 1 48 ? -17.969 -15.391 -13.43 1 95.88 48 ARG B C 1
ATOM 2795 O O . ARG B 1 48 ? -16.812 -15.055 -13.703 1 95.88 48 ARG B O 1
ATOM 2802 N N . ARG B 1 49 ? -18.922 -14.625 -13.031 1 95.81 49 ARG B N 1
ATOM 2803 C CA . ARG B 1 49 ? -18.672 -13.203 -12.828 1 95.81 49 ARG B CA 1
ATOM 2804 C C . ARG B 1 49 ? -19.547 -12.656 -11.695 1 95.81 49 ARG B C 1
ATOM 2806 O O . ARG B 1 49 ? -20.719 -13.008 -11.578 1 95.81 49 ARG B O 1
ATOM 2813 N N . PHE B 1 50 ? -19.031 -11.914 -10.867 1 97.38 50 PHE B N 1
ATOM 2814 C CA . PHE B 1 50 ? -19.703 -11.109 -9.852 1 97.38 50 PHE B CA 1
ATOM 2815 C C . PHE B 1 50 ? -19.031 -9.742 -9.727 1 97.38 50 PHE B C 1
ATOM 2817 O O . PHE B 1 50 ? -17.984 -9.617 -9.094 1 97.38 50 PHE B O 1
ATOM 2824 N N . GLN B 1 51 ? -19.656 -8.727 -10.344 1 96.38 51 GLN B N 1
ATOM 2825 C CA . GLN B 1 51 ? -18.984 -7.434 -10.5 1 96.38 51 GLN B CA 1
ATOM 2826 C C . GLN B 1 51 ? -17.656 -7.59 -11.227 1 96.38 51 GLN B C 1
ATOM 2828 O O . GLN B 1 51 ? -17.594 -8.133 -12.328 1 96.38 51 GLN B O 1
ATOM 2833 N N . ARG B 1 52 ? -16.547 -7.227 -10.562 1 96.88 52 ARG B N 1
ATOM 2834 C CA . ARG B 1 52 ? -15.258 -7.301 -11.242 1 96.88 52 ARG B CA 1
ATOM 2835 C C . ARG B 1 52 ? -14.555 -8.609 -10.914 1 96.88 52 ARG B C 1
ATOM 2837 O O . ARG B 1 52 ? -13.398 -8.812 -11.297 1 96.88 52 ARG B O 1
ATOM 2844 N N . PHE B 1 53 ? -15.211 -9.484 -10.227 1 98.12 53 PHE B N 1
ATOM 2845 C CA . PHE B 1 53 ? -14.57 -10.68 -9.68 1 98.12 53 PHE B CA 1
ATOM 2846 C C . PHE B 1 53 ? -14.984 -11.914 -10.469 1 98.12 53 PHE B C 1
ATOM 2848 O O . PHE B 1 53 ? -16.062 -11.953 -11.055 1 98.12 53 PHE B O 1
ATOM 2855 N N . GLY B 1 54 ? -14.039 -12.906 -10.445 1 97.94 54 GLY B N 1
ATOM 2856 C CA . GLY B 1 54 ? -14.328 -14.172 -11.094 1 97.94 54 GLY B CA 1
ATOM 2857 C C . GLY B 1 54 ? -15.398 -14.984 -10.383 1 97.94 54 GLY B C 1
ATOM 2858 O O . GLY B 1 54 ? -15.383 -16.219 -10.43 1 97.94 54 GLY B O 1
ATOM 2859 N N . GLY B 1 55 ? -16.297 -14.445 -9.664 1 98.06 55 GLY B N 1
ATOM 2860 C CA . GLY B 1 55 ? -17.375 -15.039 -8.883 1 98.06 55 GLY B CA 1
ATOM 2861 C C . GLY B 1 55 ? -17.516 -14.414 -7.504 1 98.06 55 GLY B C 1
ATOM 2862 O O . GLY B 1 55 ? -16.812 -13.461 -7.172 1 98.06 55 GLY B O 1
ATOM 2863 N N . THR B 1 56 ? -18.5 -14.906 -6.734 1 97.88 56 THR B N 1
ATOM 2864 C CA . THR B 1 56 ? -18.641 -14.461 -5.352 1 97.88 56 THR B CA 1
ATOM 2865 C C . THR B 1 56 ? -17.422 -14.859 -4.523 1 97.88 56 THR B C 1
ATOM 2867 O O . THR B 1 56 ? -16.641 -15.711 -4.941 1 97.88 56 THR B O 1
ATOM 2870 N N . ASP B 1 57 ? -17.297 -14.211 -3.402 1 98.12 57 ASP B N 1
ATOM 2871 C CA . ASP B 1 57 ? -16.172 -14.555 -2.523 1 98.12 57 ASP B CA 1
ATOM 2872 C C . ASP B 1 57 ? -16.188 -16.047 -2.178 1 98.12 57 ASP B C 1
ATOM 2874 O O . ASP B 1 57 ? -15.141 -16.688 -2.16 1 98.12 57 ASP B O 1
ATOM 2878 N N . GLY B 1 58 ? -17.359 -16.578 -1.93 1 98.31 58 GLY B N 1
ATOM 2879 C CA . GLY B 1 58 ? -17.5 -17.984 -1.613 1 98.31 58 GLY B CA 1
ATOM 2880 C C . GLY B 1 58 ? -17.094 -18.891 -2.758 1 98.31 58 GLY B C 1
ATOM 2881 O O . GLY B 1 58 ? -16.422 -19.906 -2.547 1 98.31 58 GLY B O 1
ATOM 2882 N N . GLU B 1 59 ? -17.531 -18.562 -3.984 1 98.44 59 GLU B N 1
ATOM 2883 C CA . GLU B 1 59 ? -17.188 -19.359 -5.164 1 98.44 59 GLU B CA 1
ATOM 2884 C C . GLU B 1 59 ? -15.68 -19.344 -5.402 1 98.44 59 GLU B C 1
ATOM 2886 O O . GLU B 1 59 ? -15.094 -20.391 -5.695 1 98.44 59 GLU B O 1
ATOM 2891 N N . ARG B 1 60 ? -15.125 -18.203 -5.27 1 98.62 60 ARG B N 1
ATOM 2892 C CA . ARG B 1 60 ? -13.695 -18.062 -5.52 1 98.62 60 ARG B CA 1
ATOM 2893 C C . ARG B 1 60 ? -12.883 -18.797 -4.461 1 98.62 60 ARG B C 1
ATOM 2895 O O . ARG B 1 60 ? -11.922 -19.5 -4.785 1 98.62 60 ARG B O 1
ATOM 2902 N N . ALA B 1 61 ? -13.234 -18.641 -3.17 1 98.62 61 ALA B N 1
ATOM 2903 C CA . ALA B 1 61 ? -12.594 -19.438 -2.121 1 98.62 61 ALA B CA 1
ATOM 2904 C C . ALA B 1 61 ? -12.797 -20.922 -2.352 1 98.62 61 ALA B C 1
ATOM 2906 O O . ALA B 1 61 ? -11.898 -21.734 -2.078 1 98.62 61 ALA B O 1
ATOM 2907 N N . GLY B 1 62 ? -13.969 -21.25 -2.838 1 98.38 62 GLY B N 1
ATOM 2908 C CA . GLY B 1 62 ? -14.312 -22.641 -3.111 1 98.38 62 GLY B CA 1
ATOM 2909 C C . GLY B 1 62 ? -13.391 -23.297 -4.125 1 98.38 62 GLY B C 1
ATOM 2910 O O . GLY B 1 62 ? -13.07 -24.484 -4.012 1 98.38 62 GLY B O 1
ATOM 2911 N N . ASP B 1 63 ? -13.008 -22.547 -5.133 1 98.25 63 ASP B N 1
ATOM 2912 C CA . ASP B 1 63 ? -12.078 -23.078 -6.125 1 98.25 63 ASP B CA 1
ATOM 2913 C C . ASP B 1 63 ? -10.836 -23.672 -5.457 1 98.25 63 ASP B C 1
ATOM 2915 O O . ASP B 1 63 ? -10.336 -24.719 -5.875 1 98.25 63 ASP B O 1
ATOM 2919 N N . LEU B 1 64 ? -10.289 -23 -4.422 1 98.44 64 LEU B N 1
ATOM 2920 C CA . LEU B 1 64 ? -9.086 -23.438 -3.721 1 98.44 64 LEU B CA 1
ATOM 2921 C C . LEU B 1 64 ? -9.422 -24.5 -2.689 1 98.44 64 LEU B C 1
ATOM 2923 O O . LEU B 1 64 ? -8.727 -25.531 -2.6 1 98.44 64 LEU B O 1
ATOM 2927 N N . ASN B 1 65 ? -10.477 -24.281 -1.979 1 98.56 65 ASN B N 1
ATOM 2928 C CA . ASN B 1 65 ? -10.828 -25.172 -0.878 1 98.56 65 ASN B CA 1
ATOM 2929 C C . ASN B 1 65 ? -11.172 -26.578 -1.378 1 98.56 65 ASN B C 1
ATOM 2931 O O . ASN B 1 65 ? -10.992 -27.547 -0.658 1 98.56 65 ASN B O 1
ATOM 2935 N N . ARG B 1 66 ? -11.609 -26.672 -2.557 1 98.19 66 ARG B N 1
ATOM 2936 C CA . ARG B 1 66 ? -11.914 -27.984 -3.131 1 98.19 66 ARG B CA 1
ATOM 2937 C C . ARG B 1 66 ? -10.656 -28.844 -3.24 1 98.19 66 ARG B C 1
ATOM 2939 O O . ARG B 1 66 ? -10.734 -30.078 -3.262 1 98.19 66 ARG B O 1
ATOM 2946 N N . LEU B 1 67 ? -9.516 -28.25 -3.316 1 98.44 67 LEU B N 1
ATOM 2947 C CA . LEU B 1 67 ? -8.25 -28.984 -3.348 1 98.44 67 LEU B CA 1
ATOM 2948 C C . LEU B 1 67 ? -8 -29.688 -2.018 1 98.44 67 LEU B C 1
ATOM 2950 O O . LEU B 1 67 ? -7.176 -30.594 -1.938 1 98.44 67 LEU B O 1
ATOM 2954 N N . ALA B 1 68 ? -8.633 -29.25 -0.961 1 98.31 68 ALA B N 1
ATOM 2955 C CA . ALA B 1 68 ? -8.469 -29.828 0.371 1 98.31 68 ALA B CA 1
ATOM 2956 C C . ALA B 1 68 ? -9.344 -31.062 0.553 1 98.31 68 ALA B C 1
ATOM 2958 O O . ALA B 1 68 ? -9.195 -31.797 1.527 1 98.31 68 ALA B O 1
ATOM 2959 N N . ASP B 1 69 ? -10.25 -31.281 -0.372 1 97.5 69 ASP B N 1
ATOM 2960 C CA . ASP B 1 69 ? -11.188 -32.406 -0.274 1 97.5 69 ASP B CA 1
ATOM 2961 C C . ASP B 1 69 ? -10.492 -33.719 -0.507 1 97.5 69 ASP B C 1
ATOM 2963 O O . ASP B 1 69 ? -10.07 -34.031 -1.627 1 97.5 69 ASP B O 1
ATOM 2967 N N . PRO B 1 70 ? -10.453 -34.594 0.487 1 95.38 70 PRO B N 1
ATOM 2968 C CA . PRO B 1 70 ? -9.719 -35.844 0.342 1 95.38 70 PRO B CA 1
ATOM 2969 C C . PRO B 1 70 ? -10.414 -36.844 -0.605 1 95.38 70 PRO B C 1
ATOM 2971 O O . PRO B 1 70 ? -9.797 -37.781 -1.059 1 95.38 70 PRO B O 1
ATOM 2974 N N . GLU B 1 71 ? -11.625 -36.562 -0.862 1 96.62 71 GLU B N 1
ATOM 2975 C CA . GLU B 1 71 ? -12.375 -37.469 -1.723 1 96.62 71 GLU B CA 1
ATOM 2976 C C . GLU B 1 71 ? -12.133 -37.156 -3.197 1 96.62 71 GLU B C 1
ATOM 2978 O O . GLU B 1 71 ? -12.469 -37.969 -4.066 1 96.62 71 GLU B O 1
ATOM 2983 N N . ARG B 1 72 ? -11.484 -36.125 -3.492 1 95.31 72 ARG B N 1
ATOM 2984 C CA . ARG B 1 72 ? -11.227 -35.719 -4.867 1 95.31 72 ARG B CA 1
ATOM 2985 C C . ARG B 1 72 ? -9.75 -35.875 -5.223 1 95.31 72 ARG B C 1
ATOM 2987 O O . ARG B 1 72 ? -8.875 -35.562 -4.422 1 95.31 72 ARG B O 1
ATOM 2994 N N . PRO B 1 73 ? -9.586 -36.469 -6.41 1 96.5 73 PRO B N 1
ATOM 2995 C CA . PRO B 1 73 ? -8.18 -36.531 -6.824 1 96.5 73 PRO B CA 1
ATOM 2996 C C . PRO B 1 73 ? -7.555 -35.125 -6.984 1 96.5 73 PRO B C 1
ATOM 2998 O O . PRO B 1 73 ? -8.234 -34.188 -7.406 1 96.5 73 PRO B O 1
ATOM 3001 N N . LEU B 1 74 ? -6.25 -35.094 -6.66 1 97.62 74 LEU B N 1
ATOM 3002 C CA . LEU B 1 74 ? -5.523 -33.844 -6.879 1 97.62 74 LEU B CA 1
ATOM 3003 C C . LEU B 1 74 ? -5.168 -33.656 -8.352 1 97.62 74 LEU B C 1
ATOM 3005 O O . LEU B 1 74 ? -4.82 -34.625 -9.031 1 97.62 74 LEU B O 1
ATOM 3009 N N . PRO B 1 75 ? -5.273 -32.469 -8.867 1 98.31 75 PRO B N 1
ATOM 3010 C CA . PRO B 1 75 ? -4.707 -32.219 -10.195 1 98.31 75 PRO B CA 1
ATOM 3011 C C . PRO B 1 75 ? -3.18 -32.156 -10.18 1 98.31 75 PRO B C 1
ATOM 3013 O O . PRO B 1 75 ? -2.564 -32.156 -9.109 1 98.31 75 PRO B O 1
ATOM 3016 N N . ASP B 1 76 ? -2.637 -32.219 -11.375 1 98.19 76 ASP B N 1
ATOM 3017 C CA . ASP B 1 76 ? -1.201 -31.984 -11.484 1 98.19 76 ASP B CA 1
ATOM 3018 C C . ASP B 1 76 ? -0.879 -30.5 -11.336 1 98.19 76 ASP B C 1
ATOM 3020 O O . ASP B 1 76 ? 0.139 -30.141 -10.742 1 98.19 76 ASP B O 1
ATOM 3024 N N . ILE B 1 77 ? -1.735 -29.656 -11.938 1 98.56 77 ILE B N 1
ATOM 3025 C CA . ILE B 1 77 ? -1.543 -28.219 -11.953 1 98.56 77 ILE B CA 1
ATOM 3026 C C . ILE B 1 77 ? -2.844 -27.516 -11.57 1 98.56 77 ILE B C 1
ATOM 3028 O O . ILE B 1 77 ? -3.916 -27.859 -12.062 1 98.56 77 ILE B O 1
ATOM 3032 N N . ALA B 1 78 ? -2.803 -26.688 -10.633 1 98.81 78 ALA B N 1
ATOM 3033 C CA . ALA B 1 78 ? -3.852 -25.703 -10.383 1 98.81 78 ALA B CA 1
ATOM 3034 C C . ALA B 1 78 ? -3.455 -24.328 -10.922 1 98.81 78 ALA B C 1
ATOM 3036 O O . ALA B 1 78 ? -2.541 -23.688 -10.398 1 98.81 78 ALA B O 1
ATOM 3037 N N . LEU B 1 79 ? -4.152 -23.844 -11.969 1 98.88 79 LEU B N 1
ATOM 3038 C CA . LEU B 1 79 ? -3.725 -22.703 -12.766 1 98.88 79 LEU B CA 1
ATOM 3039 C C . LEU B 1 79 ? -4.688 -21.531 -12.609 1 98.88 79 LEU B C 1
ATOM 3041 O O . LEU B 1 79 ? -5.891 -21.688 -12.828 1 98.88 79 LEU B O 1
ATOM 3045 N N . ALA B 1 80 ? -4.117 -20.391 -12.219 1 98.88 80 ALA B N 1
ATOM 3046 C CA . ALA B 1 80 ? -4.945 -19.188 -12.102 1 98.88 80 ALA B CA 1
ATOM 3047 C C . ALA B 1 80 ? -5.434 -18.734 -13.477 1 98.88 80 ALA B C 1
ATOM 3049 O O . ALA B 1 80 ? -4.668 -18.719 -14.445 1 98.88 80 ALA B O 1
ATOM 3050 N N . VAL B 1 81 ? -6.652 -18.312 -13.523 1 98.62 81 VAL B N 1
ATOM 3051 C CA . VAL B 1 81 ? -7.273 -17.875 -14.766 1 98.62 81 VAL B CA 1
ATOM 3052 C C . VAL B 1 81 ? -6.781 -16.469 -15.109 1 98.62 81 VAL B C 1
ATOM 3054 O O . VAL B 1 81 ? -6.41 -16.203 -16.25 1 98.62 81 VAL B O 1
ATOM 3057 N N . ARG B 1 82 ? -6.816 -15.68 -14.109 1 97 82 ARG B N 1
ATOM 3058 C CA . ARG B 1 82 ? -6.453 -14.273 -14.273 1 97 82 ARG B CA 1
ATOM 3059 C C . ARG B 1 82 ? -6.129 -13.633 -12.922 1 97 82 ARG B C 1
ATOM 3061 O O . ARG B 1 82 ? -6.594 -14.102 -11.883 1 97 82 ARG B O 1
ATOM 3068 N N . GLY B 1 83 ? -5.324 -12.516 -12.953 1 96.25 83 GLY B N 1
ATOM 3069 C CA . GLY B 1 83 ? -5.094 -11.727 -11.758 1 96.25 83 GLY B CA 1
ATOM 3070 C C . GLY B 1 83 ? -6.16 -10.672 -11.531 1 96.25 83 GLY B C 1
ATOM 3071 O O . GLY B 1 83 ? -7.355 -10.969 -11.609 1 96.25 83 GLY B O 1
ATOM 3072 N N . GLY B 1 84 ? -5.688 -9.438 -11.305 1 95.38 84 GLY B N 1
ATOM 3073 C CA . GLY B 1 84 ? -6.594 -8.352 -10.969 1 95.38 84 GLY B CA 1
ATOM 3074 C C . GLY B 1 84 ? -6.605 -8.016 -9.492 1 95.38 84 GLY B C 1
ATOM 3075 O O . GLY B 1 84 ? -5.566 -7.699 -8.906 1 95.38 84 GLY B O 1
ATOM 3076 N N . TYR B 1 85 ? -7.82 -8.094 -9.016 1 96.62 85 TYR B N 1
ATOM 3077 C CA . TYR B 1 85 ? -8.039 -7.844 -7.59 1 96.62 85 TYR B CA 1
ATOM 3078 C C . TYR B 1 85 ? -9.125 -8.758 -7.039 1 96.62 85 TYR B C 1
ATOM 3080 O O . TYR B 1 85 ? -10.094 -9.07 -7.738 1 96.62 85 TYR B O 1
ATOM 3088 N N . GLY B 1 86 ? -8.844 -9.148 -5.812 1 98.06 86 GLY B N 1
ATOM 3089 C CA . GLY B 1 86 ? -9.914 -9.859 -5.133 1 98.06 86 GLY B CA 1
ATOM 3090 C C . GLY B 1 86 ? -9.414 -10.953 -4.211 1 98.06 86 GLY B C 1
ATOM 3091 O O . GLY B 1 86 ? -10.156 -11.43 -3.346 1 98.06 86 GLY B O 1
ATOM 3092 N N . ALA B 1 87 ? -8.227 -11.344 -4.359 1 98.62 87 ALA B N 1
ATOM 3093 C CA . ALA B 1 87 ? -7.684 -12.461 -3.594 1 98.62 87 ALA B CA 1
ATOM 3094 C C . ALA B 1 87 ? -7.703 -12.164 -2.098 1 98.62 87 ALA B C 1
ATOM 3096 O O . ALA B 1 87 ? -7.98 -13.047 -1.284 1 98.62 87 ALA B O 1
ATOM 3097 N N . ALA B 1 88 ? -7.445 -10.953 -1.747 1 98 88 ALA B N 1
ATOM 3098 C CA . ALA B 1 88 ? -7.395 -10.562 -0.34 1 98 88 ALA B CA 1
ATOM 3099 C C . ALA B 1 88 ? -8.727 -10.844 0.351 1 98 88 ALA B C 1
ATOM 3101 O O . ALA B 1 88 ? -8.758 -11.172 1.539 1 98 88 ALA B O 1
ATOM 3102 N N . ARG B 1 89 ? -9.844 -10.812 -0.369 1 97.88 89 ARG B N 1
ATOM 3103 C CA . ARG B 1 89 ? -11.195 -10.969 0.157 1 97.88 89 ARG B CA 1
ATOM 3104 C C . ARG B 1 89 ? -11.43 -12.398 0.644 1 97.88 89 ARG B C 1
ATOM 3106 O O . ARG B 1 89 ? -12.32 -12.641 1.462 1 97.88 89 ARG B O 1
ATOM 3113 N N . ILE B 1 90 ? -10.641 -13.297 0.107 1 98.5 90 ILE B N 1
ATOM 3114 C CA . ILE B 1 90 ? -11.047 -14.672 0.342 1 98.5 90 ILE B CA 1
ATOM 3115 C C . ILE B 1 90 ? -10.023 -15.367 1.236 1 98.5 90 ILE B C 1
ATOM 3117 O O . ILE B 1 90 ? -10.203 -16.531 1.617 1 98.5 90 ILE B O 1
ATOM 3121 N N . LEU B 1 91 ? -8.953 -14.68 1.659 1 98.75 91 LEU B N 1
ATOM 3122 C CA . LEU B 1 91 ? -7.871 -15.297 2.426 1 98.75 91 LEU B CA 1
ATOM 3123 C C . LEU B 1 91 ? -8.406 -15.906 3.717 1 98.75 91 LEU B C 1
ATOM 3125 O O . LEU B 1 91 ? -8.023 -17.016 4.086 1 98.75 91 LEU B O 1
ATOM 3129 N N . HIS B 1 92 ? -9.305 -15.227 4.391 1 97.44 92 HIS B N 1
ATOM 3130 C CA . HIS B 1 92 ? -9.805 -15.68 5.684 1 97.44 92 HIS B CA 1
ATOM 3131 C C . HIS B 1 92 ? -10.695 -16.906 5.535 1 97.44 92 HIS B C 1
ATOM 3133 O O . HIS B 1 92 ? -10.93 -17.625 6.508 1 97.44 92 HIS B O 1
ATOM 3139 N N . GLY B 1 93 ? -11.133 -17.141 4.34 1 97.56 93 GLY B N 1
ATOM 3140 C CA . GLY B 1 93 ? -12.094 -18.219 4.113 1 97.56 93 GLY B CA 1
ATOM 3141 C C . GLY B 1 93 ? -11.461 -19.484 3.588 1 97.56 93 GLY B C 1
ATOM 3142 O O . GLY B 1 93 ? -12.156 -20.453 3.297 1 97.56 93 GLY B O 1
ATOM 3143 N N . LEU B 1 94 ? -10.188 -19.547 3.51 1 98.69 94 LEU B N 1
ATOM 3144 C CA . LEU B 1 94 ? -9.531 -20.719 2.951 1 98.69 94 LEU B CA 1
ATOM 3145 C C . LEU B 1 94 ? -9.32 -21.781 4.023 1 98.69 94 LEU B C 1
ATOM 3147 O O . LEU B 1 94 ? -9.023 -21.453 5.176 1 98.69 94 LEU B O 1
ATOM 3151 N N . ASP B 1 95 ? -9.438 -23.031 3.674 1 98.69 95 ASP B N 1
ATOM 3152 C CA . ASP B 1 95 ? -9.203 -24.172 4.555 1 98.69 95 ASP B CA 1
ATOM 3153 C C . ASP B 1 95 ? -7.715 -24.531 4.617 1 98.69 95 ASP B C 1
ATOM 3155 O O . ASP B 1 95 ? -7.297 -25.578 4.137 1 98.69 95 ASP B O 1
ATOM 3159 N N . TYR B 1 96 ? -6.969 -23.734 5.383 1 98.75 96 TYR B N 1
ATOM 3160 C CA . TYR B 1 96 ? -5.516 -23.859 5.398 1 98.75 96 TYR B CA 1
ATOM 3161 C C . TYR B 1 96 ? -5.086 -25.219 5.938 1 98.75 96 TYR B C 1
ATOM 3163 O O . TYR B 1 96 ? -4.125 -25.812 5.445 1 98.75 96 TYR B O 1
ATOM 3171 N N . ARG B 1 97 ? -5.777 -25.703 6.953 1 98.5 97 ARG B N 1
ATOM 3172 C CA . ARG B 1 97 ? -5.434 -27.016 7.508 1 98.5 97 ARG B CA 1
ATOM 3173 C C . ARG B 1 97 ? -5.672 -28.125 6.488 1 98.5 97 ARG B C 1
ATOM 3175 O O . ARG B 1 97 ? -4.828 -29 6.316 1 98.5 97 ARG B O 1
ATOM 3182 N N . GLY B 1 98 ? -6.832 -28.062 5.855 1 98.75 98 GLY B N 1
ATOM 3183 C CA . GLY B 1 98 ? -7.109 -29.031 4.809 1 98.75 98 GLY B CA 1
ATOM 3184 C C . GLY B 1 98 ? -6.148 -28.938 3.639 1 98.75 98 GLY B C 1
ATOM 3185 O O . GLY B 1 98 ? -5.68 -29.953 3.127 1 98.75 98 GLY B O 1
ATOM 3186 N N . LEU B 1 99 ? -5.883 -27.719 3.217 1 98.81 99 LEU B N 1
ATOM 3187 C CA . LEU B 1 99 ? -4.957 -27.5 2.111 1 98.81 99 LEU B CA 1
ATOM 3188 C C . LEU B 1 99 ? -3.561 -28 2.465 1 98.81 99 LEU B C 1
ATOM 3190 O O . LEU B 1 99 ? -2.883 -28.609 1.634 1 98.81 99 LEU B O 1
ATOM 3194 N N . GLU B 1 100 ? -3.156 -27.734 3.686 1 98.62 100 GLU B N 1
ATOM 3195 C CA . GLU B 1 100 ? -1.858 -28.219 4.148 1 98.62 100 GLU B CA 1
ATOM 3196 C C . GLU B 1 100 ? -1.771 -29.734 4.062 1 98.62 100 GLU B C 1
ATOM 3198 O O . GLU B 1 100 ? -0.814 -30.281 3.506 1 98.62 100 GLU B O 1
ATOM 3203 N N . ARG B 1 101 ? -2.766 -30.359 4.543 1 97.94 101 ARG B N 1
ATOM 3204 C CA . ARG B 1 101 ? -2.803 -31.828 4.574 1 97.94 101 ARG B CA 1
ATOM 3205 C C . ARG B 1 101 ? -2.752 -32.406 3.166 1 97.94 101 ARG B C 1
ATOM 3207 O O . ARG B 1 101 ? -2.105 -33.438 2.934 1 97.94 101 ARG B O 1
ATOM 3214 N N . ARG B 1 102 ? -3.334 -31.734 2.275 1 97.75 102 ARG B N 1
ATOM 3215 C CA . ARG B 1 102 ? -3.559 -32.281 0.947 1 97.75 102 ARG B CA 1
ATOM 3216 C C . ARG B 1 102 ? -2.428 -31.922 -0.004 1 97.75 102 ARG B C 1
ATOM 3218 O O . ARG B 1 102 ? -2.111 -32.656 -0.929 1 97.75 102 ARG B O 1
ATOM 3225 N N . LEU B 1 103 ? -1.841 -30.75 0.242 1 97.81 103 LEU B N 1
ATOM 3226 C CA . LEU B 1 103 ? -1.004 -30.188 -0.811 1 97.81 103 LEU B CA 1
ATOM 3227 C C . LEU B 1 103 ? 0.458 -30.141 -0.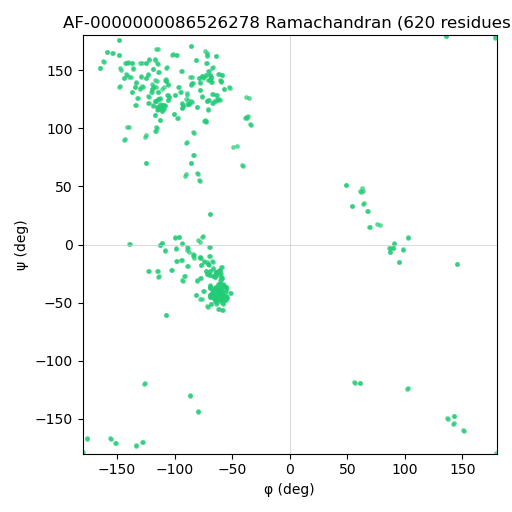378 1 97.81 103 LEU B C 1
ATOM 3229 O O . LEU B 1 103 ? 1.358 -30.125 -1.22 1 97.81 103 LEU B O 1
ATOM 3233 N N . ARG B 1 104 ? 0.705 -30.047 0.923 1 94.88 104 ARG B N 1
ATOM 3234 C CA . ARG B 1 104 ? 2.09 -29.891 1.357 1 94.88 104 ARG B CA 1
ATOM 3235 C C . ARG B 1 104 ? 2.924 -31.094 0.934 1 94.88 104 ARG B C 1
ATOM 3237 O O . ARG B 1 104 ? 2.537 -32.25 1.174 1 94.88 104 ARG B O 1
ATOM 3244 N N . ASP B 1 105 ? 4.066 -30.891 0.191 1 87.31 105 ASP B N 1
ATOM 3245 C CA . ASP B 1 105 ? 5.031 -31.891 -0.253 1 87.31 105 ASP B CA 1
ATOM 3246 C C . ASP B 1 105 ? 4.426 -32.812 -1.312 1 87.31 105 ASP B C 1
ATOM 3248 O O . ASP B 1 105 ? 4.867 -33.969 -1.481 1 87.31 105 ASP B O 1
ATOM 3252 N N . GLN B 1 106 ? 3.334 -32.438 -1.872 1 94.31 106 GLN B N 1
ATOM 3253 C CA . GLN B 1 106 ? 2.752 -33.156 -3.006 1 94.31 106 GLN B CA 1
ATOM 3254 C C . GLN B 1 106 ? 3.191 -32.531 -4.328 1 94.31 106 GLN B C 1
ATOM 3256 O O . GLN B 1 106 ? 3.51 -31.344 -4.387 1 94.31 106 GLN B O 1
ATOM 3261 N N . PRO B 1 107 ? 3.283 -33.375 -5.34 1 96 107 PRO B N 1
ATOM 3262 C CA . PRO B 1 107 ? 3.703 -32.875 -6.648 1 96 107 PRO B CA 1
ATOM 3263 C C . PRO B 1 107 ? 2.576 -32.156 -7.395 1 96 107 PRO B C 1
ATOM 3265 O O . PRO B 1 107 ? 2.232 -32.531 -8.516 1 96 107 PRO B O 1
ATOM 3268 N N . VAL B 1 108 ? 1.966 -31.172 -6.82 1 97.75 108 VAL B N 1
ATOM 3269 C CA . VAL B 1 108 ? 0.931 -30.328 -7.391 1 97.75 108 VAL B CA 1
ATOM 3270 C C . VAL B 1 108 ? 1.466 -28.906 -7.555 1 97.75 108 VAL B C 1
ATOM 3272 O O . VAL B 1 108 ? 1.996 -28.312 -6.605 1 97.75 108 VAL B O 1
ATOM 3275 N N . ALA B 1 109 ? 1.367 -28.406 -8.75 1 98.31 109 ALA B N 1
ATOM 3276 C CA . ALA B 1 109 ? 1.854 -27.062 -9.016 1 98.31 109 ALA B CA 1
ATOM 3277 C C . ALA B 1 109 ? 0.715 -26.047 -8.977 1 98.31 109 ALA B C 1
ATOM 3279 O O . ALA B 1 109 ? -0.172 -26.062 -9.828 1 98.31 109 ALA B O 1
ATOM 3280 N N . LEU B 1 110 ? 0.672 -25.203 -7.961 1 98.75 110 LEU B N 1
ATOM 3281 C CA . LEU B 1 110 ? -0.212 -24.047 -7.957 1 98.75 110 LEU B CA 1
ATOM 3282 C C . LEU B 1 110 ? 0.463 -22.844 -8.617 1 98.75 110 LEU B C 1
ATOM 3284 O O . LEU B 1 110 ? 1.495 -22.375 -8.133 1 98.75 110 LEU B O 1
ATOM 3288 N N . VAL B 1 111 ? -0.14 -22.297 -9.695 1 98.81 111 VAL B N 1
ATOM 3289 C CA . VAL B 1 111 ? 0.597 -21.359 -10.539 1 98.81 111 VAL B CA 1
ATOM 3290 C C . VAL B 1 111 ? -0.233 -20.109 -10.766 1 98.81 111 VAL B C 1
ATOM 3292 O O . VAL B 1 111 ? -1.427 -20.188 -11.07 1 98.81 111 VAL B O 1
ATOM 3295 N N . GLY B 1 112 ? 0.362 -19.016 -10.633 1 98.69 112 GLY B N 1
ATOM 3296 C CA . GLY B 1 112 ? -0.186 -17.703 -10.953 1 98.69 112 GLY B CA 1
ATOM 3297 C C . GLY B 1 112 ? 0.785 -16.562 -10.688 1 98.69 112 GLY B C 1
ATOM 3298 O O . GLY B 1 112 ? 1.939 -16.812 -10.32 1 98.69 112 GLY B O 1
ATOM 3299 N N . HIS B 1 113 ? 0.438 -15.383 -10.898 1 98.5 113 HIS B N 1
ATOM 3300 C CA . HIS B 1 113 ? 1.194 -14.188 -10.523 1 98.5 113 HIS B CA 1
ATOM 3301 C C . HIS B 1 113 ? 0.268 -13 -10.281 1 98.5 113 HIS B C 1
ATOM 3303 O O . HIS B 1 113 ? -0.954 -13.164 -10.234 1 98.5 113 HIS B O 1
ATOM 3309 N N . SER B 1 114 ? 0.805 -11.805 -10.117 1 98.44 114 SER B N 1
ATOM 3310 C CA . SER B 1 114 ? 0.006 -10.617 -9.859 1 98.44 114 SER B CA 1
ATOM 3311 C C . SER B 1 114 ? -0.78 -10.742 -8.562 1 98.44 114 SER B C 1
ATOM 3313 O O . SER B 1 114 ? -0.204 -11.008 -7.504 1 98.44 114 SER B O 1
ATOM 3315 N N . ASP B 1 115 ? -2.158 -10.672 -8.695 1 98.69 115 ASP B N 1
ATOM 3316 C CA . ASP B 1 115 ? -2.98 -10.734 -7.492 1 98.69 115 ASP B CA 1
ATOM 3317 C C . ASP B 1 115 ? -2.828 -12.086 -6.793 1 98.69 115 ASP B C 1
ATOM 3319 O O . ASP B 1 115 ? -3.072 -12.195 -5.59 1 98.69 115 ASP B O 1
ATOM 3323 N N . PHE B 1 116 ? -2.418 -13.148 -7.566 1 98.75 116 PHE B N 1
ATOM 3324 C CA . PHE B 1 116 ? -2.203 -14.492 -7.043 1 98.75 116 PHE B CA 1
ATOM 3325 C C . PHE B 1 116 ? -1.14 -14.484 -5.949 1 98.75 116 PHE B C 1
ATOM 3327 O O . PHE B 1 116 ? -1.103 -15.375 -5.105 1 98.75 116 PHE B O 1
ATOM 3334 N N . THR B 1 117 ? -0.301 -13.445 -5.887 1 98.94 117 THR B N 1
ATOM 3335 C CA . THR B 1 117 ? 0.737 -13.281 -4.875 1 98.94 117 THR B CA 1
ATOM 3336 C C . THR B 1 117 ? 0.141 -13.344 -3.471 1 98.94 117 THR B C 1
ATOM 3338 O O . THR B 1 117 ? 0.763 -13.883 -2.551 1 98.94 117 THR B O 1
ATOM 3341 N N . ALA B 1 118 ? -1.034 -12.812 -3.305 1 98.94 118 ALA B N 1
ATOM 3342 C CA . ALA B 1 118 ? -1.685 -12.844 -1.996 1 98.94 118 ALA B CA 1
ATOM 3343 C C . ALA B 1 118 ? -1.893 -14.281 -1.522 1 98.94 118 ALA B C 1
ATOM 3345 O O . ALA B 1 118 ? -1.653 -14.602 -0.355 1 98.94 118 ALA B O 1
ATOM 3346 N N . LEU B 1 119 ? -2.33 -15.125 -2.43 1 98.88 119 LEU B N 1
ATOM 3347 C CA . LEU B 1 119 ? -2.551 -16.531 -2.113 1 98.88 119 LEU B CA 1
ATOM 3348 C C . LEU B 1 119 ? -1.228 -17.234 -1.838 1 98.88 119 LEU B C 1
ATOM 3350 O O . LEU B 1 119 ? -1.14 -18.078 -0.931 1 98.88 119 LEU B O 1
ATOM 3354 N N . GLN B 1 120 ? -0.206 -16.938 -2.645 1 98.88 120 GLN B N 1
ATOM 3355 C CA . GLN B 1 120 ? 1.104 -17.547 -2.443 1 98.88 120 GLN B CA 1
ATOM 3356 C C . GLN B 1 120 ? 1.645 -17.234 -1.049 1 98.88 120 GLN B C 1
ATOM 3358 O O . GLN B 1 120 ? 2.119 -18.125 -0.35 1 98.88 120 GLN B O 1
ATOM 3363 N N . LEU B 1 121 ? 1.521 -15.969 -0.652 1 98.94 121 LEU B N 1
ATOM 3364 C CA . LEU B 1 121 ? 1.967 -15.547 0.673 1 98.94 121 LEU B CA 1
ATOM 3365 C C . LEU B 1 121 ? 1.176 -16.266 1.763 1 98.94 121 LEU B C 1
ATOM 3367 O O . LEU B 1 121 ? 1.761 -16.844 2.68 1 98.94 121 LEU B O 1
ATOM 3371 N N . ALA B 1 122 ? -0.089 -16.281 1.626 1 98.94 122 ALA B N 1
ATOM 3372 C CA . ALA B 1 122 ? -0.964 -16.844 2.652 1 98.94 122 ALA B CA 1
ATOM 3373 C C . ALA B 1 122 ? -0.75 -18.344 2.793 1 98.94 122 ALA B C 1
ATOM 3375 O O . ALA B 1 122 ? -0.656 -18.859 3.908 1 98.94 122 ALA B O 1
ATOM 3376 N N . LEU B 1 123 ? -0.703 -19.031 1.654 1 98.88 123 LEU B N 1
ATOM 3377 C CA . LEU B 1 123 ? -0.521 -20.484 1.668 1 98.88 123 LEU B CA 1
ATOM 3378 C C . LEU B 1 123 ? 0.815 -20.859 2.303 1 98.88 123 LEU B C 1
ATOM 3380 O O . LEU B 1 123 ? 0.904 -21.844 3.037 1 98.88 123 LEU B O 1
ATOM 3384 N N . TYR B 1 124 ? 1.841 -20.109 1.984 1 98.81 124 TYR B N 1
ATOM 3385 C CA . TYR B 1 124 ? 3.137 -20.391 2.592 1 98.81 124 TYR B CA 1
ATOM 3386 C C . TYR B 1 124 ? 3.125 -20.062 4.078 1 98.81 124 TYR B C 1
ATOM 3388 O O . TYR B 1 124 ? 3.65 -20.812 4.895 1 98.81 124 TYR B O 1
ATOM 3396 N N . ALA B 1 125 ? 2.545 -18.922 4.445 1 98.81 125 ALA B N 1
ATOM 3397 C CA . ALA B 1 125 ? 2.518 -18.453 5.828 1 98.81 125 ALA B CA 1
ATOM 3398 C C . ALA B 1 125 ? 1.732 -19.422 6.719 1 98.81 125 ALA B C 1
ATOM 3400 O O . ALA B 1 125 ? 2.145 -19.719 7.844 1 98.81 125 ALA B O 1
ATOM 3401 N N . LYS B 1 126 ? 0.647 -19.938 6.203 1 98.75 126 LYS B N 1
ATOM 3402 C CA . LYS B 1 126 ? -0.307 -20.641 7.055 1 98.75 126 LYS B CA 1
ATOM 3403 C C . LYS B 1 126 ? -0.17 -22.156 6.906 1 98.75 126 LYS B C 1
ATOM 3405 O O . LYS B 1 126 ? -0.576 -22.922 7.789 1 98.75 126 LYS B O 1
ATOM 3410 N N . ALA B 1 127 ? 0.414 -22.547 5.762 1 98.44 127 ALA B N 1
ATOM 3411 C CA . ALA B 1 127 ? 0.371 -23.984 5.488 1 98.44 127 ALA B CA 1
ATOM 3412 C C . ALA B 1 127 ? 1.697 -24.469 4.914 1 98.44 127 ALA B C 1
ATOM 3414 O O . ALA B 1 127 ? 1.847 -25.656 4.598 1 98.44 127 ALA B O 1
ATOM 3415 N N . ARG B 1 128 ? 2.656 -23.641 4.742 1 97.75 128 ARG B N 1
ATOM 3416 C CA . ARG B 1 128 ? 3.975 -23.953 4.195 1 97.75 128 ARG B CA 1
ATOM 3417 C C . ARG B 1 128 ? 3.859 -24.641 2.846 1 97.75 128 ARG B C 1
ATOM 3419 O O . ARG B 1 128 ? 4.617 -25.562 2.551 1 97.75 128 ARG B O 1
ATOM 3426 N N . ILE B 1 129 ? 2.854 -24.266 2.145 1 98.62 129 ILE B N 1
ATOM 3427 C CA . ILE B 1 129 ? 2.67 -24.766 0.789 1 98.62 129 ILE B CA 1
ATOM 3428 C C . ILE B 1 129 ? 3.479 -23.922 -0.193 1 98.62 129 ILE B C 1
ATOM 3430 O O . ILE B 1 129 ? 3.355 -22.703 -0.214 1 98.62 129 ILE B O 1
ATOM 3434 N N . LYS B 1 130 ? 4.363 -24.594 -0.932 1 98.69 130 LYS B N 1
ATOM 3435 C CA . LYS B 1 130 ? 5.105 -23.938 -2.002 1 98.69 130 LYS B CA 1
ATOM 3436 C C . LYS B 1 130 ? 4.246 -23.781 -3.252 1 98.69 130 LYS B C 1
ATOM 3438 O O . LYS B 1 130 ? 3.387 -24.625 -3.531 1 98.69 130 LYS B O 1
ATOM 3443 N N . THR B 1 131 ? 4.387 -22.703 -3.951 1 98.75 131 THR B N 1
ATOM 3444 C CA . THR B 1 131 ? 3.643 -22.391 -5.164 1 98.75 131 THR B CA 1
ATOM 3445 C C . THR B 1 131 ? 4.578 -21.875 -6.254 1 98.75 131 THR B C 1
ATOM 3447 O O . THR B 1 131 ? 5.801 -21.953 -6.121 1 98.75 131 THR B O 1
ATOM 3450 N N . PHE B 1 132 ? 3.979 -21.406 -7.391 1 98.81 132 PHE B N 1
ATOM 3451 C CA . PHE B 1 132 ? 4.793 -20.953 -8.516 1 98.81 132 PHE B CA 1
ATOM 3452 C C . PHE B 1 132 ? 4.277 -19.625 -9.047 1 98.81 132 PHE B C 1
ATOM 3454 O O . PHE B 1 132 ? 3.098 -19.5 -9.383 1 98.81 132 PHE B O 1
ATOM 3461 N N . GLY B 1 133 ? 5.188 -18.625 -8.984 1 98.88 133 GLY B N 1
ATOM 3462 C CA . GLY B 1 133 ? 4.922 -17.5 -9.859 1 98.88 133 GLY B CA 1
ATOM 3463 C C . GLY B 1 133 ? 5.125 -17.812 -11.328 1 98.88 133 GLY B C 1
ATOM 3464 O O . GLY B 1 133 ? 6.203 -18.25 -11.734 1 98.88 133 GLY B O 1
ATOM 3465 N N . GLY B 1 134 ? 4.141 -17.594 -12.148 1 98.75 134 GLY B N 1
ATOM 3466 C CA . GLY B 1 134 ?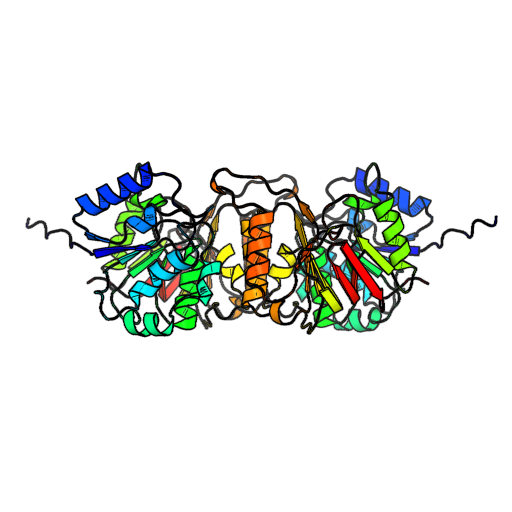 4.273 -18 -13.539 1 98.75 134 GLY B CA 1
ATOM 3467 C C . GLY B 1 134 ? 3.09 -17.594 -14.391 1 98.75 134 GLY B C 1
ATOM 3468 O O . GLY B 1 134 ? 2.297 -16.734 -13.992 1 98.75 134 GLY B O 1
ATOM 3469 N N . PRO B 1 135 ? 3.014 -18.172 -15.625 1 98.62 135 PRO B N 1
ATOM 3470 C CA . PRO B 1 135 ? 1.979 -17.766 -16.578 1 98.62 135 PRO B CA 1
ATOM 3471 C C . PRO B 1 135 ? 0.572 -18.156 -16.125 1 98.62 135 PRO B C 1
ATOM 3473 O O . PRO B 1 135 ? 0.401 -19.125 -15.383 1 98.62 135 PRO B O 1
ATOM 3476 N N . MET B 1 136 ? -0.367 -17.375 -16.562 1 98.5 136 MET B N 1
ATOM 3477 C CA . MET B 1 136 ? -1.771 -17.625 -16.25 1 98.5 136 MET B CA 1
ATOM 3478 C C . MET B 1 136 ? -2.559 -17.969 -17.516 1 98.5 136 MET B C 1
ATOM 3480 O O . MET B 1 136 ? -2.043 -17.844 -18.625 1 98.5 136 MET B O 1
ATOM 3484 N N . LEU B 1 137 ? -3.762 -18.438 -17.328 1 98.62 137 LEU B N 1
ATOM 3485 C CA . LEU B 1 137 ? -4.562 -18.953 -18.438 1 98.62 137 LEU B CA 1
ATOM 3486 C C . LEU B 1 137 ? -4.832 -17.875 -19.469 1 98.62 137 LEU B C 1
ATOM 3488 O O . LEU B 1 137 ? -4.488 -18.031 -20.641 1 98.62 137 LEU B O 1
ATOM 3492 N N . SER B 1 138 ? -5.406 -16.766 -19.031 1 97.44 138 SER B N 1
ATOM 3493 C CA . SER B 1 138 ? -5.922 -15.766 -19.953 1 97.44 138 SER B CA 1
ATOM 3494 C C . SER B 1 138 ? -4.785 -15.016 -20.641 1 97.44 138 SER B C 1
ATOM 3496 O O . SER B 1 138 ? -4.684 -15.039 -21.875 1 97.44 138 SER B O 1
ATOM 3498 N N . ALA B 1 139 ? -3.871 -14.477 -19.938 1 96 139 ALA B N 1
ATOM 3499 C CA . ALA B 1 139 ? -2.891 -13.539 -20.484 1 96 139 ALA B CA 1
ATOM 3500 C C . ALA B 1 139 ? -1.766 -14.273 -21.203 1 96 139 ALA B C 1
ATOM 3502 O O . ALA B 1 139 ? -1.197 -13.766 -22.172 1 96 139 ALA B O 1
ATOM 3503 N N . ASP B 1 140 ? -1.451 -15.445 -20.75 1 97.62 140 ASP B N 1
ATOM 3504 C CA . ASP B 1 140 ? -0.257 -16.109 -21.266 1 97.62 140 ASP B CA 1
ATOM 3505 C C . ASP B 1 140 ? -0.628 -17.281 -22.188 1 97.62 140 ASP B C 1
ATOM 3507 O O . ASP B 1 140 ? -0.382 -17.234 -23.391 1 97.62 140 ASP B O 1
ATOM 3511 N N . PHE B 1 141 ? -1.335 -18.281 -21.672 1 98.19 141 PHE B N 1
ATOM 3512 C CA . PHE B 1 141 ? -1.761 -19.406 -22.5 1 98.19 141 PHE B CA 1
ATOM 3513 C C . PHE B 1 141 ? -2.77 -18.953 -23.547 1 98.19 141 PHE B C 1
ATOM 3515 O O . PHE B 1 141 ? -2.865 -19.547 -24.625 1 98.19 141 PHE B O 1
ATOM 3522 N N . GLY B 1 142 ? -3.484 -17.906 -23.25 1 98.31 142 GLY B N 1
ATOM 3523 C CA . GLY B 1 142 ? -4.52 -17.391 -24.125 1 98.31 142 GLY B CA 1
ATOM 3524 C C . GLY B 1 142 ? -4.031 -16.297 -25.062 1 98.31 142 GLY B C 1
ATOM 3525 O O . GLY B 1 142 ? -4.812 -15.727 -25.828 1 98.31 142 GLY B O 1
ATOM 3526 N N . ALA B 1 143 ? -2.746 -15.969 -24.969 1 97.88 143 ALA B N 1
ATOM 3527 C CA . ALA B 1 143 ? -2.197 -14.938 -25.844 1 97.88 143 ALA B CA 1
ATOM 3528 C C . ALA B 1 143 ? -2.381 -15.305 -27.312 1 97.88 143 ALA B C 1
ATOM 3530 O O . ALA B 1 143 ? -2.322 -16.484 -27.672 1 97.88 143 ALA B O 1
ATOM 3531 N N . GLU B 1 144 ? -2.607 -14.266 -28.172 1 97.44 144 GLU B N 1
ATOM 3532 C CA . GLU B 1 144 ? -2.705 -14.531 -29.609 1 97.44 144 GLU B CA 1
ATOM 3533 C C . GLU B 1 144 ? -1.474 -15.281 -30.109 1 97.44 144 GLU B C 1
ATOM 3535 O O . GLU B 1 144 ? -1.595 -16.25 -30.859 1 97.44 144 GLU B O 1
ATOM 3540 N N . THR B 1 145 ? -0.329 -14.789 -29.656 1 97.12 145 THR B N 1
ATOM 3541 C CA . THR B 1 145 ? 0.949 -15.445 -29.906 1 97.12 145 THR B CA 1
ATOM 3542 C C . THR B 1 145 ? 1.685 -15.703 -28.594 1 97.12 145 THR B C 1
ATOM 3544 O O . THR B 1 145 ? 2.424 -14.836 -28.109 1 97.12 145 THR B O 1
ATOM 3547 N N . PRO B 1 146 ? 1.484 -16.891 -28.031 1 96.62 146 PRO B N 1
ATOM 3548 C CA . PRO B 1 146 ? 2.168 -17.188 -26.766 1 96.62 146 PRO B CA 1
ATOM 3549 C C . PRO B 1 146 ? 3.688 -17.109 -26.891 1 96.62 146 PRO B C 1
ATOM 3551 O O . PRO B 1 146 ? 4.25 -17.469 -27.922 1 96.62 146 PRO B O 1
ATOM 3554 N N . SER B 1 147 ? 4.352 -16.578 -25.891 1 98.12 147 SER B N 1
ATOM 3555 C CA . SER B 1 147 ? 5.812 -16.531 -25.828 1 98.12 147 SER B CA 1
ATOM 3556 C C . SER B 1 147 ? 6.398 -17.938 -25.75 1 98.12 147 SER B C 1
ATOM 3558 O O . SER B 1 147 ? 6.125 -18.672 -24.797 1 98.12 147 SER B O 1
ATOM 3560 N N . ASP B 1 148 ? 7.246 -18.281 -26.656 1 98 148 ASP B N 1
ATOM 3561 C CA . ASP B 1 148 ? 7.941 -19.578 -26.625 1 98 148 ASP B CA 1
ATOM 3562 C C . ASP B 1 148 ? 8.805 -19.703 -25.375 1 98 148 ASP B C 1
ATOM 3564 O O . ASP B 1 148 ? 8.867 -20.766 -24.766 1 98 148 ASP B O 1
ATOM 3568 N N . PHE B 1 149 ? 9.406 -18.641 -25.078 1 98.12 149 PHE B N 1
ATOM 3569 C CA . PHE B 1 149 ? 10.234 -18.594 -23.875 1 98.12 149 PHE B CA 1
ATOM 3570 C C . PHE B 1 149 ? 9.414 -18.938 -22.641 1 98.12 149 PHE B C 1
ATOM 3572 O O . PHE B 1 149 ? 9.812 -19.797 -21.844 1 98.12 149 PHE B O 1
ATOM 3579 N N . THR B 1 150 ? 8.273 -18.297 -22.469 1 98.56 150 THR B N 1
ATOM 3580 C CA . THR B 1 150 ? 7.406 -18.469 -21.312 1 98.56 150 THR B CA 1
ATOM 3581 C C . THR B 1 150 ? 6.906 -19.906 -21.234 1 98.56 150 THR B C 1
ATOM 3583 O O . THR B 1 150 ? 6.965 -20.531 -20.172 1 98.56 150 THR B O 1
ATOM 3586 N N . MET B 1 151 ? 6.461 -20.453 -22.375 1 97.75 151 MET B N 1
ATOM 3587 C CA . MET B 1 151 ? 5.906 -21.797 -22.406 1 97.75 151 MET B CA 1
ATOM 3588 C C . MET B 1 151 ? 6.988 -22.828 -22.109 1 97.75 151 MET B C 1
ATOM 3590 O O . MET B 1 151 ? 6.773 -23.75 -21.312 1 97.75 151 MET B O 1
ATOM 3594 N N . GLN B 1 152 ? 8.094 -22.672 -22.688 1 97.56 152 GLN B N 1
ATOM 3595 C CA . GLN B 1 152 ? 9.188 -23.609 -22.5 1 97.56 152 GLN B CA 1
ATOM 3596 C C . GLN B 1 152 ? 9.672 -23.594 -21.047 1 97.56 152 GLN B C 1
ATOM 3598 O O . GLN B 1 152 ? 9.867 -24.656 -20.438 1 97.56 152 GLN B O 1
ATOM 3603 N N . HIS B 1 153 ? 9.891 -22.422 -20.547 1 98.06 153 HIS B N 1
ATOM 3604 C CA . HIS B 1 153 ? 10.391 -22.312 -19.188 1 98.06 153 HIS B CA 1
ATOM 3605 C C . HIS B 1 153 ? 9.391 -22.875 -18.172 1 98.06 153 HIS B C 1
ATOM 3607 O O . HIS B 1 153 ? 9.773 -23.453 -17.156 1 98.06 153 HIS B O 1
ATOM 3613 N N . PHE B 1 154 ? 8.125 -22.656 -18.453 1 98.44 154 PHE B N 1
ATOM 3614 C CA . PHE B 1 154 ? 7.043 -23.156 -17.609 1 98.44 154 PHE B CA 1
ATOM 3615 C C . PHE B 1 154 ? 7.125 -24.672 -17.484 1 98.44 154 PHE B C 1
ATOM 3617 O O . PHE B 1 154 ? 7.234 -25.203 -16.375 1 98.44 154 PHE B O 1
ATOM 3624 N N . TRP B 1 155 ? 7.109 -25.344 -18.578 1 97.5 155 TRP B N 1
ATOM 3625 C CA . TRP B 1 155 ? 7.094 -26.797 -18.562 1 97.5 155 TRP B CA 1
ATOM 3626 C C . TRP B 1 155 ? 8.414 -27.359 -18.047 1 97.5 155 TRP B C 1
ATOM 3628 O O . TRP B 1 155 ? 8.422 -28.344 -17.297 1 97.5 155 TRP B O 1
ATOM 3638 N N . GLN B 1 156 ? 9.484 -26.703 -18.406 1 97.31 156 GLN B N 1
ATOM 3639 C CA . GLN B 1 156 ? 10.781 -27.141 -17.922 1 97.31 156 GLN B CA 1
ATOM 3640 C C . GLN B 1 156 ? 10.852 -27.062 -16.391 1 97.31 156 GLN B C 1
ATOM 3642 O O . GLN B 1 156 ? 11.297 -28 -15.734 1 97.31 156 GLN B O 1
ATOM 3647 N N . THR B 1 157 ? 10.438 -25.984 -15.812 1 98.25 157 THR B N 1
ATOM 3648 C CA . THR B 1 157 ? 10.5 -25.781 -14.375 1 98.25 157 THR B CA 1
ATOM 3649 C C . THR B 1 157 ? 9.594 -26.766 -13.648 1 98.25 157 THR B C 1
ATOM 3651 O O . THR B 1 157 ? 9.984 -27.344 -12.633 1 98.25 157 THR B O 1
ATOM 3654 N N . LEU B 1 158 ? 8.391 -27 -14.18 1 98 158 LEU B N 1
ATOM 3655 C CA . LEU B 1 158 ? 7.418 -27.844 -13.492 1 98 158 LEU B CA 1
ATOM 3656 C C . LEU B 1 158 ? 7.824 -29.312 -13.555 1 98 158 LEU B C 1
ATOM 3658 O O . LEU B 1 158 ? 7.387 -30.109 -12.727 1 98 158 LEU B O 1
ATOM 3662 N N . THR B 1 159 ? 8.648 -29.703 -14.539 1 97.12 159 THR B N 1
ATOM 3663 C CA . THR B 1 159 ? 8.883 -31.125 -14.75 1 97.12 159 THR B CA 1
ATOM 3664 C C . THR B 1 159 ? 10.297 -31.516 -14.32 1 97.12 159 THR B C 1
ATOM 3666 O O . THR B 1 159 ? 10.68 -32.688 -14.414 1 97.12 159 THR B O 1
ATOM 3669 N N . GLN B 1 160 ? 11.125 -30.594 -13.922 1 97.31 160 GLN B N 1
ATOM 3670 C CA . GLN B 1 160 ? 12.5 -30.859 -13.492 1 97.31 160 GLN B CA 1
ATOM 3671 C C . GLN B 1 160 ? 12.68 -30.531 -12.008 1 97.31 160 GLN B C 1
ATOM 3673 O O . GLN B 1 160 ? 12.023 -29.625 -11.484 1 97.31 160 GLN B O 1
ATOM 3678 N N . PRO B 1 161 ? 13.562 -31.266 -11.32 1 97.19 161 PRO B N 1
ATOM 3679 C CA . PRO B 1 161 ? 13.758 -31.062 -9.883 1 97.19 161 PRO B CA 1
ATOM 3680 C C . PRO B 1 161 ? 14.547 -29.797 -9.57 1 97.19 161 PRO B C 1
ATOM 3682 O O . PRO B 1 161 ? 14.594 -29.359 -8.422 1 97.19 161 PRO B O 1
ATOM 3685 N N . SER B 1 162 ? 15.203 -29.234 -10.641 1 98.19 162 SER B N 1
ATOM 3686 C CA . SER B 1 162 ? 15.969 -28 -10.484 1 98.19 162 SER B CA 1
ATOM 3687 C C . SER B 1 162 ? 15.922 -27.156 -11.75 1 98.19 162 SER B C 1
ATOM 3689 O O . SER B 1 162 ? 15.672 -27.672 -12.836 1 98.19 162 SER B O 1
ATOM 3691 N N . THR B 1 163 ? 16.047 -25.922 -11.586 1 98.06 163 THR B N 1
ATOM 3692 C CA . THR B 1 163 ? 16.141 -24.984 -12.703 1 98.06 163 THR B CA 1
ATOM 3693 C C . THR B 1 163 ? 17.172 -23.906 -12.43 1 98.06 163 THR B C 1
ATOM 3695 O O . THR B 1 163 ? 17.391 -23.531 -11.273 1 98.06 163 THR B O 1
ATOM 3698 N N . THR B 1 164 ? 17.859 -23.5 -13.445 1 98.62 164 THR B N 1
ATOM 3699 C CA . THR B 1 164 ? 18.859 -22.438 -13.344 1 98.62 164 THR B CA 1
ATOM 3700 C C . THR B 1 164 ? 18.547 -21.312 -14.312 1 98.62 164 THR B C 1
ATOM 3702 O O . THR B 1 164 ? 18.312 -21.547 -15.5 1 98.62 164 THR B O 1
ATOM 3705 N N . ILE B 1 165 ? 18.5 -20.125 -13.836 1 98.38 165 ILE B N 1
ATOM 3706 C CA . ILE B 1 165 ? 18.281 -18.906 -14.602 1 98.38 165 ILE B CA 1
ATOM 3707 C C . ILE B 1 165 ? 19.594 -18.125 -14.727 1 98.38 165 ILE B C 1
ATOM 3709 O O . ILE B 1 165 ? 20.25 -17.844 -13.719 1 98.38 165 ILE B O 1
ATOM 3713 N N . ILE B 1 166 ? 19.953 -17.859 -15.898 1 98 166 ILE B N 1
ATOM 3714 C CA . ILE B 1 166 ? 21.156 -17.062 -16.156 1 98 166 ILE B CA 1
ATOM 3715 C C . ILE B 1 166 ? 20.766 -15.766 -16.859 1 98 166 ILE B C 1
ATOM 3717 O O . ILE B 1 166 ? 20.047 -15.797 -17.875 1 98 166 ILE B O 1
ATOM 3721 N N . ALA B 1 167 ? 21.109 -14.672 -16.312 1 97.12 167 ALA B N 1
ATOM 3722 C CA . ALA B 1 167 ? 20.844 -13.367 -16.922 1 97.12 167 ALA B CA 1
ATOM 3723 C C . ALA B 1 167 ? 22.156 -12.609 -17.188 1 97.12 167 ALA B C 1
ATOM 3725 O O . ALA B 1 167 ? 23 -12.508 -16.297 1 97.12 167 ALA B O 1
ATOM 3726 N N . GLU B 1 168 ? 22.234 -12.109 -18.438 1 95.19 168 GLU B N 1
ATOM 3727 C CA . GLU B 1 168 ? 23.359 -11.258 -18.781 1 95.19 168 GLU B CA 1
ATOM 3728 C C . GLU B 1 168 ? 23.047 -9.789 -18.516 1 95.19 168 GLU B C 1
ATOM 3730 O O . GLU B 1 168 ? 23.031 -8.969 -19.438 1 95.19 168 GLU B O 1
ATOM 3735 N N . ALA B 1 169 ? 22.734 -9.445 -17.328 1 93.56 169 ALA B N 1
ATOM 3736 C CA . ALA B 1 169 ? 22.438 -8.109 -16.828 1 93.56 169 ALA B CA 1
ATOM 3737 C C . ALA B 1 169 ? 23.484 -7.66 -15.812 1 93.56 169 ALA B C 1
ATOM 3739 O O . ALA B 1 169 ? 23.391 -8.016 -14.633 1 93.56 169 ALA B O 1
ATOM 3740 N N . PRO B 1 170 ? 24.422 -6.848 -16.234 1 95.81 170 PRO B N 1
ATOM 3741 C CA . PRO B 1 170 ? 25.5 -6.461 -15.328 1 95.81 170 PRO B CA 1
ATOM 3742 C C . PRO B 1 170 ? 24.984 -5.918 -13.992 1 95.81 170 PRO B C 1
ATOM 3744 O O . PRO B 1 170 ? 24.047 -5.125 -13.977 1 95.81 170 PRO B O 1
ATOM 3747 N N . GLN B 1 171 ? 25.625 -6.406 -12.922 1 97.31 171 GLN B N 1
ATOM 3748 C CA . GLN B 1 171 ? 25.219 -6 -11.578 1 97.31 171 GLN B CA 1
ATOM 3749 C C . GLN B 1 171 ? 26.25 -5.066 -10.953 1 97.31 171 GLN B C 1
ATOM 3751 O O . GLN B 1 171 ? 27.453 -5.246 -11.141 1 97.31 171 GLN B O 1
ATOM 3756 N N . VAL B 1 172 ? 25.766 -4.086 -10.227 1 95.75 172 VAL B N 1
ATOM 3757 C CA . VAL B 1 172 ? 26.609 -3.117 -9.539 1 95.75 172 VAL B CA 1
ATOM 3758 C C . VAL B 1 172 ? 27.188 -3.74 -8.273 1 95.75 172 VAL B C 1
ATOM 3760 O O . VAL B 1 172 ? 28.297 -3.396 -7.848 1 95.75 172 VAL B O 1
ATOM 3763 N N . GLN B 1 173 ? 26.484 -4.676 -7.699 1 96.69 173 GLN B N 1
ATOM 3764 C CA . GLN B 1 173 ? 26.891 -5.336 -6.465 1 96.69 173 GLN B CA 1
ATOM 3765 C C . GLN B 1 173 ? 27.125 -6.828 -6.688 1 96.69 173 GLN B C 1
ATOM 3767 O O . GLN B 1 173 ? 26.391 -7.465 -7.453 1 96.69 173 GLN B O 1
ATOM 3772 N N . SER B 1 174 ? 28.156 -7.348 -6.031 1 97.5 174 SER B N 1
ATOM 3773 C CA . SER B 1 174 ? 28.375 -8.789 -6.055 1 97.5 174 SER B CA 1
ATOM 3774 C C . SER B 1 174 ? 27.547 -9.5 -4.988 1 97.5 174 SER B C 1
ATOM 3776 O O . SER B 1 174 ? 27.422 -9.008 -3.869 1 97.5 174 SER B O 1
ATOM 3778 N N . VAL B 1 175 ? 27.016 -10.578 -5.363 1 98.5 175 VAL B N 1
ATOM 3779 C CA . VAL B 1 175 ? 26.172 -11.352 -4.469 1 98.5 175 VAL B CA 1
ATOM 3780 C C . VAL B 1 175 ? 26.547 -12.836 -4.543 1 98.5 175 VAL B C 1
ATOM 3782 O O . VAL B 1 175 ? 26.859 -13.344 -5.621 1 98.5 175 VAL B O 1
ATOM 3785 N N . ASN B 1 176 ? 26.672 -13.547 -3.492 1 98.81 176 ASN B N 1
ATOM 3786 C CA . ASN B 1 176 ? 26.766 -14.992 -3.352 1 98.81 176 ASN B CA 1
ATOM 3787 C C . ASN B 1 176 ? 26.047 -15.484 -2.104 1 98.81 176 ASN B C 1
ATOM 3789 O O . ASN B 1 176 ? 26.625 -15.555 -1.023 1 98.81 176 ASN B O 1
ATOM 3793 N N . VAL B 1 177 ? 24.766 -15.797 -2.299 1 98.81 177 VAL B N 1
ATOM 3794 C CA . VAL B 1 177 ? 23.938 -16.094 -1.133 1 98.81 177 VAL B CA 1
ATOM 3795 C C . VAL B 1 177 ? 23 -17.266 -1.442 1 98.81 177 VAL B C 1
ATOM 3797 O O . VAL B 1 177 ? 22.766 -17.578 -2.609 1 98.81 177 VAL B O 1
ATOM 3800 N N . THR B 1 178 ? 22.562 -17.938 -0.423 1 98.75 178 THR B N 1
ATOM 3801 C CA . THR B 1 178 ? 21.562 -18.984 -0.467 1 98.75 178 THR B CA 1
ATOM 3802 C C . THR B 1 178 ? 20.406 -18.672 0.495 1 98.75 178 THR B C 1
ATOM 3804 O O . THR B 1 178 ? 20.625 -18.094 1.562 1 98.75 178 THR B O 1
ATOM 3807 N N . GLY B 1 179 ? 19.219 -19.016 0.066 1 98.75 179 GLY B N 1
ATOM 3808 C CA . GLY B 1 179 ? 18.047 -18.797 0.915 1 98.75 179 GLY B CA 1
ATOM 3809 C C . GLY B 1 179 ? 16.75 -19.203 0.255 1 98.75 179 GLY B C 1
ATOM 3810 O O . GLY B 1 179 ? 16.75 -19.672 -0.886 1 98.75 179 GLY B O 1
ATOM 3811 N N . THR B 1 180 ? 15.664 -19.078 0.955 1 98.88 180 THR B N 1
ATOM 3812 C CA . THR B 1 180 ? 14.328 -19.375 0.436 1 98.88 180 THR B CA 1
ATOM 3813 C C . THR B 1 180 ? 13.891 -18.312 -0.564 1 98.88 180 THR B C 1
ATOM 3815 O O . THR B 1 180 ? 13.906 -17.125 -0.256 1 98.88 180 THR B O 1
ATOM 3818 N N . LEU B 1 181 ? 13.547 -18.703 -1.788 1 98.94 181 LEU B N 1
ATOM 3819 C CA . LEU B 1 181 ? 13.008 -17.781 -2.771 1 98.94 181 LEU B CA 1
ATOM 3820 C C . LEU B 1 181 ? 11.547 -17.453 -2.471 1 98.94 181 LEU B C 1
ATOM 3822 O O . LEU B 1 181 ? 10.734 -18.359 -2.271 1 98.94 181 LEU B O 1
ATOM 3826 N N . TRP B 1 182 ? 11.273 -16.203 -2.404 1 98.94 182 TRP B N 1
ATOM 3827 C CA . TRP B 1 182 ? 9.891 -15.805 -2.203 1 98.94 182 TRP B CA 1
ATOM 3828 C C . TRP B 1 182 ? 9.641 -14.406 -2.771 1 98.94 182 TRP B C 1
ATOM 3830 O O . TRP B 1 182 ? 10.586 -13.711 -3.146 1 98.94 182 TRP B O 1
ATOM 3840 N N . GLY B 1 183 ? 8.398 -14.008 -2.949 1 98.81 183 GLY B N 1
ATOM 3841 C CA . GLY B 1 183 ? 8.094 -12.68 -3.459 1 98.81 183 GLY B CA 1
ATOM 3842 C C . GLY B 1 183 ? 6.902 -12.656 -4.402 1 98.81 183 GLY B C 1
ATOM 3843 O O . GLY B 1 183 ? 5.926 -13.375 -4.188 1 98.81 183 GLY B O 1
ATOM 3844 N N . GLY B 1 184 ? 6.906 -11.797 -5.352 1 98.81 184 GLY B N 1
ATOM 3845 C CA . GLY B 1 184 ? 5.809 -11.617 -6.289 1 98.81 184 GLY B CA 1
ATOM 3846 C C . GLY B 1 184 ? 5.496 -10.156 -6.562 1 98.81 184 GLY B C 1
ATOM 3847 O O . GLY B 1 184 ? 6.402 -9.328 -6.668 1 98.81 184 GLY B O 1
ATOM 3848 N N . ASN B 1 185 ? 4.242 -9.914 -6.848 1 98.88 185 ASN B N 1
ATOM 3849 C CA . ASN B 1 185 ? 3.811 -8.547 -7.113 1 98.88 185 ASN B CA 1
ATOM 3850 C C . ASN B 1 185 ? 3.988 -7.652 -5.887 1 98.88 185 ASN B C 1
ATOM 3852 O O . ASN B 1 185 ? 3.486 -7.969 -4.805 1 98.88 185 ASN B O 1
ATOM 3856 N N . LEU B 1 186 ? 4.625 -6.555 -6.09 1 98.88 186 LEU B N 1
ATOM 3857 C CA . LEU B 1 186 ? 5.051 -5.699 -4.984 1 98.88 186 LEU B CA 1
ATOM 3858 C C . LEU B 1 186 ? 3.846 -5.086 -4.277 1 98.88 186 LEU B C 1
ATOM 3860 O O . LEU B 1 186 ? 3.773 -5.098 -3.047 1 98.88 186 LEU B O 1
ATOM 3864 N N . ALA B 1 187 ? 2.902 -4.586 -4.992 1 98.69 187 ALA B N 1
ATOM 3865 C CA . ALA B 1 187 ? 1.726 -3.953 -4.398 1 98.69 187 ALA B CA 1
ATOM 3866 C C . ALA B 1 187 ? 0.939 -4.945 -3.549 1 98.69 187 ALA B C 1
ATOM 3868 O O . ALA B 1 187 ? 0.503 -4.617 -2.443 1 98.69 187 ALA B O 1
ATOM 3869 N N . ILE B 1 188 ? 0.809 -6.113 -4.074 1 98.81 188 ILE B N 1
ATOM 3870 C CA . ILE B 1 188 ? 0.074 -7.148 -3.354 1 98.81 188 ILE B CA 1
ATOM 3871 C C . ILE B 1 188 ? 0.873 -7.586 -2.127 1 98.81 188 ILE B C 1
ATOM 3873 O O . ILE B 1 188 ? 0.317 -7.727 -1.035 1 98.81 188 ILE B O 1
ATOM 3877 N N . LEU B 1 189 ? 2.146 -7.793 -2.34 1 98.81 189 LEU B N 1
ATOM 3878 C CA . LEU B 1 189 ? 3.025 -8.203 -1.253 1 98.81 189 LEU B CA 1
ATOM 3879 C C . LEU B 1 189 ? 2.959 -7.219 -0.094 1 98.81 189 LEU B C 1
ATOM 3881 O O . LEU B 1 189 ? 2.746 -7.613 1.055 1 98.81 189 LEU B O 1
ATOM 3885 N N . THR B 1 190 ? 3.051 -5.938 -0.383 1 98.69 190 THR B N 1
ATOM 3886 C CA . THR B 1 190 ? 3.07 -4.914 0.656 1 98.69 190 THR B CA 1
ATOM 3887 C C . THR B 1 190 ? 1.704 -4.797 1.325 1 98.69 190 THR B C 1
ATOM 3889 O O . THR B 1 190 ? 1.611 -4.434 2.5 1 98.69 190 THR B O 1
ATOM 3892 N N . SER B 1 191 ? 0.645 -5.145 0.623 1 98.75 191 SER B N 1
ATOM 3893 C CA . SER B 1 191 ? -0.703 -5.059 1.176 1 98.75 191 SER B CA 1
ATOM 3894 C C . SER B 1 191 ? -0.921 -6.102 2.266 1 98.75 191 SER B C 1
ATOM 3896 O O . SER B 1 191 ? -1.902 -6.035 3.01 1 98.75 191 SER B O 1
ATOM 3898 N N . LEU B 1 192 ? -0.01 -7.023 2.422 1 98.88 192 LEU B N 1
ATOM 3899 C CA . LEU B 1 192 ? -0.192 -8.055 3.438 1 98.88 192 LEU B CA 1
ATOM 3900 C C . LEU B 1 192 ? 0.812 -7.883 4.57 1 98.88 192 LEU B C 1
ATOM 3902 O O . LEU B 1 192 ? 0.848 -8.688 5.504 1 98.88 192 LEU B O 1
ATOM 3906 N N . VAL B 1 193 ? 1.655 -6.863 4.508 1 98.81 193 VAL B N 1
ATOM 3907 C CA . VAL B 1 193 ? 2.547 -6.555 5.625 1 98.81 193 VAL B CA 1
ATOM 3908 C C . VAL B 1 193 ? 1.729 -6.32 6.891 1 98.81 193 VAL B C 1
ATOM 3910 O O . VAL B 1 193 ? 0.708 -5.629 6.859 1 98.81 193 VAL B O 1
ATOM 3913 N N . GLY B 1 194 ? 2.1 -6.871 7.953 1 98.5 194 GLY B N 1
ATOM 3914 C CA . GLY B 1 194 ? 1.436 -6.688 9.234 1 98.5 194 GLY B CA 1
ATOM 3915 C C . GLY B 1 194 ? 0.284 -7.652 9.453 1 98.5 194 GLY B C 1
ATOM 3916 O O . GLY B 1 194 ? -0.304 -7.688 10.531 1 98.5 194 GLY B O 1
ATOM 3917 N N . THR B 1 195 ? -0.069 -8.43 8.469 1 98.75 195 THR B N 1
ATOM 3918 C CA . THR B 1 195 ? -1.164 -9.383 8.57 1 98.75 195 THR B CA 1
ATOM 3919 C C . THR B 1 195 ? -0.632 -10.789 8.859 1 98.75 195 THR B C 1
ATOM 3921 O O . THR B 1 195 ? 0.555 -11.055 8.664 1 98.75 195 THR B O 1
ATOM 3924 N N . PRO B 1 196 ? -1.479 -11.68 9.305 1 98.56 196 PRO B N 1
ATOM 3925 C CA . PRO B 1 196 ? -1.042 -13.055 9.562 1 98.56 196 PRO B CA 1
ATOM 3926 C C . PRO B 1 196 ? -0.723 -13.82 8.281 1 98.56 196 PRO B C 1
ATOM 3928 O O . PRO B 1 196 ? -0.248 -14.961 8.336 1 98.56 196 PRO B O 1
ATOM 3931 N N . TYR B 1 197 ? -0.902 -13.242 7.133 1 98.88 197 TYR B N 1
ATOM 3932 C CA . TYR B 1 197 ? -0.71 -13.922 5.855 1 98.88 197 TYR B CA 1
ATOM 3933 C C . TYR B 1 197 ? 0.659 -13.602 5.266 1 98.88 197 TYR B C 1
ATOM 3935 O O . TYR B 1 197 ? 1.008 -14.094 4.188 1 98.88 197 TYR B O 1
ATOM 3943 N N . MET B 1 198 ? 1.406 -12.742 5.914 1 98.81 198 MET B N 1
ATOM 3944 C CA . MET B 1 198 ? 2.801 -12.492 5.559 1 98.81 198 MET B CA 1
ATOM 3945 C C . MET B 1 198 ? 3.711 -13.57 6.137 1 98.81 198 MET B C 1
ATOM 3947 O O . MET B 1 198 ? 3.779 -13.742 7.355 1 98.81 198 MET B O 1
ATOM 3951 N N . PRO B 1 199 ? 4.398 -14.305 5.285 1 98.5 199 PRO B N 1
ATOM 3952 C CA . PRO B 1 199 ? 5.25 -15.359 5.836 1 98.5 199 PRO B CA 1
ATOM 3953 C C . PRO B 1 199 ? 6.457 -14.805 6.594 1 98.5 199 PRO B C 1
ATOM 3955 O O . PRO B 1 199 ? 6.984 -13.75 6.238 1 98.5 199 PRO B O 1
ATOM 3958 N N . ASP B 1 200 ? 6.844 -15.508 7.621 1 97.56 200 ASP B N 1
ATOM 3959 C CA . ASP B 1 200 ? 8.047 -15.195 8.391 1 97.56 200 ASP B CA 1
ATOM 3960 C C . ASP B 1 200 ? 9.266 -15.914 7.828 1 97.56 200 ASP B C 1
ATOM 3962 O O . ASP B 1 200 ? 9.617 -17 8.289 1 97.56 200 ASP B O 1
ATOM 3966 N N . ILE B 1 201 ? 9.922 -15.305 6.879 1 98.25 201 ILE B N 1
ATOM 3967 C CA . ILE B 1 201 ? 11.047 -15.914 6.18 1 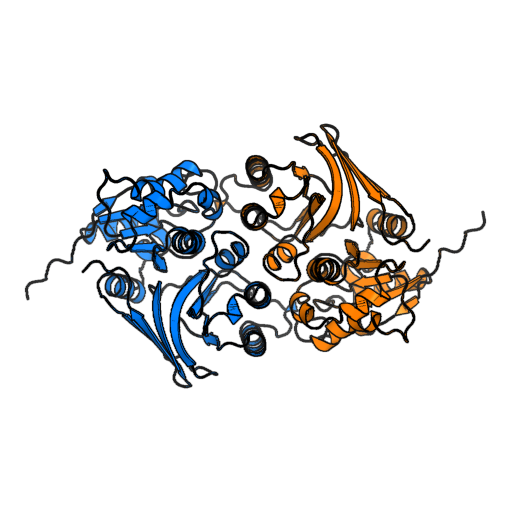98.25 201 ILE B CA 1
ATOM 3968 C C . ILE B 1 201 ? 12.344 -15.211 6.586 1 98.25 201 ILE B C 1
ATOM 3970 O O . ILE B 1 201 ? 12.5 -14.008 6.355 1 98.25 201 ILE B O 1
ATOM 3974 N N . GLU B 1 202 ? 13.227 -15.922 7.211 1 98.19 202 GLU B N 1
ATOM 3975 C CA . GLU B 1 202 ? 14.562 -15.453 7.559 1 98.19 202 GLU B CA 1
ATOM 3976 C C . GLU B 1 202 ? 15.594 -15.898 6.523 1 98.19 202 GLU B C 1
ATOM 3978 O O . GLU B 1 202 ? 15.57 -17.047 6.074 1 98.19 202 GLU B O 1
ATOM 3983 N N . GLY B 1 203 ? 16.438 -14.969 6.176 1 98.56 203 GLY B N 1
ATOM 3984 C CA . GLY B 1 203 ? 17.5 -15.297 5.242 1 98.56 203 GLY B CA 1
ATOM 3985 C C . GLY B 1 203 ? 17 -15.609 3.848 1 98.56 203 GLY B C 1
ATOM 3986 O O . GLY B 1 203 ? 17.547 -16.484 3.164 1 98.56 203 GLY B O 1
ATOM 3987 N N . GLY B 1 204 ? 15.922 -15.062 3.451 1 98.81 204 GLY B N 1
ATOM 3988 C CA . GLY B 1 204 ? 15.336 -15.352 2.154 1 98.81 204 GLY B CA 1
ATOM 3989 C C . GLY B 1 204 ? 15.914 -14.5 1.035 1 98.81 204 GLY B C 1
ATOM 3990 O O . GLY B 1 204 ? 16.766 -13.641 1.276 1 98.81 204 GLY B O 1
ATOM 3991 N N . ILE B 1 205 ? 15.594 -14.812 -0.154 1 98.94 205 ILE B N 1
ATOM 3992 C CA . ILE B 1 205 ? 15.828 -14.039 -1.372 1 98.94 205 ILE B CA 1
ATOM 3993 C C . ILE B 1 205 ? 14.5 -13.555 -1.944 1 98.94 205 ILE B C 1
ATOM 3995 O O . ILE B 1 205 ? 13.711 -14.359 -2.463 1 98.94 205 ILE B O 1
ATOM 3999 N N . LEU B 1 206 ? 14.266 -12.266 -1.799 1 98.94 206 LEU B N 1
ATOM 4000 C CA . LEU B 1 206 ? 12.984 -11.664 -2.146 1 98.94 206 LEU B CA 1
ATOM 4001 C C . LEU B 1 206 ? 13 -11.133 -3.574 1 98.94 206 LEU B C 1
ATOM 4003 O O . LEU B 1 206 ? 13.867 -10.328 -3.928 1 98.94 206 LEU B O 1
ATOM 4007 N N . PHE B 1 207 ? 12.102 -11.641 -4.402 1 98.94 207 PHE B N 1
ATOM 4008 C CA . PHE B 1 207 ? 11.953 -11.047 -5.727 1 98.94 207 PHE B CA 1
ATOM 4009 C C . PHE B 1 207 ? 10.648 -10.258 -5.824 1 98.94 207 PHE B C 1
ATOM 4011 O O . PHE B 1 207 ? 9.633 -10.648 -5.246 1 98.94 207 PHE B O 1
ATOM 4018 N N . ILE B 1 208 ? 10.695 -9.109 -6.504 1 98.94 208 ILE B N 1
ATOM 4019 C CA . ILE B 1 208 ? 9.5 -8.273 -6.609 1 98.94 208 ILE B CA 1
ATOM 4020 C C . ILE B 1 208 ? 9.352 -7.77 -8.047 1 98.94 208 ILE B C 1
ATOM 4022 O O . ILE B 1 208 ? 10.336 -7.637 -8.766 1 98.94 208 ILE B O 1
ATOM 4026 N N . GLU B 1 209 ? 8.188 -7.527 -8.445 1 98.81 209 GLU B N 1
ATOM 4027 C CA . GLU B 1 209 ? 7.773 -6.906 -9.703 1 98.81 209 GLU B CA 1
ATOM 4028 C C . GLU B 1 209 ? 6.48 -6.113 -9.523 1 98.81 209 GLU B C 1
ATOM 4030 O O . GLU B 1 209 ? 5.77 -6.285 -8.531 1 98.81 209 GLU B O 1
ATOM 4035 N N . ASP B 1 210 ? 6.246 -5.254 -10.492 1 98.5 210 ASP B N 1
ATOM 4036 C CA . ASP B 1 210 ? 4.957 -4.57 -10.469 1 98.5 210 ASP B CA 1
ATOM 4037 C C . ASP B 1 210 ? 4.59 -4.031 -11.852 1 98.5 210 ASP B C 1
ATOM 4039 O O . ASP B 1 210 ? 5.41 -4.07 -12.773 1 98.5 210 ASP B O 1
ATOM 4043 N N . VAL B 1 211 ? 3.314 -3.66 -11.992 1 97.56 211 VAL B N 1
ATOM 4044 C CA . VAL B 1 211 ? 2.812 -3.086 -13.242 1 97.56 211 VAL B CA 1
ATOM 4045 C C . VAL B 1 211 ? 1.975 -1.848 -12.938 1 97.56 211 VAL B C 1
ATOM 4047 O O . VAL B 1 211 ? 1.226 -1.822 -11.953 1 97.56 211 VAL B O 1
ATOM 4050 N N . ASN B 1 212 ? 2.117 -0.806 -13.734 1 94.69 212 ASN B N 1
ATOM 4051 C CA . ASN B 1 212 ? 1.324 0.416 -13.664 1 94.69 212 ASN B CA 1
ATOM 4052 C C . ASN B 1 212 ? 1.558 1.162 -12.352 1 94.69 212 ASN B C 1
ATOM 4054 O O . ASN B 1 212 ? 0.613 1.668 -11.75 1 94.69 212 ASN B O 1
ATOM 4058 N N . GLU B 1 213 ? 2.752 1.129 -11.852 1 95.75 213 GLU B N 1
ATOM 4059 C CA . GLU B 1 213 ? 3.17 1.889 -10.672 1 95.75 213 GLU B CA 1
ATOM 4060 C C . GLU B 1 213 ? 4.305 2.85 -11.016 1 95.75 213 GLU B C 1
ATOM 4062 O O . GLU B 1 213 ? 5.258 2.479 -11.711 1 95.75 213 GLU B O 1
ATOM 4067 N N . GLN B 1 214 ? 4.145 4.051 -10.547 1 95.62 214 GLN B N 1
ATOM 4068 C CA . GLN B 1 214 ? 5.207 5.035 -10.711 1 95.62 214 GLN B CA 1
ATOM 4069 C C . GLN B 1 214 ? 6.391 4.719 -9.797 1 95.62 214 GLN B C 1
ATOM 4071 O O . GLN B 1 214 ? 6.223 4.113 -8.742 1 95.62 214 GLN B O 1
ATOM 4076 N N . PRO B 1 215 ? 7.59 5.211 -10.188 1 97 215 PRO B N 1
ATOM 4077 C CA . PRO B 1 215 ? 8.789 4.922 -9.391 1 97 215 PRO B CA 1
ATOM 4078 C C . PRO B 1 215 ? 8.633 5.34 -7.93 1 97 215 PRO B C 1
ATOM 4080 O O . PRO B 1 215 ? 9.094 4.629 -7.031 1 97 215 PRO B O 1
ATOM 4083 N N . PHE B 1 216 ? 7.969 6.473 -7.668 1 96.94 216 PHE B N 1
ATOM 4084 C CA . PHE B 1 216 ? 7.855 6.93 -6.289 1 96.94 216 PHE B CA 1
ATOM 4085 C C . PHE B 1 216 ? 6.941 6.008 -5.488 1 96.94 216 PHE B C 1
ATOM 4087 O O . PHE B 1 216 ? 7.148 5.812 -4.289 1 96.94 216 PHE B O 1
ATOM 4094 N N . ARG B 1 217 ? 5.891 5.469 -6.125 1 97.56 217 ARG B N 1
ATOM 4095 C CA . ARG B 1 217 ? 5.035 4.5 -5.449 1 97.56 217 ARG B CA 1
ATOM 4096 C C . ARG B 1 217 ? 5.793 3.207 -5.164 1 97.56 217 ARG B C 1
ATOM 4098 O O . ARG B 1 217 ? 5.613 2.6 -4.105 1 97.56 217 ARG B O 1
ATOM 4105 N N . ILE B 1 218 ? 6.57 2.787 -6.129 1 98.38 218 ILE B N 1
ATOM 4106 C CA . ILE B 1 218 ? 7.406 1.604 -5.953 1 98.38 218 ILE B CA 1
ATOM 4107 C C . ILE B 1 218 ? 8.352 1.809 -4.77 1 98.38 218 ILE B C 1
ATOM 4109 O O . ILE B 1 218 ? 8.469 0.938 -3.904 1 98.38 218 ILE B O 1
ATOM 4113 N N . GLU B 1 219 ? 8.992 2.953 -4.734 1 98.5 219 GLU B N 1
ATOM 4114 C CA . GLU B 1 219 ? 9.883 3.262 -3.621 1 98.5 219 GLU B CA 1
ATOM 4115 C C . GLU B 1 219 ? 9.141 3.227 -2.289 1 98.5 219 GLU B C 1
ATOM 4117 O O . GLU B 1 219 ? 9.648 2.68 -1.307 1 98.5 219 GLU B O 1
ATOM 4122 N N . ARG B 1 220 ? 7.988 3.826 -2.256 1 98.62 220 ARG B N 1
ATOM 4123 C CA . ARG B 1 220 ? 7.191 3.842 -1.035 1 98.62 220 ARG B CA 1
ATOM 4124 C C . ARG B 1 220 ? 6.938 2.428 -0.527 1 98.62 220 ARG B C 1
ATOM 4126 O O . ARG B 1 220 ? 7.051 2.162 0.671 1 98.62 220 ARG B O 1
ATOM 4133 N N . MET B 1 221 ? 6.594 1.578 -1.442 1 98.88 221 MET B N 1
ATOM 4134 C CA . MET B 1 221 ? 6.32 0.195 -1.065 1 98.88 221 MET B CA 1
ATOM 4135 C C . MET B 1 221 ? 7.586 -0.498 -0.579 1 98.88 221 MET B C 1
ATOM 4137 O O . MET B 1 221 ? 7.562 -1.227 0.414 1 98.88 221 MET B O 1
ATOM 4141 N N . ILE B 1 222 ? 8.719 -0.261 -1.24 1 98.88 222 ILE B N 1
ATOM 4142 C CA . ILE B 1 222 ? 9.984 -0.85 -0.814 1 98.88 222 ILE B CA 1
ATOM 4143 C C . ILE B 1 222 ? 10.375 -0.293 0.552 1 98.88 222 ILE B C 1
ATOM 4145 O O . ILE B 1 222 ? 10.906 -1.02 1.397 1 98.88 222 ILE B O 1
ATOM 4149 N N . TYR B 1 223 ? 10.109 0.974 0.804 1 98.81 223 TYR B N 1
ATOM 4150 C CA . TYR B 1 223 ? 10.398 1.575 2.102 1 98.81 223 TYR B CA 1
ATOM 4151 C C . TYR B 1 223 ? 9.57 0.921 3.201 1 98.81 223 TYR B C 1
ATOM 4153 O O . TYR B 1 223 ? 10.039 0.771 4.332 1 98.81 223 TYR B O 1
ATOM 4161 N N . GLN B 1 224 ? 8.32 0.58 2.875 1 98.81 224 GLN B N 1
ATOM 4162 C CA . GLN B 1 224 ? 7.555 -0.146 3.885 1 98.81 224 GLN B CA 1
ATOM 4163 C C . GLN B 1 224 ? 8.242 -1.453 4.262 1 98.81 224 GLN B C 1
ATOM 4165 O O . GLN B 1 224 ? 8.359 -1.78 5.445 1 98.81 224 GLN B O 1
ATOM 4170 N N . LEU B 1 225 ? 8.656 -2.189 3.266 1 98.88 225 LEU B N 1
ATOM 4171 C CA . LEU B 1 225 ? 9.359 -3.445 3.512 1 98.88 225 LEU B CA 1
ATOM 4172 C C . LEU B 1 225 ? 10.633 -3.207 4.312 1 98.88 225 LEU B C 1
ATOM 4174 O O . LEU B 1 225 ? 10.984 -4.004 5.188 1 98.88 225 LEU B O 1
ATOM 4178 N N . HIS B 1 226 ? 11.328 -2.133 4.02 1 98.75 226 HIS B N 1
ATOM 4179 C CA . HIS B 1 226 ? 12.57 -1.775 4.703 1 98.75 226 HIS B CA 1
ATOM 4180 C C . HIS B 1 226 ? 12.305 -1.38 6.152 1 98.75 226 HIS B C 1
ATOM 4182 O O . HIS B 1 226 ? 12.891 -1.95 7.074 1 98.75 226 HIS B O 1
ATOM 4188 N N . LEU B 1 227 ? 11.367 -0.482 6.348 1 98.56 227 LEU B N 1
ATOM 4189 C CA . LEU B 1 227 ? 11.109 0.094 7.66 1 98.56 227 LEU B CA 1
ATOM 4190 C C . LEU B 1 227 ? 10.438 -0.924 8.578 1 98.56 227 LEU B C 1
ATOM 4192 O O . LEU B 1 227 ? 10.555 -0.836 9.797 1 98.56 227 LEU B O 1
ATOM 4196 N N . SER B 1 228 ? 9.734 -1.905 8.023 1 98.31 228 SER B N 1
ATOM 4197 C CA . SER B 1 228 ? 9.102 -2.947 8.82 1 98.31 228 SER B CA 1
ATOM 4198 C C . SER B 1 228 ? 10.117 -3.986 9.281 1 98.31 228 SER B C 1
ATOM 4200 O O . SER B 1 228 ? 9.789 -4.871 10.078 1 98.31 228 SER B O 1
ATOM 4202 N N . GLY B 1 229 ? 11.344 -3.943 8.727 1 98.19 229 GLY B N 1
ATOM 4203 C CA . GLY B 1 229 ? 12.375 -4.898 9.094 1 98.19 229 GLY B CA 1
ATOM 4204 C C . GLY B 1 229 ? 12.367 -6.145 8.234 1 98.19 229 GLY B C 1
ATOM 4205 O O . GLY B 1 229 ? 13.242 -7.004 8.367 1 98.19 229 GLY B O 1
ATOM 4206 N N . LEU B 1 230 ? 11.445 -6.262 7.34 1 98.5 230 LEU B N 1
ATOM 4207 C CA . LEU B 1 230 ? 11.312 -7.445 6.5 1 98.5 230 LEU B CA 1
ATOM 4208 C C . LEU B 1 230 ? 12.523 -7.609 5.594 1 98.5 230 LEU B C 1
ATOM 4210 O O . LEU B 1 230 ? 13.039 -8.719 5.434 1 98.5 230 LEU B O 1
ATOM 4214 N N . LEU B 1 231 ? 13.008 -6.492 5 1 98.56 231 LEU B N 1
ATOM 4215 C CA . LEU B 1 231 ? 14.141 -6.578 4.078 1 98.56 231 LEU B CA 1
ATOM 4216 C C . LEU B 1 231 ? 15.422 -6.922 4.82 1 98.56 231 LEU B C 1
ATOM 4218 O O . LEU B 1 231 ? 16.266 -7.676 4.312 1 98.56 231 LEU B O 1
ATOM 4222 N N . ALA B 1 232 ? 15.562 -6.379 6.023 1 98.12 232 ALA B N 1
ATOM 4223 C CA . ALA B 1 232 ? 16.781 -6.598 6.801 1 98.12 232 ALA B CA 1
ATOM 4224 C C . ALA B 1 232 ? 16.984 -8.078 7.098 1 98.12 232 ALA B C 1
ATOM 4226 O O . ALA B 1 232 ? 18.109 -8.523 7.34 1 98.12 232 ALA B O 1
ATOM 4227 N N . ARG B 1 233 ? 15.938 -8.828 7.055 1 98.31 233 ARG B N 1
ATOM 4228 C CA . ARG B 1 233 ? 15.984 -10.25 7.371 1 98.31 233 ARG B CA 1
ATOM 4229 C C . ARG B 1 233 ? 16.281 -11.078 6.125 1 98.31 233 ARG B C 1
ATOM 4231 O O . ARG B 1 233 ? 16.375 -12.305 6.191 1 98.31 233 ARG B O 1
ATOM 4238 N N . GLN B 1 234 ? 16.406 -10.477 4.984 1 98.75 234 GLN B N 1
ATOM 4239 C CA . GLN B 1 234 ? 16.641 -11.172 3.725 1 98.75 234 GLN B CA 1
ATOM 4240 C C . GLN B 1 234 ? 18.109 -11.078 3.305 1 98.75 234 GLN B C 1
ATOM 4242 O O . GLN B 1 234 ? 18.844 -10.234 3.805 1 98.75 234 GLN B O 1
ATOM 4247 N N . GLN B 1 235 ? 18.484 -11.969 2.369 1 98.69 235 GLN B N 1
ATOM 4248 C CA . GLN B 1 235 ? 19.859 -12.008 1.868 1 98.69 235 GLN B CA 1
ATOM 4249 C C . GLN B 1 235 ? 20.016 -11.117 0.642 1 98.69 235 GLN B C 1
ATOM 4251 O O . GLN B 1 235 ? 21.109 -10.625 0.369 1 98.69 235 GLN B O 1
ATOM 4256 N N . ALA B 1 236 ? 18.969 -10.922 -0.08 1 98.88 236 ALA B N 1
ATOM 4257 C CA . ALA B 1 236 ? 19.016 -10.125 -1.306 1 98.88 236 ALA B CA 1
ATOM 4258 C C . ALA B 1 236 ? 17.609 -9.734 -1.757 1 98.88 236 ALA B C 1
ATOM 4260 O O . ALA B 1 236 ? 16.641 -10.398 -1.406 1 98.88 236 ALA B O 1
ATOM 4261 N N . LEU B 1 237 ? 17.562 -8.641 -2.42 1 98.88 237 LEU B N 1
ATOM 4262 C CA . LEU B 1 237 ? 16.375 -8.188 -3.137 1 98.88 237 LEU B CA 1
ATOM 4263 C C . LEU B 1 237 ? 16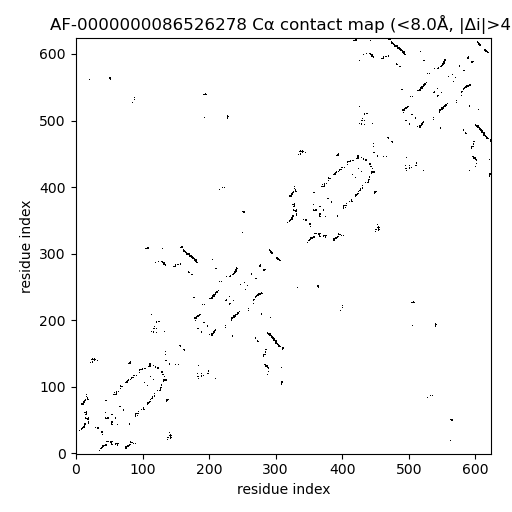.594 -8.273 -4.645 1 98.88 237 LEU B C 1
ATOM 4265 O O . LEU B 1 237 ? 17.531 -7.691 -5.176 1 98.88 237 LEU B O 1
ATOM 4269 N N . VAL B 1 238 ? 15.773 -9.047 -5.32 1 98.94 238 VAL B N 1
ATOM 4270 C CA . VAL B 1 238 ? 15.891 -9.227 -6.766 1 98.94 238 VAL B CA 1
ATOM 4271 C C . VAL B 1 238 ? 14.734 -8.516 -7.469 1 98.94 238 VAL B C 1
ATOM 4273 O O . VAL B 1 238 ? 13.57 -8.82 -7.23 1 98.94 238 VAL B O 1
ATOM 4276 N N . LEU B 1 239 ? 15.07 -7.574 -8.312 1 98.81 239 LEU B N 1
ATOM 4277 C CA . LEU B 1 239 ? 14.062 -6.773 -8.992 1 98.81 239 LEU B CA 1
ATOM 4278 C C . LEU B 1 239 ? 13.711 -7.383 -10.352 1 98.81 239 LEU B C 1
ATOM 4280 O O . LEU B 1 239 ? 14.586 -7.551 -11.203 1 98.81 239 LEU B O 1
ATOM 4284 N N . GLY B 1 240 ? 12.422 -7.75 -10.484 1 98.56 240 GLY B N 1
ATOM 4285 C CA . GLY B 1 240 ? 11.898 -8.148 -11.781 1 98.56 240 GLY B CA 1
ATOM 4286 C C . GLY B 1 240 ? 11.57 -6.973 -12.68 1 98.56 240 GLY B C 1
ATOM 4287 O O . GLY B 1 240 ? 12.336 -6.012 -12.758 1 98.56 240 GLY B O 1
ATOM 4288 N N . GLN B 1 241 ? 10.516 -7.148 -13.422 1 98.12 241 GLN B N 1
ATOM 4289 C CA . GLN B 1 241 ? 10.125 -6.121 -14.383 1 98.12 241 GLN B CA 1
ATOM 4290 C C . GLN B 1 241 ? 9.086 -5.176 -13.781 1 98.12 241 GLN B C 1
ATOM 4292 O O . GLN B 1 241 ? 8.148 -5.621 -13.109 1 98.12 241 GLN B O 1
ATOM 4297 N N . PHE B 1 242 ? 9.312 -3.928 -13.922 1 97.88 242 PHE B N 1
ATOM 4298 C CA . PHE B 1 242 ? 8.367 -2.869 -13.602 1 97.88 242 PHE B CA 1
ATOM 4299 C C . PHE B 1 242 ? 7.879 -2.178 -14.867 1 97.88 242 PHE B C 1
ATOM 4301 O O . PHE B 1 242 ? 8.664 -1.537 -15.578 1 97.88 242 PHE B O 1
ATOM 4308 N N . THR B 1 243 ? 6.617 -2.324 -15.125 1 96.31 243 THR B N 1
ATOM 4309 C CA . THR B 1 243 ? 6.094 -1.885 -16.422 1 96.31 243 THR B CA 1
ATOM 4310 C C . THR B 1 243 ? 4.945 -0.898 -16.234 1 96.31 243 THR B C 1
ATOM 4312 O O . THR B 1 243 ? 4.355 -0.826 -15.148 1 96.31 243 THR B O 1
ATOM 4315 N N . GLY B 1 244 ? 4.691 -0.077 -17.188 1 93.88 244 GLY B N 1
ATOM 4316 C CA . GLY B 1 244 ? 3.488 0.736 -17.25 1 93.88 244 GLY B CA 1
ATOM 4317 C C . GLY B 1 244 ? 3.65 2.09 -16.578 1 93.88 244 GLY B C 1
ATOM 4318 O O . GLY B 1 244 ? 2.697 2.871 -16.516 1 93.88 244 GLY B O 1
ATOM 4319 N N . ALA B 1 245 ? 4.828 2.393 -16.047 1 90.31 245 ALA B N 1
ATOM 4320 C CA . ALA B 1 245 ? 5.055 3.715 -15.469 1 90.31 245 ALA B CA 1
ATOM 4321 C C . ALA B 1 245 ? 5.117 4.781 -16.562 1 90.31 245 ALA B C 1
ATOM 4323 O O . ALA B 1 245 ? 5.586 4.52 -17.672 1 90.31 245 ALA B O 1
ATOM 4324 N N . ARG B 1 246 ? 4.52 5.969 -16.25 1 87 246 ARG B N 1
ATOM 4325 C CA . ARG B 1 246 ? 4.598 7.105 -17.156 1 87 246 ARG B CA 1
ATOM 4326 C C . ARG B 1 246 ? 5.398 8.25 -16.547 1 87 246 ARG B C 1
ATOM 4328 O O . ARG B 1 246 ? 5.172 8.617 -15.391 1 87 246 ARG B O 1
ATOM 4335 N N . PRO B 1 247 ? 6.34 8.766 -17.328 1 84.12 247 PRO B N 1
ATOM 4336 C CA . PRO B 1 247 ? 7.109 9.891 -16.781 1 84.12 247 PRO B CA 1
ATOM 4337 C C . PRO B 1 247 ? 6.27 11.156 -16.625 1 84.12 247 PRO B C 1
ATOM 4339 O O . PRO B 1 247 ? 5.371 11.406 -17.438 1 84.12 247 PRO B O 1
ATOM 4342 N N . PHE B 1 248 ? 6.531 11.891 -15.547 1 87.69 248 PHE B N 1
ATOM 4343 C CA . PHE B 1 248 ? 5.922 13.203 -15.328 1 87.69 248 PHE B CA 1
ATOM 4344 C C . PHE B 1 248 ? 6.992 14.273 -15.156 1 87.69 248 PHE B C 1
ATOM 4346 O O . PHE B 1 248 ? 8.062 14 -14.602 1 87.69 248 PHE B O 1
ATOM 4353 N N . GLU B 1 249 ? 6.68 15.461 -15.633 1 87.94 249 GLU B N 1
ATOM 4354 C CA . GLU B 1 249 ? 7.602 16.578 -15.484 1 87.94 249 GLU B CA 1
ATOM 4355 C C . GLU B 1 249 ? 7.938 16.844 -14.023 1 87.94 249 GLU B C 1
ATOM 4357 O O . GLU B 1 249 ? 9.078 17.172 -13.688 1 87.94 249 GLU B O 1
ATOM 4362 N N . TYR B 1 250 ? 7.066 16.641 -13.242 1 91.38 250 TYR B N 1
ATOM 4363 C CA . TYR B 1 250 ? 7.215 16.906 -11.812 1 91.38 250 TYR B CA 1
ATOM 4364 C C . TYR B 1 250 ? 8.289 16.016 -11.203 1 91.38 250 TYR B C 1
ATOM 4366 O O . TYR B 1 250 ? 8.828 16.312 -10.141 1 91.38 250 TYR B O 1
ATOM 4374 N N . ASP B 1 251 ? 8.531 14.938 -11.836 1 92.5 251 ASP B N 1
ATOM 4375 C CA . ASP B 1 251 ? 9.508 14 -11.289 1 92.5 251 ASP B CA 1
ATOM 4376 C C . ASP B 1 251 ? 10.906 14.617 -11.273 1 92.5 251 ASP B C 1
ATOM 4378 O O . ASP B 1 251 ? 11.758 14.227 -10.469 1 92.5 251 ASP B O 1
ATOM 4382 N N . ASN B 1 252 ? 11.117 15.555 -12.219 1 94.38 252 ASN B N 1
ATOM 4383 C CA . ASN B 1 252 ? 12.344 16.344 -12.219 1 94.38 252 ASN B CA 1
ATOM 4384 C C . ASN B 1 252 ? 13.586 15.469 -12.078 1 94.38 252 ASN B C 1
ATOM 4386 O O . ASN B 1 252 ? 14.398 15.672 -11.18 1 94.38 252 ASN B O 1
ATOM 4390 N N . GLY B 1 253 ? 13.719 14.445 -12.891 1 93.56 253 GLY B N 1
ATOM 4391 C CA . GLY B 1 253 ? 14.898 13.594 -12.93 1 93.56 253 GLY B CA 1
ATOM 4392 C C . GLY B 1 253 ? 14.758 12.352 -12.07 1 93.56 253 GLY B C 1
ATOM 4393 O O . GLY B 1 253 ? 15.562 11.422 -12.172 1 93.56 253 GLY B O 1
ATOM 4394 N N . TYR B 1 254 ? 13.812 12.32 -11.195 1 96.31 254 TYR B N 1
ATOM 4395 C CA . TYR B 1 254 ? 13.562 11.117 -10.414 1 96.31 254 TYR B CA 1
ATOM 4396 C C . TYR B 1 254 ? 12.906 10.039 -11.281 1 96.31 254 TYR B C 1
ATOM 4398 O O . TYR B 1 254 ? 11.742 10.172 -11.672 1 96.31 254 TYR B O 1
ATOM 4406 N N . ASP B 1 255 ? 13.641 9.031 -11.625 1 96 255 ASP B N 1
ATOM 4407 C CA . ASP B 1 255 ? 13.148 7.922 -12.438 1 96 255 ASP B CA 1
ATOM 4408 C C . ASP B 1 255 ? 13.445 6.578 -11.766 1 96 255 ASP B C 1
ATOM 4410 O O . ASP B 1 255 ? 13.828 6.531 -10.602 1 96 255 ASP B O 1
ATOM 4414 N N . MET B 1 256 ? 13.234 5.527 -12.492 1 96.5 256 MET B N 1
ATOM 4415 C CA . MET B 1 256 ? 13.398 4.184 -11.945 1 96.5 256 MET B CA 1
ATOM 4416 C C . MET B 1 256 ? 14.836 3.957 -11.484 1 96.5 256 MET B C 1
ATOM 4418 O O . MET B 1 256 ? 15.062 3.373 -10.422 1 96.5 256 MET B O 1
ATOM 4422 N N . GLN B 1 257 ? 15.781 4.375 -12.289 1 96.44 257 GLN B N 1
ATOM 4423 C CA . GLN B 1 257 ? 17.188 4.199 -11.93 1 96.44 257 GLN B CA 1
ATOM 4424 C C . GLN B 1 257 ? 17.516 4.965 -10.648 1 96.44 257 GLN B C 1
ATOM 4426 O O . GLN B 1 257 ? 18.219 4.445 -9.773 1 96.44 257 GLN B O 1
ATOM 4431 N N . ALA B 1 258 ? 17.031 6.234 -10.578 1 96.94 258 ALA B N 1
ATOM 4432 C CA . ALA B 1 258 ? 17.234 7.016 -9.359 1 96.94 258 ALA B CA 1
ATOM 4433 C C . ALA B 1 258 ? 16.625 6.312 -8.148 1 96.94 258 ALA B C 1
ATOM 4435 O O . ALA B 1 258 ? 17.219 6.301 -7.07 1 96.94 258 ALA B O 1
ATOM 4436 N N . MET B 1 259 ? 15.461 5.789 -8.359 1 97.62 259 MET B N 1
ATOM 4437 C CA . MET B 1 259 ? 14.789 5.043 -7.301 1 97.62 259 MET B CA 1
ATOM 4438 C C . MET B 1 259 ? 15.625 3.838 -6.875 1 97.62 259 MET B C 1
ATOM 4440 O O . MET B 1 259 ? 15.82 3.607 -5.68 1 97.62 259 MET B O 1
ATOM 4444 N N . ILE B 1 260 ? 16.156 3.066 -7.77 1 98.25 260 ILE B N 1
ATOM 4445 C CA . ILE B 1 260 ? 16.953 1.877 -7.48 1 98.25 260 ILE B CA 1
ATOM 4446 C C . ILE B 1 260 ? 18.219 2.273 -6.727 1 98.25 260 ILE B C 1
ATOM 4448 O O . ILE B 1 260 ? 18.609 1.615 -5.758 1 98.25 260 ILE B O 1
ATOM 4452 N N . ASP B 1 261 ? 18.844 3.348 -7.172 1 97.88 261 ASP B N 1
ATOM 4453 C CA . ASP B 1 261 ? 20.062 3.826 -6.504 1 97.88 261 ASP B CA 1
ATOM 4454 C C . ASP B 1 261 ? 19.766 4.211 -5.055 1 97.88 261 ASP B C 1
ATOM 4456 O O . ASP B 1 261 ? 20.562 3.912 -4.16 1 97.88 261 ASP B O 1
ATOM 4460 N N . GLN B 1 262 ? 18.672 4.887 -4.875 1 97.88 262 GLN B N 1
ATOM 4461 C CA . GLN B 1 262 ? 18.25 5.262 -3.527 1 97.88 262 GLN B CA 1
ATOM 4462 C C . GLN B 1 262 ? 18.031 4.027 -2.66 1 97.88 262 GLN B C 1
ATOM 4464 O O . GLN B 1 262 ? 18.5 3.965 -1.523 1 97.88 262 GLN B O 1
ATOM 4469 N N . VAL B 1 263 ? 17.297 3.057 -3.156 1 98.06 263 VAL B N 1
ATOM 4470 C CA . VAL B 1 263 ? 17 1.827 -2.434 1 98.06 263 VAL B CA 1
ATOM 4471 C C . VAL B 1 263 ? 18.281 1.089 -2.09 1 98.06 263 VAL B C 1
ATOM 4473 O O . VAL B 1 263 ? 18.469 0.65 -0.953 1 98.06 263 VAL B O 1
ATOM 4476 N N . ARG B 1 264 ? 19.203 1.005 -3.031 1 97.88 264 ARG B N 1
ATOM 4477 C CA . ARG B 1 264 ? 20.484 0.356 -2.799 1 97.88 264 ARG B CA 1
ATOM 4478 C C . ARG B 1 264 ? 21.219 1.004 -1.633 1 97.88 264 ARG B C 1
ATOM 4480 O O . ARG B 1 264 ? 21.875 0.316 -0.848 1 97.88 264 ARG B O 1
ATOM 4487 N N . ALA B 1 265 ? 21.047 2.262 -1.534 1 97.19 265 ALA B N 1
ATOM 4488 C CA . ALA B 1 265 ? 21.812 3.033 -0.556 1 97.19 265 ALA B CA 1
ATOM 4489 C C . ALA B 1 265 ? 21.25 2.848 0.85 1 97.19 265 ALA B C 1
ATOM 4491 O O . ALA B 1 265 ? 21.969 3.016 1.84 1 97.19 265 ALA B O 1
ATOM 4492 N N . VAL B 1 266 ? 20.016 2.369 0.952 1 97 266 VAL B N 1
ATOM 4493 C CA . VAL B 1 266 ? 19.422 2.541 2.27 1 97 266 VAL B CA 1
ATOM 4494 C C . VAL B 1 266 ? 19.016 1.182 2.834 1 97 266 VAL B C 1
ATOM 4496 O O . VAL B 1 266 ? 18.922 1.008 4.051 1 97 266 VAL B O 1
ATOM 4499 N N . ILE B 1 267 ? 18.781 0.114 2.074 1 97.69 267 ILE B N 1
ATOM 4500 C CA . ILE B 1 267 ? 18.062 -1.049 2.588 1 97.69 267 ILE B CA 1
ATOM 4501 C C . ILE B 1 267 ? 19.047 -2.023 3.223 1 97.69 267 ILE B C 1
ATOM 4503 O O . ILE B 1 267 ? 18.656 -2.934 3.953 1 97.69 267 ILE B O 1
ATOM 4507 N N . GLY B 1 268 ? 20.359 -1.93 2.926 1 97.44 268 GLY B N 1
ATOM 4508 C CA . GLY B 1 268 ? 21.391 -2.66 3.654 1 97.44 268 GLY B CA 1
ATOM 4509 C C . GLY B 1 268 ? 21.625 -4.059 3.115 1 97.44 268 GLY B C 1
ATOM 4510 O O . GLY B 1 268 ? 22.438 -4.809 3.652 1 97.44 268 GLY B O 1
ATOM 4511 N N . ILE B 1 269 ? 20.922 -4.559 2.137 1 98.44 269 ILE B N 1
ATOM 4512 C CA . ILE B 1 269 ? 21.156 -5.836 1.469 1 98.44 269 ILE B CA 1
ATOM 4513 C C . ILE B 1 269 ? 21.359 -5.605 -0.026 1 98.44 269 ILE B C 1
ATOM 4515 O O . ILE B 1 269 ? 20.938 -4.582 -0.568 1 98.44 269 ILE B O 1
ATOM 4519 N N . PRO B 1 270 ? 21.984 -6.562 -0.71 1 98.56 270 PRO B N 1
ATOM 4520 C CA . PRO B 1 270 ? 22.234 -6.348 -2.139 1 98.56 270 PRO B CA 1
ATOM 4521 C C . PRO B 1 270 ? 20.938 -6.355 -2.963 1 98.56 270 PRO B C 1
ATOM 4523 O O . PRO B 1 270 ? 20.016 -7.121 -2.664 1 98.56 270 PRO B O 1
ATOM 4526 N N . VAL B 1 271 ? 20.969 -5.512 -3.951 1 98.75 271 VAL B N 1
ATOM 4527 C CA . VAL B 1 271 ? 19.875 -5.422 -4.91 1 98.75 271 VAL B CA 1
ATOM 4528 C C . VAL B 1 271 ? 20.344 -5.906 -6.281 1 98.75 271 VAL B C 1
ATOM 4530 O O . VAL B 1 271 ? 21.297 -5.371 -6.836 1 98.75 271 VAL B O 1
ATOM 4533 N N . VAL B 1 272 ? 19.703 -6.93 -6.793 1 98.75 272 VAL B N 1
ATOM 4534 C CA . VAL B 1 272 ? 19.969 -7.484 -8.117 1 98.75 272 VAL B CA 1
ATOM 4535 C C . VAL B 1 272 ? 18.859 -7.094 -9.078 1 98.75 272 VAL B C 1
ATOM 4537 O O . VAL B 1 272 ? 17.688 -7.121 -8.727 1 98.75 272 VAL B O 1
ATOM 4540 N N . THR B 1 273 ? 19.234 -6.711 -10.273 1 98.31 273 THR B N 1
ATOM 4541 C CA . THR B 1 273 ? 18.25 -6.254 -11.258 1 98.31 273 THR B CA 1
ATOM 4542 C C . THR B 1 273 ? 18.234 -7.184 -12.469 1 98.31 273 THR B C 1
ATOM 4544 O O . THR B 1 273 ? 19.156 -7.984 -12.664 1 98.31 273 THR B O 1
ATOM 4547 N N . GLY B 1 274 ? 17.156 -7.129 -13.188 1 97.62 274 GLY B N 1
ATOM 4548 C CA . GLY B 1 274 ? 17.141 -7.773 -14.492 1 97.62 274 GLY B CA 1
ATOM 4549 C C . GLY B 1 274 ? 16.406 -9.102 -14.484 1 97.62 274 GLY B C 1
ATOM 4550 O O . GLY B 1 274 ? 16.438 -9.836 -15.477 1 97.62 274 GLY B O 1
ATOM 4551 N N . LEU B 1 275 ? 15.766 -9.484 -13.383 1 98.38 275 LEU B N 1
ATOM 4552 C CA . LEU B 1 275 ? 15 -10.719 -13.344 1 98.38 275 LEU B CA 1
ATOM 4553 C C . LEU B 1 275 ? 13.844 -10.672 -14.328 1 98.38 275 LEU B C 1
ATOM 4555 O O . LEU B 1 275 ? 13.047 -9.734 -14.312 1 98.38 275 LEU B O 1
ATOM 4559 N N . GLN B 1 276 ? 13.734 -11.602 -15.219 1 98.06 276 GLN B N 1
ATOM 4560 C CA . GLN B 1 276 ? 12.703 -11.633 -16.25 1 98.06 276 GLN B CA 1
ATOM 4561 C C . GLN B 1 276 ? 11.383 -12.156 -15.695 1 98.06 276 GLN B C 1
ATOM 4563 O O . GLN B 1 276 ? 10.828 -13.133 -16.203 1 98.06 276 GLN B O 1
ATOM 4568 N N . PHE B 1 277 ? 10.859 -11.508 -14.773 1 98.56 277 PHE B N 1
ATOM 4569 C CA . PHE B 1 277 ? 9.602 -11.828 -14.102 1 98.56 277 PHE B CA 1
ATOM 4570 C C . PHE B 1 277 ? 8.758 -10.578 -13.898 1 98.56 277 PHE B C 1
ATOM 4572 O O . PHE B 1 277 ? 9.258 -9.562 -13.406 1 98.56 277 PHE B O 1
ATOM 4579 N N . GLY B 1 278 ? 7.539 -10.609 -14.227 1 96.81 278 GLY B N 1
ATOM 4580 C CA . GLY B 1 278 ? 6.594 -9.5 -14.164 1 96.81 278 GLY B CA 1
ATOM 4581 C C . GLY B 1 278 ? 5.5 -9.594 -15.211 1 96.81 278 GLY B C 1
ATOM 4582 O O . GLY B 1 278 ? 5.156 -10.688 -15.664 1 96.81 278 GLY B O 1
ATOM 4583 N N . HIS B 1 279 ? 4.867 -8.492 -15.5 1 96.56 279 HIS B N 1
ATOM 4584 C CA . HIS B 1 279 ? 3.838 -8.445 -16.531 1 96.56 279 HIS B CA 1
ATOM 4585 C C . HIS B 1 279 ? 4.449 -8.227 -17.906 1 96.56 279 HIS B C 1
ATOM 4587 O O . HIS B 1 279 ? 4.281 -7.152 -18.5 1 96.56 279 HIS B O 1
ATOM 4593 N N . VAL B 1 280 ? 5.129 -9.227 -18.391 1 96.31 280 VAL B N 1
ATOM 4594 C CA . VAL B 1 280 ? 5.855 -9.195 -19.656 1 96.31 280 VAL B CA 1
ATOM 4595 C C . VAL B 1 280 ? 5.613 -10.5 -20.406 1 96.31 280 VAL B C 1
ATOM 4597 O O . VAL B 1 280 ? 5.277 -11.523 -19.812 1 96.31 280 VAL B O 1
ATOM 4600 N N . PRO B 1 281 ? 5.77 -10.492 -21.719 1 95.75 281 PRO B N 1
ATOM 4601 C CA . PRO B 1 281 ? 5.535 -11.719 -22.484 1 95.75 281 PRO B CA 1
ATOM 4602 C C . PRO B 1 281 ? 6.504 -12.836 -22.125 1 95.75 281 PRO B C 1
ATOM 4604 O O . PRO B 1 281 ? 6.09 -13.992 -21.953 1 95.75 281 PRO B O 1
ATOM 4607 N N . ASP B 1 282 ? 7.82 -12.508 -22.047 1 97.75 282 ASP B N 1
ATOM 4608 C CA . ASP B 1 282 ? 8.812 -13.484 -21.625 1 97.75 282 ASP B CA 1
ATOM 4609 C C . ASP B 1 282 ? 8.883 -13.562 -20.094 1 97.75 282 ASP B C 1
ATOM 4611 O O . ASP B 1 282 ? 9.617 -12.797 -19.469 1 97.75 282 ASP B O 1
ATOM 4615 N N . LEU B 1 283 ? 8.172 -14.508 -19.578 1 98.44 283 LEU B N 1
ATOM 4616 C CA . LEU B 1 283 ? 7.953 -14.617 -18.141 1 98.44 283 LEU B CA 1
ATOM 4617 C C . LEU B 1 283 ? 8.57 -15.906 -17.594 1 98.44 283 LEU B C 1
ATOM 4619 O O . LEU B 1 283 ? 8.266 -17 -18.078 1 98.44 283 LEU B O 1
ATOM 4623 N N . LEU B 1 284 ? 9.453 -15.727 -16.609 1 98.75 284 LEU B N 1
ATOM 4624 C CA . LEU B 1 284 ? 10.008 -16.875 -15.914 1 98.75 284 LEU B CA 1
ATOM 4625 C C . LEU B 1 284 ? 8.953 -17.531 -15.031 1 98.75 284 LEU B C 1
ATOM 4627 O O . LEU B 1 284 ? 8.016 -16.875 -14.586 1 98.75 284 LEU B O 1
ATOM 4631 N N . THR B 1 285 ? 9.008 -18.797 -14.828 1 98.81 285 THR B N 1
ATOM 4632 C CA . THR B 1 285 ? 8.305 -19.5 -13.766 1 98.81 285 THR B CA 1
ATOM 4633 C C . THR B 1 285 ? 9.188 -19.656 -12.531 1 98.81 285 THR B C 1
ATOM 4635 O O . THR B 1 285 ? 10.258 -20.266 -12.594 1 98.81 285 THR B O 1
ATOM 4638 N N . LEU B 1 286 ? 8.789 -19.062 -11.398 1 98.94 286 LEU B N 1
ATOM 4639 C CA . LEU B 1 286 ? 9.609 -19.031 -10.188 1 98.94 286 LEU B CA 1
ATOM 4640 C C . LEU B 1 286 ? 8.945 -19.812 -9.062 1 98.94 286 LEU B C 1
ATOM 4642 O O . LEU B 1 286 ? 7.855 -19.469 -8.609 1 98.94 286 LEU B O 1
ATOM 4646 N N . PRO B 1 287 ? 9.594 -20.875 -8.578 1 98.81 287 PRO B N 1
ATOM 4647 C CA . PRO B 1 287 ? 9.023 -21.625 -7.457 1 98.81 287 PRO B CA 1
ATOM 4648 C C . PRO B 1 287 ? 9.117 -20.875 -6.133 1 98.81 287 PRO B C 1
ATOM 4650 O O . PRO B 1 287 ? 10.203 -20.797 -5.539 1 98.81 287 PRO B O 1
ATOM 4653 N N . PHE B 1 288 ? 8.016 -20.359 -5.688 1 98.75 288 PHE B N 1
ATOM 4654 C CA . PHE B 1 288 ? 7.895 -19.688 -4.398 1 98.75 288 PHE B CA 1
ATOM 4655 C C . PHE B 1 288 ? 8.094 -20.656 -3.252 1 98.75 288 PHE B C 1
ATOM 4657 O O . PHE B 1 288 ? 7.355 -21.641 -3.135 1 98.75 288 PHE B O 1
ATOM 4664 N N . GLY B 1 289 ? 9.055 -20.422 -2.391 1 98.56 289 GLY B N 1
ATOM 4665 C CA . GLY B 1 289 ? 9.359 -21.297 -1.266 1 98.56 289 GLY B CA 1
ATOM 4666 C C . GLY B 1 289 ? 10.516 -22.234 -1.542 1 98.56 289 GLY B C 1
ATOM 4667 O O . GLY B 1 289 ? 10.953 -22.969 -0.649 1 98.56 289 GLY B O 1
ATOM 4668 N N . ALA B 1 290 ? 11.031 -22.219 -2.74 1 98.62 290 ALA B N 1
ATOM 4669 C CA . ALA B 1 290 ? 12.133 -23.094 -3.131 1 98.62 290 ALA B CA 1
ATOM 4670 C C . ALA B 1 290 ? 13.438 -22.656 -2.471 1 98.62 290 ALA B C 1
ATOM 4672 O O . ALA B 1 290 ? 13.547 -21.516 -1.994 1 98.62 290 ALA B O 1
ATOM 4673 N N . GLN B 1 291 ? 14.398 -23.578 -2.467 1 98.75 291 GLN B N 1
ATOM 4674 C CA . GLN B 1 291 ? 15.766 -23.203 -2.145 1 98.75 291 GLN B CA 1
ATOM 4675 C C . GLN B 1 291 ? 16.453 -22.531 -3.332 1 98.75 291 GLN B C 1
ATOM 4677 O O . GLN B 1 291 ? 16.359 -23.016 -4.461 1 98.75 291 GLN B O 1
ATOM 4682 N N . ALA B 1 292 ? 17.094 -21.422 -3.035 1 98.88 292 ALA B N 1
ATOM 4683 C CA . ALA B 1 292 ? 17.703 -20.641 -4.102 1 98.88 292 ALA B CA 1
ATOM 4684 C C . ALA B 1 292 ? 19.172 -20.344 -3.797 1 98.88 292 ALA B C 1
ATOM 4686 O O . ALA B 1 292 ? 19.531 -20.062 -2.65 1 98.88 292 ALA B O 1
ATOM 4687 N N . GLN B 1 293 ? 19.984 -20.484 -4.781 1 98.88 293 GLN B N 1
ATOM 4688 C CA . GLN B 1 293 ? 21.344 -19.969 -4.797 1 98.88 293 GLN B CA 1
ATOM 4689 C C . GLN B 1 293 ? 21.5 -18.844 -5.809 1 98.88 293 GLN B C 1
ATOM 4691 O O . GLN B 1 293 ? 21.234 -19.031 -7 1 98.88 293 GLN B O 1
ATOM 4696 N N . LEU B 1 294 ? 21.844 -17.672 -5.32 1 98.88 294 LEU B N 1
ATOM 4697 C CA . LEU B 1 294 ? 21.984 -16.469 -6.152 1 98.88 294 LEU B CA 1
ATOM 4698 C C . LEU B 1 294 ? 23.438 -16 -6.191 1 98.88 294 LEU B C 1
ATOM 4700 O O . LEU B 1 294 ? 24.031 -15.711 -5.152 1 98.88 294 LEU B O 1
ATOM 4704 N N . VAL B 1 295 ? 23.984 -16.031 -7.359 1 98.88 295 VAL B N 1
ATOM 4705 C CA . VAL B 1 295 ? 25.328 -15.492 -7.602 1 98.88 295 VAL B CA 1
ATOM 4706 C C . VAL B 1 295 ? 25.25 -14.359 -8.625 1 98.88 295 VAL B C 1
ATOM 4708 O O . VAL B 1 295 ? 24.734 -14.555 -9.734 1 98.88 295 VAL B O 1
ATOM 4711 N N . ALA B 1 296 ? 25.641 -13.203 -8.25 1 98.62 296 ALA B N 1
ATOM 4712 C CA . ALA B 1 296 ? 25.594 -12.031 -9.133 1 98.62 296 ALA B CA 1
ATOM 4713 C C . ALA B 1 296 ? 26.938 -11.32 -9.172 1 98.62 296 ALA B C 1
ATOM 4715 O O . ALA B 1 296 ? 27.641 -11.266 -8.164 1 98.62 296 ALA B O 1
ATOM 4716 N N . ASN B 1 297 ? 27.312 -10.781 -10.273 1 98 297 ASN B N 1
ATOM 4717 C CA . ASN B 1 297 ? 28.547 -10.008 -10.477 1 98 297 ASN B CA 1
ATOM 4718 C C . ASN B 1 297 ? 28.406 -9.055 -11.656 1 98 297 ASN B C 1
ATOM 4720 O O . ASN B 1 297 ? 27.297 -8.781 -12.125 1 98 297 ASN B O 1
ATOM 4724 N N . ALA B 1 298 ? 29.531 -8.508 -12.102 1 97.25 298 ALA B N 1
ATOM 4725 C CA . ALA B 1 298 ? 29.531 -7.48 -13.148 1 97.25 298 ALA B CA 1
ATOM 4726 C C . ALA B 1 298 ? 29.078 -8.055 -14.484 1 97.25 298 ALA B C 1
ATOM 4728 O O . ALA B 1 298 ? 28.734 -7.312 -15.398 1 97.25 298 ALA B O 1
ATOM 4729 N N . HIS B 1 299 ? 29.016 -9.344 -14.656 1 97.12 299 HIS B N 1
ATOM 4730 C CA . HIS B 1 299 ? 28.641 -9.961 -15.922 1 97.12 299 HIS B CA 1
ATOM 4731 C C . HIS B 1 299 ? 27.172 -10.367 -15.922 1 97.12 299 HIS B C 1
ATOM 4733 O O . HIS B 1 299 ? 26.609 -10.711 -16.969 1 97.12 299 HIS B O 1
ATOM 4739 N N . GLY B 1 300 ? 26.562 -10.383 -14.742 1 98.19 300 GLY B N 1
ATOM 4740 C CA . GLY B 1 300 ? 25.172 -10.789 -14.625 1 98.19 300 GLY B CA 1
ATOM 4741 C C . GLY B 1 300 ? 24.891 -11.594 -13.375 1 98.19 300 GLY B C 1
ATOM 4742 O O . GLY B 1 300 ? 25.531 -11.383 -12.336 1 98.19 300 GLY B O 1
ATOM 4743 N N . PHE B 1 301 ? 23.891 -12.414 -13.445 1 98.62 301 PHE B N 1
ATOM 4744 C CA . PHE B 1 301 ? 23.625 -13.234 -12.273 1 98.62 301 PHE B CA 1
ATOM 4745 C C . PHE B 1 301 ? 23.156 -14.625 -12.672 1 98.62 301 PHE B C 1
ATOM 4747 O O . PHE B 1 301 ? 22.766 -14.844 -13.82 1 98.62 301 PHE B O 1
ATOM 4754 N N . ARG B 1 302 ? 23.344 -15.555 -11.797 1 98.75 302 ARG B N 1
ATOM 4755 C CA . ARG B 1 302 ? 22.891 -16.938 -11.859 1 98.75 302 ARG B CA 1
ATOM 4756 C C . ARG B 1 302 ? 22.031 -17.281 -10.648 1 98.75 302 ARG B C 1
ATOM 4758 O O . ARG B 1 302 ? 22.422 -17.031 -9.508 1 98.75 302 ARG B O 1
ATOM 4765 N N . LEU B 1 303 ? 20.797 -17.703 -10.891 1 98.88 303 LEU B N 1
ATOM 4766 C CA . LEU B 1 303 ? 19.859 -18.141 -9.859 1 98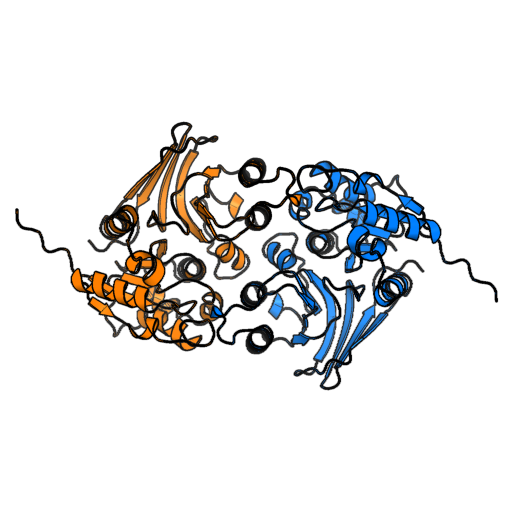.88 303 LEU B CA 1
ATOM 4767 C C . LEU B 1 303 ? 19.484 -19.609 -10.039 1 98.88 303 LEU B C 1
ATOM 4769 O O . LEU B 1 303 ? 18.859 -19.984 -11.031 1 98.88 303 LEU B O 1
ATOM 4773 N N . THR B 1 304 ? 19.922 -20.438 -9.133 1 98.94 304 THR B N 1
ATOM 4774 C CA . THR B 1 304 ? 19.609 -21.859 -9.164 1 98.94 304 THR B CA 1
ATOM 4775 C C . THR B 1 304 ? 18.562 -22.219 -8.125 1 98.94 304 THR B C 1
ATOM 4777 O O . THR B 1 304 ? 18.703 -21.875 -6.945 1 98.94 304 THR B O 1
ATOM 4780 N N . LEU B 1 305 ? 17.531 -22.859 -8.57 1 98.81 305 LEU B N 1
ATOM 4781 C CA . LEU B 1 305 ? 16.391 -23.172 -7.715 1 98.81 305 LEU B CA 1
ATOM 4782 C C . LEU B 1 305 ? 16.203 -24.672 -7.582 1 98.81 305 LEU B C 1
ATOM 4784 O O . LEU B 1 305 ? 16.375 -25.422 -8.555 1 98.81 305 LEU B O 1
ATOM 4788 N N . SER B 1 306 ? 15.969 -25.109 -6.375 1 98.5 306 SER B N 1
ATOM 4789 C CA . SER B 1 306 ? 15.734 -26.516 -6.082 1 98.5 306 SER B CA 1
ATOM 4790 C C . SER B 1 306 ? 14.773 -26.688 -4.91 1 98.5 306 SER B C 1
ATOM 4792 O O . SER B 1 306 ? 14.266 -25.703 -4.371 1 98.5 306 SER B O 1
ATOM 4794 N N . ASP B 1 307 ? 14.422 -27.906 -4.594 1 97.81 307 ASP B N 1
ATOM 4795 C CA . ASP B 1 307 ? 13.578 -28.266 -3.451 1 97.81 307 ASP B CA 1
ATOM 4796 C C . ASP B 1 307 ? 12.18 -27.656 -3.594 1 97.81 307 ASP B C 1
ATOM 4798 O O . ASP B 1 307 ? 11.711 -26.938 -2.707 1 97.81 307 ASP B O 1
ATOM 4802 N N . TYR B 1 308 ? 11.586 -27.812 -4.73 1 97.75 308 TYR B N 1
ATOM 4803 C CA . TYR B 1 308 ? 10.195 -27.453 -5.004 1 97.75 308 TYR B CA 1
ATOM 4804 C C . TYR B 1 308 ? 9.453 -28.594 -5.668 1 97.75 308 TYR B C 1
ATOM 4806 O O . TYR B 1 308 ? 10.078 -29.5 -6.227 1 97.75 308 TYR B O 1
ATOM 4814 N N . PRO B 1 309 ? 8.125 -28.609 -5.531 1 96.56 309 PRO B N 1
ATOM 4815 C CA . PRO B 1 309 ? 7.371 -29.688 -6.168 1 96.56 309 PRO B CA 1
ATOM 4816 C C . PRO B 1 309 ? 7.551 -29.734 -7.684 1 96.56 309 PRO B C 1
ATOM 4818 O O . PRO B 1 309 ? 7.625 -28.672 -8.32 1 96.56 309 PRO B O 1
ATOM 4821 N N . HIS B 1 310 ? 7.664 -30.938 -8.25 1 95.44 310 HIS B N 1
ATOM 4822 C CA . HIS B 1 310 ? 7.766 -31.078 -9.695 1 95.44 310 HIS B CA 1
ATOM 4823 C C . HIS B 1 310 ? 6.984 -32.312 -10.188 1 95.44 310 HIS B C 1
ATOM 4825 O O . HIS B 1 310 ? 6.762 -33.25 -9.43 1 95.44 310 HIS B O 1
ATOM 4831 N N . LEU B 1 311 ? 6.352 -32.344 -11.422 1 94.12 311 LEU B N 1
ATOM 4832 C CA . LEU B 1 311 ? 5.441 -33.312 -12.008 1 94.12 311 LEU B CA 1
ATOM 4833 C C . LEU B 1 311 ? 6.195 -34.562 -12.461 1 94.12 311 LEU B C 1
ATOM 4835 O O . LEU B 1 311 ? 5.582 -35.562 -12.789 1 94.12 311 LEU B O 1
ATOM 4839 N N . GLY B 1 312 ? 7.512 -34.875 -12.25 1 77.25 312 GLY B N 1
ATOM 4840 C CA . GLY B 1 312 ? 8.258 -36.031 -12.711 1 77.25 312 GLY B CA 1
ATOM 4841 C C . GLY B 1 312 ? 8.836 -36.844 -11.578 1 77.25 312 GLY B C 1
ATOM 4842 O O . GLY B 1 312 ? 8.891 -36.375 -10.438 1 77.25 312 GLY B O 1
#

Radius of gyration: 26.15 Å; Cα contacts (8 Å, |Δi|>4): 1502; chains: 2; bounding box: 60×91×58 Å

Secondary structure (DSSP, 8-state):
---------EEEEE--SBPPS-HHHHHHHHHHHHHTT-EEE-GGGGT--BTTBSS-HHHHHHHHHGGG-TTSPPPSEEEE---SS-GGGGGGGS-HHHHHHHHTTSS-EEEE-GGGHHHHHHHHHHH---EEE---IIIIITSSS--HHHHHHHHHHHHSSEEEEEE----SS-EEEEEEEEEEEHHHHHTTTTSTTS---SSEEEEEEEES--HHHHHHHHHHHHHTTTGGGEEEEEEEEEE-----GGGTT--HHHHHHHHHHHSSS-EEE----SSSSS---EEET-EEEEEEETTEEEEEEESS----/---------EEEEE--SBPPS-HHHHHHHHHHHHHTT-EEE-GGGGT--BTTBSS-HHHHHHHHHGGG-TTSPPPSEEEE---SS-GGGGGGGS-HHHHHHHHTTSS-EEEE-GGGHHHHHHHHHHH---EEE---IIIIIT-SS--HHHHHHHHHHHHSSEEEEEE----SS-EEEEEEEEEEEHHHHHHTTTSTTS---SSEEEEEEEES--HHHHHHHHHHHHHTTTGGGEEEEEEEEEE-----GGGTT--HHHHHHHHHHHSSS-EEE----SSSSS---EEET-EEEEEEETTEEEEEEESS----

Solvent-accessible surface area (backbone atoms only — not comparable to full-atom values): 30842 Å² total; per-residue (Å²): 130,80,71,68,70,72,79,63,45,38,35,31,43,30,16,50,14,14,40,70,87,51,68,65,24,43,50,44,19,53,48,54,44,42,73,59,53,30,45,80,37,55,67,60,39,68,68,35,64,41,54,39,16,12,27,50,62,65,55,23,27,42,53,59,39,55,64,28,38,84,88,49,84,80,50,43,28,40,36,24,37,39,36,71,50,49,33,76,77,25,59,87,68,48,49,45,69,42,33,26,72,56,45,42,96,33,52,43,45,38,29,21,39,51,32,42,26,44,52,48,33,28,36,32,40,67,32,61,34,59,32,28,37,30,73,27,40,34,75,36,57,10,31,96,74,56,40,64,62,21,55,50,42,38,55,49,44,41,48,32,67,53,45,73,48,76,40,86,36,64,30,95,48,75,44,79,50,66,26,38,25,38,66,38,21,42,70,45,54,53,44,31,47,55,22,81,38,45,53,90,65,73,39,17,34,39,34,36,19,38,66,65,50,42,48,68,58,50,46,48,48,52,45,26,40,39,60,39,46,57,46,66,36,30,61,30,39,34,33,29,33,75,39,72,54,73,91,56,78,71,28,47,83,55,38,60,66,52,45,50,52,52,49,54,71,65,51,82,43,53,62,43,63,66,44,55,34,48,90,53,71,63,27,48,50,43,55,31,60,11,41,30,39,39,39,32,29,68,70,12,36,38,42,38,37,31,76,51,65,26,72,103,130,82,72,68,70,72,79,64,45,37,35,31,42,28,17,50,13,12,37,71,88,51,66,65,23,43,50,45,18,54,49,54,44,42,74,59,53,31,46,80,38,56,67,60,38,67,68,35,64,41,52,40,16,12,26,49,62,67,56,22,27,42,52,58,40,53,64,28,38,84,88,48,84,78,51,44,28,39,36,25,36,40,36,71,52,48,32,75,77,24,59,89,67,47,50,45,69,42,35,27,73,56,46,41,96,33,53,42,44,40,29,19,39,51,32,41,25,43,52,48,34,28,37,33,41,67,32,62,34,60,31,28,37,30,72,27,38,33,76,36,56,9,30,97,75,57,39,63,62,21,55,51,42,38,54,48,42,41,49,32,67,53,46,74,50,76,41,84,36,64,31,94,48,74,43,81,49,67,27,38,26,37,68,40,22,41,71,45,53,53,44,31,46,55,22,80,38,46,53,91,64,73,41,17,33,38,34,34,19,40,66,64,49,44,48,69,56,50,45,46,48,51,45,27,40,39,61,40,45,56,45,66,37,30,59,30,39,35,34,30,34,73,38,71,55,72,92,56,78,70,29,46,82,57,39,59,68,54,43,50,54,52,48,53,72,66,50,82,42,53,63,44,62,67,44,55,34,50,92,53,70,63,28,49,50,44,56,31,60,11,41,28,39,41,38,29,28,69,68,11,37,38,41,37,38,31,75,51,64,27,72,104

Foldseek 3Di:
DPPPLQDAWEEEEAFLFFAQPDVLLLVQLVVLNVVSVHHYHDSLLNVAHDPGGSHDLVVRLCSQQVLLDPVDDHTQEYFYADAHGHNVVNLVVHPLVSCLVRAPPDQYEYEEADLCLLVQLQNCLRRVHKYKYADHRRPASSDPDHDPLRVVLVQVVQADQKDKDWDQDFFPDWAWAKFFEAEGELVNLLVCPPHSSGHDGAAHEYEYEYEQDFLVRSLVSLVSCQVSCVLVRYQEYEYEYYYNYDDDVVCVPPHNVVSVVVSCVPSPHYYAYDHHDYPDSNHHMGIGGWMWTWTHHRRTIMIMTGDGRHPD/DPPPLQDAWEEEEAFLFFAQPDVLLLVLLVVLNVVSVHHYHPSLLNVAHDPGGSHDLVVRLCSQQVLLDPVDDHTLEYFYADAHGHNVVNLVVHPLVSCLVRAPPAQYEYEEADNCLLVQLQNCLRRVHKYKYADHRRPASSDPDHDPLRVVLVQVVQADQKDKDWDQDFFPDWAWAKFFEAEGELVNLLVCPPHSSGHDGAAHEYEYEYEQDFLVRSLVSLVSCQVSCVLVRYQEYEYEYYYNYDDDVVCVPPHNVNSVVVSCVPSPHYYAYDHHDYPDSNHHMGIGGWMWTWTHHRRTIMIMTGDGRHSD

Organism: NCBI:txid488447